Protein AF-A0A958MCI1-F1 (afdb_monomer)

Secondary structure (DSSP, 8-state):
----------STTTTSHHHHHHHHHHHHHHHHHHHHHHHHHHHHHHHHHHHHHHHHHHHHHHHHHHHHHHHHHHHHHHHHHHHHHHHHHHHHHHHHHHHHHHHHHHHHHHHHHHHHHHHHHHHHHHHHHHHHHHHHHHHHHHHHHHHHHHHHHHHHHHHHHHHHHHHHHHHHHHHHHHHHHHHHHHHHHHHHHHHHHHHHHHHHHHHHHHHHHHHHHHHHHHHHHHHHHHHHHHHHHHHHHHHHHHHHHHHHHHHHHHHHHHHHHHHHHHHHHHHHHHHHHHHHHHHTTTT-GGGSPPP---EEEE-SSEEEEEEE--TTTGGGEEEEEETTEEEEEEEEEEEEEEEETTEEEEEEEEEEEEEEEE-SS-B-GGG-EEEEETTEEEEEEEBTT--------

Mean predicted aligned error: 22.1 Å

pLDDT: mean 77.4, std 15.22, range [36.72, 97.75]

Radius of gyration: 129.28 Å; Cα contacts (8 Å, |Δi|>4): 188; chains: 1; bounding box: 213×82×305 Å

Nearest PDB structures (foldseek):
  5j7n-assembly1_A  TM=6.252E-01  e=2.200E-05  Xylella fastidiosa 9a5c
  3guf-assembly1_B  TM=6.852E-01  e=1.592E-04  Xanthomonas citri
  6l6m-assembly1_A  TM=6.702E-01  e=4.281E-04  Entamoeba histolytica
  7ck4-assembly1_A  TM=6.278E-01  e=3.630E-04  Synechococcus phage S-ShM2
  6ewn-assembly1_A  TM=5.946E-01  e=2.353E-03  Thermostichus vulcanus

Structure (mmCIF, N/CA/C/O backbone):
data_AF-A0A958MCI1-F1
#
_entry.id   AF-A0A958MCI1-F1
#
loop_
_atom_site.group_PDB
_atom_site.id
_atom_site.type_symbol
_atom_site.label_atom_id
_atom_site.label_alt_id
_atom_site.label_comp_id
_atom_site.label_asym_id
_atom_site.label_entity_id
_atom_site.label_seq_id
_atom_site.pdbx_PDB_ins_code
_atom_site.Cartn_x
_atom_site.Cartn_y
_atom_site.Cartn_z
_atom_site.occupancy
_atom_site.B_iso_or_equiv
_atom_site.auth_seq_id
_atom_site.auth_comp_id
_atom_site.auth_asym_id
_atom_site.auth_atom_id
_atom_site.pdbx_PDB_model_num
ATOM 1 N N . MET A 1 1 ? -6.335 34.033 -169.948 1.00 51.22 1 MET A N 1
ATOM 2 C CA . MET A 1 1 ? -7.310 33.352 -170.826 1.00 51.22 1 MET A CA 1
ATOM 3 C C . MET A 1 1 ? -6.576 32.155 -171.408 1.00 51.22 1 MET A C 1
ATOM 5 O O . MET A 1 1 ? -5.682 32.356 -172.211 1.00 51.22 1 MET A O 1
ATOM 9 N N . ALA A 1 2 ? -6.592 30.992 -170.759 1.00 47.41 2 ALA A N 1
ATOM 10 C CA . ALA A 1 2 ? -7.717 30.060 -170.633 1.00 47.41 2 ALA A CA 1
ATOM 11 C C . ALA A 1 2 ? -8.276 29.652 -172.004 1.00 47.41 2 ALA A C 1
ATOM 13 O O . ALA A 1 2 ? -8.889 30.482 -172.659 1.00 47.41 2 ALA A O 1
ATOM 14 N N . SER A 1 3 ? -8.003 28.386 -172.337 1.00 50.28 3 SER A N 1
ATOM 15 C CA . SER A 1 3 ? -8.771 27.404 -173.115 1.00 50.28 3 SER A CA 1
ATOM 16 C C . SER A 1 3 ? -9.476 27.805 -174.410 1.00 50.28 3 SER A C 1
ATOM 18 O O . SER A 1 3 ? -10.181 28.799 -174.492 1.00 50.28 3 SER A O 1
ATOM 20 N N . ASP A 1 4 ? -9.399 26.860 -175.343 1.00 50.09 4 ASP A N 1
ATOM 21 C CA . ASP A 1 4 ? -10.392 26.592 -176.377 1.00 50.09 4 ASP A CA 1
ATOM 22 C C . ASP A 1 4 ? -10.649 27.676 -177.417 1.00 50.09 4 ASP A C 1
ATOM 24 O O . ASP A 1 4 ? -11.491 28.553 -177.264 1.00 50.09 4 ASP A O 1
ATOM 28 N N . TYR A 1 5 ? -10.077 27.449 -178.598 1.00 47.97 5 TYR A N 1
ATOM 29 C CA . TYR A 1 5 ? -10.948 27.342 -179.763 1.00 47.97 5 TYR A CA 1
ATOM 30 C C . TYR A 1 5 ? -10.359 26.366 -180.782 1.00 47.97 5 TYR A C 1
ATOM 32 O O . TYR A 1 5 ? -9.804 26.719 -181.822 1.00 47.97 5 TYR A O 1
ATOM 40 N N . ALA A 1 6 ? -10.514 25.086 -180.456 1.00 53.88 6 ALA A N 1
ATOM 41 C CA . ALA A 1 6 ? -10.811 24.094 -181.471 1.00 53.88 6 ALA A CA 1
ATOM 42 C C . ALA A 1 6 ? -12.138 24.470 -182.174 1.00 53.88 6 ALA A C 1
ATOM 44 O O . ALA A 1 6 ? -12.943 25.235 -181.655 1.00 53.88 6 ALA A O 1
ATOM 45 N N . ILE A 1 7 ? -12.432 23.827 -183.304 1.00 49.41 7 ILE A N 1
ATOM 46 C CA . ILE A 1 7 ? -13.772 23.820 -183.925 1.00 49.41 7 ILE A CA 1
ATOM 47 C C . ILE A 1 7 ? -14.088 25.049 -184.807 1.00 49.41 7 ILE A C 1
ATOM 49 O O . ILE A 1 7 ? -15.192 25.576 -184.837 1.00 49.41 7 ILE A O 1
ATOM 53 N N . LYS A 1 8 ? -13.129 25.426 -185.653 1.00 48.53 8 LYS A N 1
ATOM 54 C CA . LYS A 1 8 ? -13.374 25.844 -187.051 1.00 48.53 8 LYS A CA 1
ATOM 55 C C . LYS A 1 8 ? -12.209 25.299 -187.889 1.00 48.53 8 LYS A C 1
ATOM 57 O O . LYS A 1 8 ? -11.274 26.013 -188.203 1.00 48.53 8 LYS A O 1
ATOM 62 N N . LYS A 1 9 ? -12.055 23.986 -188.080 1.00 50.12 9 LYS A N 1
ATOM 63 C CA . LYS A 1 9 ? -12.947 23.093 -188.833 1.00 50.12 9 LYS A CA 1
ATOM 64 C C . LYS A 1 9 ? -13.293 23.695 -190.203 1.00 50.12 9 LYS A C 1
ATOM 66 O O . LYS A 1 9 ? -14.078 24.626 -190.315 1.00 50.12 9 LYS A O 1
ATOM 71 N N . SER A 1 10 ? -12.817 23.031 -191.248 1.00 50.19 10 SER A N 1
ATOM 72 C CA . SER A 1 10 ? -13.640 21.996 -191.904 1.00 50.19 10 SER A CA 1
ATOM 73 C C . SER A 1 10 ? -13.758 22.159 -193.407 1.00 50.19 10 SER A C 1
ATOM 75 O O . SER A 1 10 ? -14.120 21.193 -194.059 1.00 50.19 10 SER A O 1
ATOM 77 N N . ILE A 1 11 ? -13.533 23.358 -193.944 1.00 50.41 11 ILE A N 1
ATOM 78 C CA . ILE A 1 11 ? -14.013 23.671 -195.302 1.00 50.41 11 ILE A CA 1
ATOM 79 C C . ILE A 1 11 ? -12.865 23.928 -196.290 1.00 50.41 11 ILE A C 1
ATOM 81 O 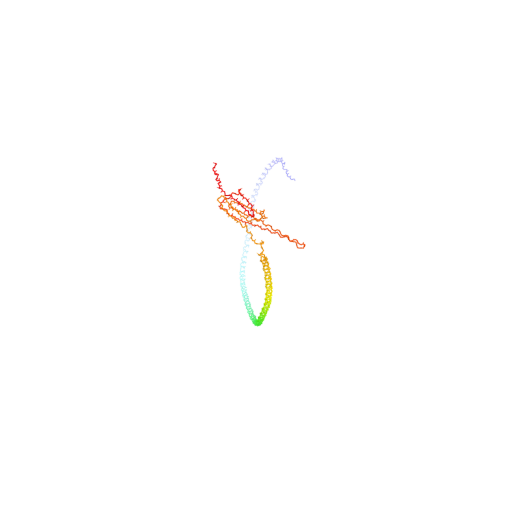O . ILE A 1 11 ? -13.040 23.765 -197.489 1.00 50.41 11 ILE A O 1
ATOM 85 N N . HIS A 1 12 ? -11.640 24.193 -195.825 1.00 48.03 12 HIS A N 1
ATOM 86 C CA . HIS A 1 12 ? -10.477 24.299 -196.722 1.00 48.03 12 HIS A CA 1
ATOM 87 C C . HIS A 1 12 ? -9.713 22.969 -196.917 1.00 48.03 12 HIS A C 1
ATOM 89 O O . HIS A 1 12 ? -8.737 22.907 -197.657 1.00 48.03 12 HIS A O 1
ATOM 95 N N . SER A 1 13 ? -10.186 21.882 -196.291 1.00 54.47 13 SER A N 1
ATOM 96 C CA . SER A 1 13 ? -9.601 20.533 -196.351 1.00 54.47 13 SER A CA 1
ATOM 97 C C . SER A 1 13 ? -9.945 19.724 -197.608 1.00 54.47 13 SER A C 1
ATOM 99 O O . SER A 1 13 ? -9.396 18.637 -197.772 1.00 54.47 13 SER A O 1
ATOM 101 N N . GLU A 1 14 ? -10.829 20.205 -198.487 1.00 58.34 14 GLU A N 1
ATOM 102 C CA . GLU A 1 14 ? -11.255 19.455 -199.686 1.00 58.34 14 GLU A CA 1
ATOM 103 C C . GLU A 1 14 ? -10.643 19.962 -201.001 1.00 58.34 14 GLU A C 1
ATOM 105 O O . GLU A 1 14 ? -10.466 19.162 -201.914 1.00 58.34 14 GLU A O 1
ATOM 110 N N . ASN A 1 15 ? -10.192 21.222 -201.082 1.00 53.41 15 ASN A N 1
ATOM 111 C CA . ASN A 1 15 ? -9.664 21.785 -202.337 1.00 53.41 15 ASN A CA 1
ATOM 112 C C . ASN A 1 15 ? -8.134 21.704 -202.522 1.00 53.41 15 ASN A C 1
ATOM 114 O O . ASN A 1 15 ? -7.685 21.740 -203.662 1.00 53.41 15 ASN A O 1
ATOM 118 N N . MET A 1 16 ? -7.315 21.524 -201.477 1.00 52.28 16 MET A N 1
ATOM 119 C CA . MET A 1 16 ? -5.854 21.332 -201.654 1.00 52.28 16 MET A CA 1
ATOM 120 C C . MET A 1 16 ? -5.426 19.861 -201.766 1.00 52.28 16 MET A C 1
ATOM 122 O O . MET A 1 16 ? -4.444 19.571 -202.439 1.00 52.28 16 MET A O 1
ATOM 126 N N . ARG A 1 17 ? -6.236 18.911 -201.272 1.00 59.06 17 ARG A N 1
ATOM 127 C CA . ARG A 1 17 ? -6.022 17.461 -201.476 1.00 59.06 17 ARG A CA 1
ATOM 128 C C . ARG A 1 17 ? -6.009 17.042 -202.957 1.00 59.06 17 ARG A C 1
ATOM 130 O O . ARG A 1 17 ? -5.407 16.029 -203.296 1.00 59.06 17 ARG A O 1
ATOM 137 N N . ALA A 1 18 ? -6.661 17.808 -203.839 1.00 57.91 18 ALA A N 1
ATOM 138 C CA . ALA A 1 18 ? -6.654 17.573 -205.286 1.00 57.91 18 ALA A CA 1
ATOM 139 C C . ALA A 1 18 ? -5.417 18.170 -205.994 1.00 57.91 18 ALA A C 1
ATOM 141 O O . ALA A 1 18 ? -4.987 17.632 -207.013 1.00 57.91 18 ALA A O 1
ATOM 142 N N . LEU A 1 19 ? -4.814 19.230 -205.438 1.00 50.84 19 LEU A N 1
ATOM 143 C CA . LEU A 1 19 ? -3.550 19.804 -205.919 1.00 50.84 19 LEU A CA 1
ATOM 144 C C . LEU A 1 19 ? -2.343 18.970 -205.442 1.00 50.84 19 LEU A C 1
ATOM 146 O O . LEU A 1 19 ? -1.420 18.723 -206.219 1.00 50.84 19 LEU A O 1
ATOM 150 N N . ASP A 1 20 ? -2.406 18.459 -204.207 1.00 57.25 20 ASP A N 1
ATOM 151 C CA . ASP A 1 20 ? -1.406 17.563 -203.610 1.00 57.25 20 ASP A CA 1
ATOM 152 C C . ASP A 1 20 ? -1.237 16.271 -204.432 1.00 57.25 20 ASP A C 1
ATOM 154 O O . ASP A 1 20 ? -0.119 15.861 -204.740 1.00 57.25 20 ASP A O 1
ATOM 158 N N . ALA A 1 21 ? -2.335 15.681 -204.919 1.00 60.75 21 ALA A N 1
ATOM 159 C CA . ALA A 1 21 ? -2.285 14.436 -205.691 1.00 60.75 21 ALA A CA 1
ATOM 160 C C . ALA A 1 21 ? -1.592 14.576 -207.065 1.00 60.75 21 ALA A C 1
ATOM 162 O O . ALA A 1 21 ? -0.995 13.618 -207.568 1.00 60.75 21 ALA A O 1
ATOM 163 N N . GLN A 1 22 ? -1.670 15.754 -207.695 1.00 57.56 22 GLN A N 1
ATOM 164 C CA . GLN A 1 22 ? -1.047 16.002 -208.999 1.00 57.56 22 GLN A CA 1
ATOM 165 C C . GLN A 1 22 ? 0.425 16.424 -208.853 1.00 57.56 22 GLN A C 1
ATOM 167 O O . GLN A 1 22 ? 1.252 16.068 -209.697 1.00 57.56 22 GLN A O 1
ATOM 172 N N . HIS A 1 23 ? 0.768 17.102 -207.753 1.00 57.16 23 HIS A N 1
ATOM 173 C CA . HIS A 1 23 ? 2.142 17.473 -207.422 1.00 57.16 23 HIS A CA 1
ATOM 174 C C . HIS A 1 23 ? 2.978 16.263 -206.961 1.00 57.16 23 HIS A C 1
ATOM 176 O O . HIS A 1 23 ? 4.112 16.087 -207.415 1.00 57.16 23 HIS A O 1
ATOM 182 N N . ASP A 1 24 ? 2.388 15.349 -206.183 1.00 60.25 24 ASP A N 1
ATOM 183 C CA . ASP A 1 24 ? 3.047 14.123 -205.709 1.00 60.25 24 ASP A CA 1
ATOM 184 C C . ASP A 1 24 ? 3.490 13.203 -206.854 1.00 60.25 24 ASP A C 1
ATOM 186 O O . ASP A 1 24 ? 4.564 12.594 -206.814 1.00 60.25 24 ASP A O 1
ATOM 190 N N . LYS A 1 25 ? 2.704 13.143 -207.935 1.00 64.88 25 LYS A N 1
ATOM 191 C CA . LYS A 1 25 ? 3.032 12.321 -209.108 1.00 64.88 25 LYS A CA 1
ATOM 192 C C . LYS A 1 25 ? 4.223 12.876 -209.896 1.00 64.88 25 LYS A C 1
ATOM 194 O O . LYS A 1 25 ? 5.022 12.107 -210.435 1.00 64.88 25 LYS A O 1
ATOM 199 N N . GLN A 1 26 ? 4.372 14.200 -209.934 1.00 58.91 26 GLN A N 1
ATOM 200 C CA . GLN A 1 26 ? 5.502 14.873 -210.578 1.00 58.91 26 GLN A CA 1
ATOM 201 C C . GLN A 1 26 ? 6.776 14.778 -209.719 1.00 58.91 26 GLN A C 1
ATOM 203 O O . GLN A 1 26 ? 7.863 14.529 -210.247 1.00 58.91 26 GLN A O 1
ATOM 208 N N . MET A 1 27 ? 6.632 14.865 -208.393 1.00 59.50 27 MET A N 1
ATOM 209 C CA . MET A 1 27 ? 7.719 14.664 -207.429 1.00 59.50 27 MET A CA 1
ATOM 210 C C . MET A 1 27 ? 8.269 13.234 -207.448 1.00 59.50 27 MET A C 1
ATOM 212 O O . MET A 1 27 ? 9.484 13.040 -207.391 1.00 59.50 27 MET A O 1
ATOM 216 N N . GLN A 1 28 ? 7.414 12.220 -207.615 1.00 65.50 28 GLN A N 1
ATOM 217 C CA . GLN A 1 28 ? 7.863 10.827 -207.717 1.00 65.50 28 GLN A CA 1
ATOM 218 C C . GLN A 1 28 ? 8.696 10.559 -208.978 1.00 65.50 28 GLN A C 1
ATOM 220 O O . GLN A 1 28 ? 9.727 9.891 -208.899 1.00 65.50 28 GLN A O 1
ATOM 225 N N . GLN A 1 29 ? 8.313 11.117 -210.133 1.00 61.34 29 GLN A N 1
ATOM 226 C CA . GLN A 1 29 ? 9.098 10.953 -211.364 1.00 61.34 29 GLN A CA 1
ATOM 227 C C . GLN A 1 29 ? 10.443 11.692 -211.312 1.00 61.34 29 GLN A C 1
ATOM 229 O O . GLN A 1 29 ? 11.440 11.184 -211.834 1.00 61.34 29 GLN A O 1
ATOM 234 N N . MET A 1 30 ? 10.503 12.850 -210.647 1.00 54.25 30 MET A N 1
ATOM 235 C CA . MET A 1 30 ? 11.758 13.572 -210.425 1.00 54.25 30 MET A CA 1
ATOM 236 C C . MET A 1 30 ? 12.685 12.809 -209.466 1.00 54.25 30 MET A C 1
ATOM 238 O O . MET A 1 30 ? 13.881 12.673 -209.734 1.00 54.25 30 MET A O 1
ATOM 242 N N . HIS A 1 31 ? 12.130 12.225 -208.400 1.00 62.03 31 HIS A N 1
ATOM 243 C CA . HIS A 1 31 ? 12.899 11.427 -207.447 1.00 62.03 31 HIS A CA 1
ATOM 244 C C . HIS A 1 31 ? 13.471 10.144 -208.048 1.00 62.03 31 HIS A C 1
ATOM 246 O O . HIS A 1 31 ? 14.582 9.750 -207.686 1.00 62.03 31 HIS A O 1
ATOM 252 N N . GLN A 1 32 ? 12.751 9.503 -208.970 1.00 67.25 32 GLN A N 1
ATOM 253 C CA . GLN A 1 32 ? 13.240 8.287 -209.613 1.00 67.25 32 GLN A CA 1
ATOM 254 C C . GLN A 1 32 ? 14.452 8.582 -210.511 1.00 67.25 32 GLN A C 1
ATOM 256 O O . GLN A 1 32 ? 15.463 7.890 -210.422 1.00 67.25 32 GLN A O 1
ATOM 261 N N . ARG A 1 33 ? 14.407 9.673 -211.292 1.00 63.56 33 ARG A N 1
ATOM 262 C CA . ARG A 1 33 ? 15.540 10.087 -212.141 1.00 63.56 33 ARG A CA 1
ATOM 263 C C . ARG A 1 33 ? 16.763 10.516 -211.331 1.00 63.56 33 ARG A C 1
ATOM 265 O O . ARG A 1 33 ? 17.879 10.153 -211.687 1.00 63.56 33 ARG A O 1
ATOM 272 N N . GLN A 1 34 ? 16.567 11.222 -210.216 1.00 62.41 34 GLN A N 1
ATOM 273 C CA . GLN A 1 34 ? 17.681 11.591 -209.336 1.00 62.41 34 GLN A CA 1
ATOM 274 C C . GLN A 1 34 ? 18.327 10.379 -208.656 1.00 62.41 34 GLN A C 1
ATOM 276 O O . GLN A 1 34 ? 19.542 10.367 -208.467 1.00 62.41 34 GLN A O 1
ATOM 281 N N . LYS A 1 35 ? 17.548 9.347 -208.302 1.00 65.75 35 LYS A N 1
ATOM 282 C CA . LYS A 1 35 ? 18.09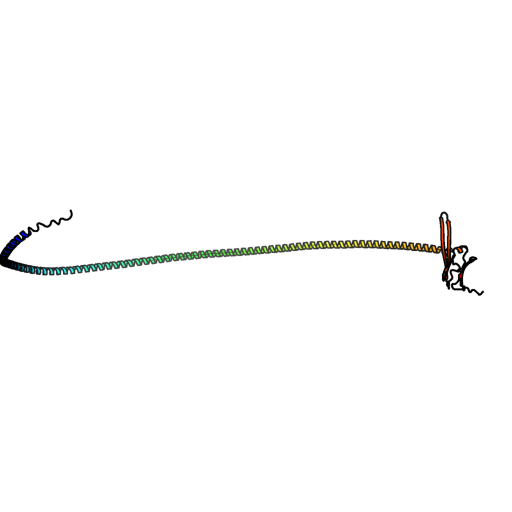4 8.114 -207.712 1.00 65.75 35 LYS A CA 1
ATOM 283 C C . LYS A 1 35 ? 19.013 7.364 -208.673 1.00 65.75 35 LYS A C 1
ATOM 285 O O . LYS A 1 35 ? 20.057 6.873 -208.241 1.00 65.75 35 LYS A O 1
ATOM 290 N N . ASP A 1 36 ? 18.664 7.324 -209.954 1.00 67.62 36 ASP A N 1
ATOM 291 C CA . ASP A 1 36 ? 19.466 6.630 -210.961 1.00 67.62 36 ASP A CA 1
ATOM 292 C C . ASP A 1 36 ? 20.775 7.377 -211.275 1.00 67.62 36 ASP A C 1
ATOM 294 O O . ASP A 1 36 ? 21.827 6.749 -211.431 1.00 67.62 36 ASP A O 1
ATOM 298 N N . GLU A 1 37 ? 20.766 8.716 -211.272 1.00 60.69 37 GLU A N 1
ATOM 299 C CA . GLU A 1 37 ? 22.005 9.506 -211.358 1.00 60.69 37 GLU A CA 1
ATOM 300 C C . GLU A 1 37 ? 22.886 9.354 -210.110 1.00 60.69 37 GLU A C 1
ATOM 302 O O . GLU A 1 37 ? 24.104 9.204 -210.226 1.00 60.69 37 GLU A O 1
ATOM 307 N N . LEU A 1 38 ? 22.285 9.290 -208.918 1.00 60.56 38 LEU A N 1
ATOM 308 C CA . LEU A 1 38 ? 22.995 9.033 -207.660 1.00 60.56 38 LEU A CA 1
ATOM 309 C C . LEU A 1 38 ? 23.692 7.669 -207.645 1.00 60.56 38 LEU A C 1
ATOM 311 O O . LEU A 1 38 ? 24.791 7.539 -207.099 1.00 60.56 38 LEU A O 1
ATOM 315 N N . HIS A 1 39 ? 23.081 6.658 -208.261 1.00 67.19 39 HIS A N 1
ATOM 316 C CA . HIS A 1 39 ? 23.691 5.338 -208.380 1.00 67.19 39 HIS A CA 1
ATOM 317 C C . HIS A 1 39 ? 24.895 5.334 -209.328 1.00 67.19 39 HIS A C 1
ATOM 319 O O . HIS A 1 39 ? 25.918 4.731 -208.998 1.00 67.19 39 HIS A O 1
ATOM 325 N N . LYS A 1 40 ? 24.833 6.065 -210.449 1.00 65.44 40 LYS A N 1
ATOM 326 C CA . LYS A 1 40 ? 25.987 6.227 -211.352 1.00 65.44 40 LYS A CA 1
ATOM 327 C C . LYS A 1 40 ? 27.121 7.035 -210.714 1.00 65.44 40 LYS A C 1
ATOM 329 O O . LYS A 1 40 ? 28.286 6.677 -210.876 1.00 65.44 40 LYS A O 1
ATOM 334 N N . LEU A 1 41 ? 26.801 8.068 -209.931 1.00 61.22 41 LEU A N 1
ATOM 335 C CA . LEU A 1 41 ? 27.811 8.863 -209.224 1.00 61.22 41 LEU A CA 1
ATOM 336 C C . LEU A 1 41 ? 28.527 8.053 -208.127 1.00 61.22 41 LEU A C 1
ATOM 338 O O . LEU A 1 41 ? 29.740 8.177 -207.953 1.00 61.22 41 LEU A O 1
ATOM 342 N N . ARG A 1 42 ? 27.796 7.188 -207.408 1.00 63.38 42 ARG A N 1
ATOM 343 C CA . ARG A 1 42 ? 28.371 6.302 -206.380 1.00 63.38 42 ARG A CA 1
ATOM 344 C C . ARG A 1 42 ? 29.356 5.288 -206.953 1.00 63.38 42 ARG A C 1
ATOM 346 O O . ARG A 1 42 ? 30.392 5.065 -206.333 1.00 63.38 42 ARG A O 1
ATOM 353 N N . ALA A 1 43 ? 29.068 4.731 -208.128 1.00 65.56 43 ALA A N 1
ATOM 354 C CA . ALA A 1 43 ? 29.956 3.770 -208.779 1.00 65.56 43 ALA A CA 1
ATOM 355 C C . ALA A 1 43 ? 31.313 4.400 -209.156 1.00 65.56 43 ALA A C 1
ATOM 357 O O . ALA A 1 43 ? 32.361 3.834 -208.850 1.00 65.56 43 ALA A O 1
ATOM 358 N N . ASN A 1 44 ? 31.313 5.620 -209.710 1.00 63.28 44 ASN A N 1
ATOM 359 C CA . ASN A 1 44 ? 32.558 6.349 -209.993 1.00 63.28 44 ASN A CA 1
ATOM 360 C C . ASN A 1 44 ? 33.309 6.755 -208.714 1.00 63.28 44 ASN A C 1
ATOM 362 O O . ASN A 1 44 ? 34.541 6.748 -208.683 1.00 63.28 44 ASN A O 1
ATOM 366 N N . HIS A 1 45 ? 32.590 7.076 -207.636 1.00 63.06 45 HIS A N 1
ATOM 367 C CA . HIS A 1 45 ? 33.215 7.429 -206.364 1.00 63.06 45 HIS A CA 1
ATOM 368 C C . HIS A 1 45 ? 33.952 6.238 -205.721 1.00 63.06 45 HIS A C 1
ATOM 370 O O . HIS A 1 45 ? 34.991 6.437 -205.084 1.00 63.06 45 HIS A O 1
ATOM 376 N N . GLU A 1 46 ? 33.467 5.006 -205.896 1.00 66.31 46 GLU A N 1
ATOM 377 C CA . GLU A 1 46 ? 34.141 3.816 -205.363 1.00 66.31 46 GLU A CA 1
ATOM 378 C C . GLU A 1 46 ? 35.452 3.486 -206.083 1.00 66.31 46 GLU A C 1
ATOM 380 O O . GLU A 1 46 ? 36.423 3.136 -205.408 1.00 66.31 46 GLU A O 1
ATOM 385 N N . GLN A 1 47 ? 35.534 3.679 -207.404 1.00 68.62 47 GLN A N 1
ATOM 386 C CA . GLN A 1 47 ? 36.784 3.466 -208.144 1.00 68.62 47 GLN A CA 1
ATOM 387 C C . GLN A 1 47 ? 37.888 4.440 -207.709 1.00 68.62 47 GLN A C 1
ATOM 389 O O . GLN A 1 47 ? 38.979 4.007 -207.338 1.00 68.62 47 GLN A O 1
ATOM 394 N N . VAL A 1 48 ? 37.589 5.741 -207.632 1.00 63.91 48 VAL A N 1
ATOM 395 C CA . VAL A 1 48 ? 38.569 6.761 -207.202 1.00 63.91 48 VAL A CA 1
ATOM 396 C C . VAL A 1 48 ? 38.999 6.553 -205.740 1.00 63.91 48 VAL A C 1
ATOM 398 O O . VAL A 1 48 ? 40.152 6.783 -205.369 1.00 63.91 48 VAL A O 1
ATOM 401 N N . LYS A 1 49 ? 38.098 6.049 -204.888 1.00 66.12 49 LYS A N 1
ATOM 402 C CA . LYS A 1 49 ? 38.394 5.725 -203.482 1.00 66.12 49 LYS A CA 1
ATOM 403 C C . LYS A 1 49 ? 39.320 4.510 -203.334 1.00 66.12 49 LYS A C 1
ATOM 405 O O . LYS A 1 49 ? 40.029 4.416 -202.330 1.00 66.12 49 LYS A O 1
ATOM 410 N N . GLY A 1 50 ? 39.322 3.594 -204.303 1.00 67.56 50 GLY A N 1
ATOM 411 C CA . GLY A 1 50 ? 40.233 2.449 -204.345 1.00 67.56 50 GLY A CA 1
ATOM 412 C C . GLY A 1 50 ? 41.678 2.862 -204.627 1.00 67.56 50 GLY A C 1
ATOM 413 O O . GLY A 1 50 ? 42.585 2.470 -203.891 1.00 67.56 50 GLY A O 1
ATOM 414 N N . GLU A 1 51 ? 41.886 3.720 -205.626 1.00 64.94 51 GLU A N 1
ATOM 415 C CA . GLU A 1 51 ? 43.225 4.175 -206.028 1.00 64.94 51 GLU A CA 1
ATOM 416 C C . GLU A 1 51 ? 43.890 5.064 -204.964 1.00 64.94 51 GLU A C 1
ATOM 418 O O . GLU A 1 51 ? 45.079 4.911 -204.672 1.00 64.94 51 GLU A O 1
ATOM 423 N N . LEU A 1 52 ? 43.117 5.925 -204.290 1.00 59.91 52 LEU A N 1
ATOM 424 C CA . LEU A 1 52 ? 43.644 6.806 -203.242 1.00 59.91 52 LEU A CA 1
ATOM 425 C C . LEU A 1 52 ? 44.145 6.030 -202.007 1.00 59.91 52 LEU A C 1
ATOM 427 O O . LEU A 1 52 ? 45.168 6.379 -201.413 1.00 59.91 52 LEU A O 1
ATOM 431 N N . LYS A 1 53 ? 43.451 4.946 -201.631 1.00 65.81 53 LYS A N 1
ATOM 432 C CA . LYS A 1 53 ? 43.826 4.099 -200.486 1.00 65.81 53 LYS A CA 1
ATOM 433 C C . LYS A 1 53 ? 45.121 3.327 -200.726 1.00 65.81 53 LYS A C 1
ATOM 435 O O . LYS A 1 53 ? 45.887 3.122 -199.785 1.00 65.81 53 LYS A O 1
ATOM 440 N N . LEU A 1 54 ? 45.371 2.905 -201.966 1.00 68.12 54 LEU A N 1
ATOM 441 C CA . LEU A 1 54 ? 46.584 2.167 -202.308 1.00 68.12 54 LEU A CA 1
ATOM 442 C C . LEU A 1 54 ? 47.826 3.065 -202.205 1.00 68.12 54 LEU A C 1
ATOM 444 O O . LEU A 1 54 ? 48.848 2.645 -201.664 1.00 68.12 54 LEU A O 1
ATOM 448 N N . ASN A 1 55 ? 47.703 4.321 -202.638 1.00 67.94 55 ASN A N 1
ATOM 449 C CA . ASN A 1 55 ? 48.802 5.284 -202.604 1.00 67.94 55 ASN A CA 1
ATOM 450 C C . ASN A 1 55 ? 49.127 5.749 -201.166 1.00 67.94 55 ASN A C 1
ATOM 452 O O . ASN A 1 55 ? 50.292 5.835 -200.780 1.00 67.94 55 ASN A O 1
ATOM 456 N N . GLN A 1 56 ? 48.108 5.943 -200.316 1.00 64.94 56 GLN A N 1
ATOM 457 C CA . GLN A 1 56 ? 48.310 6.245 -198.889 1.00 64.94 56 GLN A CA 1
ATOM 458 C C . GLN A 1 56 ? 48.992 5.107 -198.118 1.00 64.94 56 GLN A C 1
ATOM 460 O O . GLN A 1 56 ? 49.835 5.364 -197.258 1.00 64.94 56 GLN A O 1
ATOM 465 N N . LYS A 1 57 ? 48.664 3.846 -198.429 1.00 69.94 57 LYS A N 1
ATOM 466 C CA . LYS A 1 57 ? 49.262 2.692 -197.746 1.00 69.94 57 LYS A CA 1
ATOM 467 C C . LYS A 1 57 ? 50.769 2.589 -198.008 1.00 69.94 57 LYS A C 1
ATOM 469 O O . LYS A 1 57 ? 51.538 2.372 -197.080 1.00 69.94 57 LYS A O 1
ATOM 474 N N . GLN A 1 58 ? 51.202 2.843 -199.244 1.00 69.94 58 GLN A N 1
ATOM 475 C CA . GLN A 1 58 ? 52.624 2.801 -199.603 1.00 69.94 58 GLN A CA 1
ATOM 476 C C . GLN A 1 58 ? 53.462 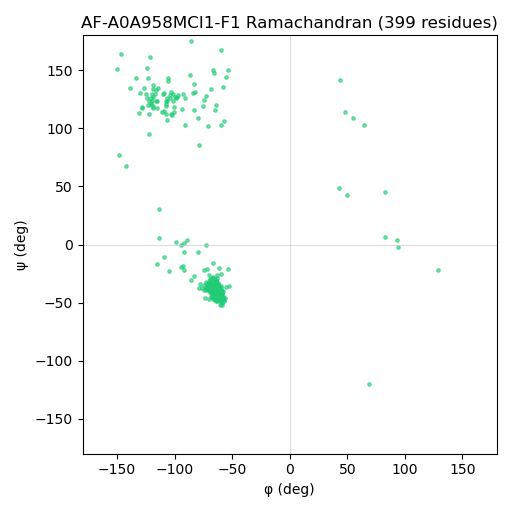3.905 -198.935 1.00 69.94 58 GLN A C 1
ATOM 478 O O . GLN A 1 58 ? 54.655 3.706 -198.700 1.00 69.94 58 GLN A O 1
ATOM 483 N N . GLN A 1 59 ? 52.868 5.060 -198.614 1.00 65.00 59 GLN A N 1
ATOM 484 C CA . GLN A 1 59 ? 53.563 6.109 -197.859 1.00 65.00 59 GLN A CA 1
ATOM 485 C C . GLN A 1 59 ? 53.721 5.759 -196.373 1.00 65.00 59 GLN A C 1
ATOM 487 O O . GLN A 1 59 ? 54.786 6.006 -195.806 1.00 65.00 59 GLN A O 1
ATOM 492 N N . LEU A 1 60 ? 52.704 5.149 -195.758 1.00 62.59 60 LEU A N 1
ATOM 493 C CA . LEU A 1 60 ? 52.736 4.733 -194.350 1.00 62.59 60 LEU A CA 1
ATOM 494 C C . LEU A 1 60 ? 53.796 3.657 -194.079 1.00 62.59 60 LEU A C 1
ATOM 496 O O . LEU A 1 60 ? 54.555 3.780 -193.118 1.00 62.59 60 LEU A O 1
ATOM 500 N N . ASP A 1 61 ? 53.915 2.663 -194.961 1.00 67.06 61 ASP A N 1
ATOM 501 C CA . ASP A 1 61 ? 54.890 1.578 -194.790 1.00 67.06 61 ASP A CA 1
ATOM 502 C C . ASP A 1 61 ? 56.343 2.100 -194.843 1.00 67.06 61 ASP A C 1
ATOM 504 O O . ASP A 1 61 ? 57.208 1.631 -194.101 1.00 67.06 61 ASP A O 1
ATOM 508 N N . ARG A 1 62 ? 56.626 3.144 -195.645 1.00 67.44 62 ARG A N 1
ATOM 509 C CA . ARG A 1 62 ? 57.958 3.787 -195.658 1.00 67.44 62 ARG A CA 1
ATOM 510 C C . ARG A 1 62 ? 58.272 4.544 -194.369 1.00 67.44 62 ARG A C 1
ATOM 512 O O . ARG A 1 62 ? 59.430 4.556 -193.957 1.00 67.44 62 ARG A O 1
ATOM 519 N N . GLN A 1 63 ? 57.279 5.171 -193.737 1.00 63.00 63 GLN A N 1
ATOM 520 C CA . GLN A 1 63 ? 57.478 5.858 -192.455 1.00 63.00 63 GLN A CA 1
ATOM 521 C C . GLN A 1 63 ? 57.711 4.874 -191.304 1.00 63.00 63 GLN A C 1
ATOM 523 O O . GLN A 1 63 ? 58.561 5.126 -190.451 1.00 63.00 63 GLN A O 1
ATOM 528 N N . GLN A 1 64 ? 57.010 3.738 -191.290 1.00 64.25 64 GLN A N 1
ATOM 529 C CA . GLN A 1 64 ? 57.183 2.732 -190.238 1.00 64.25 64 GLN A CA 1
ATOM 530 C C . GLN A 1 64 ? 58.593 2.129 -190.240 1.00 64.25 64 GLN A C 1
ATOM 532 O O . GLN A 1 64 ? 59.208 2.010 -189.180 1.00 64.25 64 GLN A O 1
ATOM 537 N N . LEU A 1 65 ? 59.157 1.868 -191.423 1.00 65.44 65 LEU A N 1
ATOM 538 C CA . LEU A 1 65 ? 60.500 1.294 -191.544 1.00 65.44 65 LEU A CA 1
ATOM 539 C C . LEU A 1 65 ? 61.616 2.251 -191.075 1.00 65.44 65 LEU A C 1
ATOM 541 O O . LEU A 1 65 ? 62.661 1.811 -190.595 1.00 65.44 65 LEU A O 1
ATOM 545 N N . GLN A 1 66 ? 61.406 3.568 -191.187 1.00 59.56 66 GLN A N 1
ATOM 546 C CA . GLN A 1 66 ? 62.335 4.557 -190.626 1.00 59.56 66 GLN A CA 1
ATOM 547 C C . GLN A 1 66 ? 62.261 4.621 -189.095 1.00 59.56 66 GLN A C 1
ATOM 549 O O . GLN A 1 66 ? 63.301 4.750 -188.448 1.00 59.56 66 GLN A O 1
ATOM 554 N N . ASN A 1 67 ? 61.068 4.482 -188.512 1.00 58.12 67 ASN A N 1
ATOM 555 C CA . ASN A 1 67 ? 60.898 4.507 -187.059 1.00 58.12 67 ASN A CA 1
ATOM 556 C C . ASN A 1 67 ? 61.477 3.264 -186.370 1.00 58.12 67 ASN A C 1
ATOM 558 O O . ASN A 1 67 ? 62.129 3.402 -185.336 1.00 58.12 67 ASN A O 1
ATOM 562 N N . GLU A 1 68 ? 61.329 2.068 -186.948 1.00 62.19 68 GLU A N 1
ATOM 563 C CA . GLU A 1 68 ? 61.903 0.849 -186.354 1.00 62.19 68 GLU A CA 1
ATOM 564 C C . GLU A 1 68 ? 63.437 0.894 -186.270 1.00 62.19 68 GLU A C 1
ATOM 566 O O . GLU A 1 68 ? 64.022 0.473 -185.269 1.00 62.19 68 GLU A O 1
ATOM 571 N N . ASN A 1 69 ? 64.107 1.477 -187.271 1.00 59.12 69 ASN A N 1
ATOM 572 C CA . ASN A 1 69 ? 65.564 1.633 -187.241 1.00 59.12 69 ASN A CA 1
ATOM 573 C C . ASN A 1 69 ? 66.036 2.647 -186.185 1.00 59.12 69 ASN A C 1
ATOM 575 O O . ASN A 1 69 ? 67.094 2.456 -185.582 1.00 59.12 69 ASN A O 1
ATOM 579 N N . LEU A 1 70 ? 65.254 3.698 -185.920 1.00 56.28 70 LEU A N 1
ATOM 580 C CA . LEU A 1 70 ? 65.529 4.653 -184.840 1.00 56.28 70 LEU A CA 1
ATOM 581 C C . LEU A 1 70 ? 65.350 4.009 -183.456 1.00 56.28 70 LEU A C 1
ATOM 583 O O . LEU A 1 70 ? 66.212 4.170 -182.589 1.00 56.28 70 LEU A O 1
ATOM 587 N N . GLU A 1 71 ? 64.302 3.204 -183.261 1.00 58.72 71 GLU A N 1
ATOM 588 C CA . GLU A 1 71 ? 64.084 2.496 -181.994 1.00 58.72 71 GLU A CA 1
ATOM 589 C C . GLU A 1 71 ? 65.163 1.445 -181.695 1.00 58.72 71 GLU A C 1
ATOM 591 O O . GLU A 1 71 ? 65.541 1.255 -180.535 1.00 58.72 71 GLU A O 1
ATOM 596 N N . ALA A 1 72 ? 65.700 0.766 -182.712 1.00 60.97 72 ALA A N 1
ATOM 597 C CA . ALA A 1 72 ? 66.752 -0.231 -182.518 1.00 60.97 72 ALA A CA 1
ATOM 598 C C . ALA A 1 72 ? 68.058 0.388 -181.973 1.00 60.97 72 ALA A C 1
ATOM 600 O O . ALA A 1 72 ? 68.708 -0.192 -181.096 1.00 60.97 72 ALA A O 1
ATOM 601 N N . VAL A 1 73 ? 68.415 1.595 -182.430 1.00 61.47 73 VAL A N 1
ATOM 602 C CA . VAL A 1 73 ? 69.599 2.332 -181.949 1.00 61.47 73 VAL A CA 1
ATOM 603 C C . VAL A 1 73 ? 69.401 2.827 -180.509 1.00 61.47 73 VAL A C 1
ATOM 605 O O . VAL A 1 73 ? 70.312 2.713 -179.681 1.00 61.47 73 VAL A O 1
ATOM 608 N N . GLU A 1 74 ? 68.202 3.309 -180.174 1.00 57.41 74 GLU A N 1
ATOM 609 C CA . GLU A 1 74 ? 67.836 3.748 -178.819 1.00 57.41 74 GLU A CA 1
ATOM 610 C C . GLU A 1 74 ? 67.893 2.593 -177.804 1.00 57.41 74 GLU A C 1
ATOM 612 O O . GLU A 1 74 ? 68.507 2.721 -176.737 1.00 57.41 74 GLU A O 1
ATOM 617 N N . ARG A 1 75 ? 67.344 1.419 -178.154 1.00 61.59 75 ARG A N 1
ATOM 618 C CA . ARG A 1 75 ? 67.357 0.231 -177.279 1.00 61.59 75 ARG A CA 1
ATOM 619 C C . ARG A 1 75 ? 68.779 -0.233 -176.962 1.00 61.59 75 ARG A C 1
ATOM 621 O O . ARG A 1 75 ? 69.055 -0.621 -175.823 1.00 61.59 75 ARG A O 1
ATOM 628 N N . HIS A 1 76 ? 69.706 -0.140 -177.919 1.00 60.28 76 HIS A N 1
ATOM 629 C CA . HIS A 1 76 ? 71.085 -0.567 -177.685 1.00 60.28 76 HIS A CA 1
ATOM 630 C C . HIS A 1 76 ? 71.854 0.389 -176.752 1.00 60.28 76 HIS A C 1
ATOM 632 O O . HIS A 1 76 ? 72.627 -0.074 -175.906 1.00 60.28 76 HIS A O 1
ATOM 638 N N . ARG A 1 77 ? 71.584 1.705 -176.819 1.00 58.81 77 ARG A N 1
ATOM 639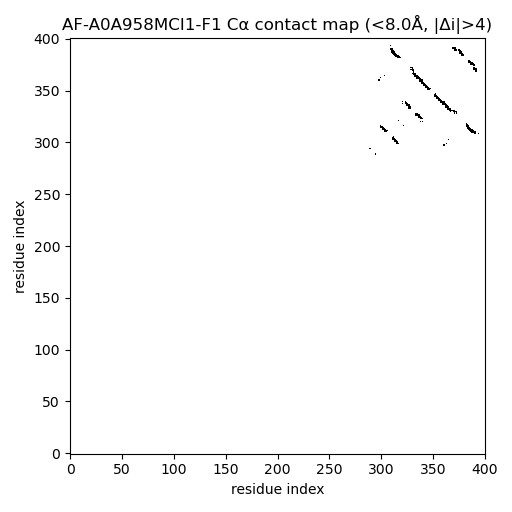 C CA . ARG A 1 77 ? 72.102 2.696 -175.853 1.00 58.81 77 ARG A CA 1
ATOM 640 C C . ARG A 1 77 ? 71.522 2.496 -174.452 1.00 58.81 77 ARG A C 1
ATOM 642 O O . ARG A 1 77 ? 72.272 2.518 -173.473 1.00 58.81 77 ARG A O 1
ATOM 649 N N . HIS A 1 78 ? 70.217 2.250 -174.347 1.00 58.84 78 HIS A N 1
ATOM 650 C CA . HIS A 1 78 ? 69.550 2.069 -173.056 1.00 58.84 78 HIS A CA 1
ATOM 651 C C . HIS A 1 78 ? 70.025 0.808 -172.317 1.00 58.84 78 HIS A C 1
ATOM 653 O O . HIS A 1 78 ? 70.231 0.842 -171.101 1.00 58.84 78 HIS A O 1
ATOM 659 N N . ALA A 1 79 ? 70.272 -0.287 -173.044 1.00 59.78 79 ALA A N 1
ATOM 660 C CA . ALA A 1 79 ? 70.787 -1.526 -172.464 1.00 59.78 79 ALA A CA 1
ATOM 661 C C . ALA A 1 79 ? 72.202 -1.362 -171.875 1.00 59.78 79 ALA A C 1
ATOM 663 O O . ALA A 1 79 ? 72.482 -1.880 -170.791 1.00 59.78 79 ALA A O 1
ATOM 664 N N . LYS A 1 80 ? 73.080 -0.594 -172.540 1.00 60.50 80 LYS A N 1
ATOM 665 C CA . LYS A 1 80 ? 74.448 -0.348 -172.057 1.00 60.50 80 LYS A CA 1
ATOM 666 C C . LYS A 1 80 ? 74.452 0.482 -170.766 1.00 60.50 80 LYS A C 1
ATOM 668 O O . LYS A 1 80 ? 75.052 0.058 -169.777 1.00 60.50 80 LYS A O 1
ATOM 673 N N . ASN A 1 81 ? 73.677 1.571 -170.731 1.00 58.56 81 ASN A N 1
ATOM 674 C CA . ASN A 1 81 ? 73.546 2.435 -169.550 1.00 58.56 81 ASN A CA 1
ATOM 675 C C . ASN A 1 81 ? 72.911 1.715 -168.344 1.00 58.56 81 ASN A C 1
ATOM 677 O O . ASN A 1 81 ? 73.307 1.949 -167.202 1.00 58.56 81 ASN A O 1
ATOM 681 N N . MET A 1 82 ? 71.964 0.797 -168.569 1.00 55.09 82 MET A N 1
ATOM 682 C CA . MET A 1 82 ? 71.343 0.026 -167.483 1.00 55.09 82 MET A CA 1
ATOM 683 C C . MET A 1 82 ? 72.293 -0.989 -166.832 1.00 55.09 82 MET A C 1
ATOM 685 O O . MET A 1 82 ? 72.160 -1.266 -165.637 1.00 55.09 82 MET A O 1
ATOM 689 N N . SER A 1 83 ? 73.266 -1.534 -167.571 1.00 59.38 83 SER A N 1
ATOM 690 C CA . SER A 1 83 ? 74.247 -2.469 -166.997 1.00 59.38 83 SER A CA 1
ATOM 691 C C . SER A 1 83 ? 75.297 -1.757 -166.126 1.00 59.38 83 SER A C 1
ATOM 693 O O . SER A 1 83 ? 75.672 -2.255 -165.060 1.00 59.38 83 SER A O 1
ATOM 695 N N . GLU A 1 84 ? 75.690 -0.538 -166.512 1.00 58.44 84 GLU A N 1
ATOM 696 C CA . GLU A 1 84 ? 76.619 0.305 -165.747 1.00 58.44 84 GLU A CA 1
ATOM 697 C C . GLU A 1 84 ? 75.957 0.884 -164.480 1.00 58.44 84 GLU A C 1
ATOM 699 O O . GLU A 1 84 ? 76.596 1.005 -163.433 1.00 58.44 84 GLU A O 1
ATOM 704 N N . MET A 1 85 ? 74.646 1.157 -164.512 1.00 55.06 85 MET A N 1
ATOM 705 C CA . MET A 1 85 ? 73.912 1.638 -163.334 1.00 55.06 85 MET A CA 1
ATOM 706 C C . MET A 1 85 ? 73.705 0.538 -162.272 1.00 55.06 85 MET A C 1
ATOM 708 O O . MET A 1 85 ? 73.862 0.799 -161.076 1.00 55.06 85 MET A O 1
ATOM 712 N N . LYS A 1 86 ? 73.433 -0.712 -162.686 1.00 57.66 86 LYS A N 1
ATOM 713 C CA . LYS A 1 86 ? 73.264 -1.852 -161.760 1.00 57.66 86 LYS A CA 1
ATOM 714 C C . LYS A 1 86 ? 74.553 -2.212 -161.017 1.00 57.66 86 LYS A C 1
ATOM 716 O O . LYS A 1 86 ? 74.519 -2.485 -159.818 1.00 57.66 86 LYS A O 1
ATOM 721 N N . THR A 1 87 ? 75.695 -2.164 -161.699 1.00 61.31 87 THR A N 1
ATOM 722 C CA . THR A 1 87 ? 77.002 -2.457 -161.084 1.00 61.31 87 THR A CA 1
ATOM 723 C C . THR A 1 87 ? 77.435 -1.380 -160.084 1.00 61.31 87 THR A C 1
ATOM 725 O O . THR A 1 87 ? 78.073 -1.701 -159.078 1.00 61.31 87 THR A O 1
ATOM 728 N N . LYS A 1 88 ? 77.033 -0.119 -160.291 1.00 60.72 88 LYS A N 1
ATOM 729 C CA . LYS A 1 88 ? 77.285 0.974 -159.341 1.00 60.72 88 LYS A CA 1
ATOM 730 C C . LYS A 1 88 ? 76.396 0.879 -158.091 1.00 60.72 88 LYS A C 1
ATOM 732 O O . LYS A 1 88 ? 76.919 0.909 -156.979 1.00 60.72 88 LYS A O 1
ATOM 737 N N . GLN A 1 89 ? 75.092 0.631 -158.255 1.00 57.66 89 GLN A N 1
ATOM 738 C CA . GLN A 1 89 ? 74.158 0.456 -157.128 1.00 57.66 89 GLN A CA 1
ATOM 739 C C . GLN A 1 89 ? 74.539 -0.704 -156.198 1.00 57.66 89 GLN A C 1
ATOM 741 O O . GLN A 1 89 ? 74.429 -0.584 -154.978 1.00 57.66 89 GLN A O 1
ATOM 746 N N . GLN A 1 90 ? 75.020 -1.820 -156.750 1.00 61.66 90 GLN A N 1
ATOM 747 C CA . GLN A 1 90 ? 75.387 -2.983 -155.941 1.00 61.66 90 GLN A CA 1
ATOM 748 C C . GLN A 1 90 ? 76.647 -2.735 -155.089 1.00 61.66 90 GLN A C 1
ATOM 750 O O . GLN A 1 90 ? 76.732 -3.220 -153.959 1.00 61.66 90 GLN A O 1
ATOM 755 N N . LYS A 1 91 ? 77.597 -1.924 -155.581 1.00 63.41 91 LYS A N 1
ATOM 756 C CA . LYS A 1 91 ? 78.772 -1.488 -154.806 1.00 63.41 91 LYS A CA 1
ATOM 757 C C . LYS A 1 91 ? 78.404 -0.524 -153.675 1.00 63.41 91 LYS A C 1
ATOM 759 O O . LYS A 1 91 ? 78.942 -0.658 -152.575 1.00 63.41 91 LYS A O 1
ATOM 764 N N . ASP A 1 92 ? 77.478 0.400 -153.917 1.00 61.50 92 ASP A N 1
ATOM 765 C CA . ASP A 1 92 ? 77.055 1.377 -152.906 1.00 61.50 92 ASP A CA 1
ATOM 766 C C . ASP A 1 92 ? 76.225 0.725 -151.784 1.00 61.50 92 ASP A C 1
ATOM 768 O O . ASP A 1 92 ? 76.414 1.045 -150.607 1.00 61.50 92 ASP A O 1
ATOM 772 N N . TYR A 1 93 ? 75.397 -0.276 -152.111 1.00 65.81 93 TYR A N 1
ATOM 773 C CA . TYR A 1 93 ? 74.646 -1.056 -151.119 1.00 65.81 93 TYR A CA 1
ATOM 774 C C . TYR A 1 93 ? 75.564 -1.821 -150.149 1.00 65.81 93 TYR A C 1
ATOM 776 O O . TYR A 1 93 ? 75.359 -1.789 -148.933 1.00 65.81 93 TYR A O 1
ATOM 784 N N . LEU A 1 94 ? 76.622 -2.458 -150.663 1.00 66.69 94 LEU A N 1
ATOM 785 C CA . LEU A 1 94 ? 77.588 -3.194 -149.837 1.00 66.69 94 LEU A CA 1
ATOM 786 C C . LEU A 1 94 ? 78.401 -2.266 -148.916 1.00 66.69 94 LEU A C 1
ATOM 788 O O . LEU A 1 94 ? 78.674 -2.629 -147.771 1.00 66.69 94 LEU A O 1
ATOM 792 N N . ARG A 1 95 ? 78.733 -1.045 -149.363 1.00 66.94 95 ARG A N 1
ATOM 793 C CA . ARG A 1 95 ? 79.391 -0.032 -148.514 1.00 66.94 95 ARG A CA 1
ATOM 794 C C . ARG A 1 95 ? 78.487 0.473 -147.388 1.00 66.94 95 ARG A C 1
ATOM 796 O O . ARG A 1 95 ? 78.950 0.604 -146.256 1.00 66.94 95 ARG A O 1
ATOM 803 N N . ALA A 1 96 ? 77.209 0.722 -147.671 1.00 61.91 96 ALA A N 1
ATOM 804 C CA . ALA A 1 96 ? 76.252 1.184 -146.665 1.00 61.91 96 ALA A CA 1
ATOM 805 C C . ALA A 1 96 ? 75.974 0.119 -145.585 1.00 61.91 96 ALA A C 1
ATOM 807 O O . ALA A 1 96 ? 75.880 0.446 -144.400 1.00 61.91 96 ALA A O 1
ATOM 808 N N . ALA A 1 97 ? 75.902 -1.161 -145.968 1.00 66.56 97 ALA A N 1
ATOM 809 C CA . ALA A 1 97 ? 75.703 -2.265 -145.029 1.00 66.56 97 ALA A CA 1
ATOM 810 C C . ALA A 1 97 ? 76.881 -2.438 -144.048 1.00 66.56 97 ALA A C 1
ATOM 812 O O . ALA A 1 97 ? 76.658 -2.673 -142.858 1.00 66.56 97 ALA A O 1
ATOM 813 N N . ALA A 1 98 ? 78.122 -2.257 -144.517 1.00 66.50 98 ALA A N 1
ATOM 814 C CA . ALA A 1 98 ? 79.319 -2.360 -143.680 1.00 66.50 98 ALA A CA 1
ATOM 815 C C . ALA A 1 98 ? 79.403 -1.245 -142.616 1.00 66.50 98 ALA A C 1
ATOM 817 O O . ALA A 1 98 ? 79.716 -1.525 -141.459 1.00 66.50 98 ALA A O 1
ATOM 818 N N . MET A 1 99 ? 79.049 0.002 -142.960 1.00 67.44 99 MET A N 1
ATOM 819 C CA . MET A 1 99 ? 79.047 1.111 -141.988 1.00 67.44 99 MET A CA 1
ATOM 820 C C . MET A 1 99 ? 77.996 0.925 -140.882 1.00 67.44 99 MET A C 1
ATOM 822 O O . MET A 1 99 ? 78.274 1.175 -139.709 1.00 67.44 99 MET A O 1
ATOM 826 N N . LYS A 1 100 ? 76.816 0.390 -141.220 1.00 67.88 100 LYS A N 1
ATOM 827 C CA . LYS A 1 100 ? 75.719 0.169 -140.261 1.00 67.88 100 LYS A CA 1
ATOM 828 C C . LYS A 1 100 ? 76.033 -0.906 -139.211 1.00 67.88 100 LYS A C 1
ATOM 830 O O . LYS A 1 100 ? 75.531 -0.850 -138.087 1.00 67.88 100 LYS A O 1
ATOM 835 N N . GLN A 1 101 ? 76.857 -1.898 -139.556 1.00 69.50 101 GLN A N 1
ATOM 836 C CA . GLN A 1 101 ? 77.322 -2.902 -138.592 1.00 69.50 101 GLN A CA 1
ATOM 837 C C . GLN A 1 101 ? 78.337 -2.323 -137.599 1.00 69.50 101 GLN A C 1
ATOM 839 O O . GLN A 1 101 ? 78.289 -2.657 -136.415 1.00 69.50 101 GLN A O 1
ATOM 844 N N . GLN A 1 102 ? 79.211 -1.421 -138.052 1.00 68.62 102 GLN A N 1
ATOM 845 C CA . GLN A 1 102 ? 80.227 -0.799 -137.201 1.00 68.62 102 GLN A CA 1
ATOM 846 C C . GLN A 1 102 ? 79.613 0.163 -136.168 1.00 68.62 102 GLN A C 1
ATOM 848 O O . GLN A 1 102 ? 80.031 0.189 -135.010 1.00 68.62 102 GLN A O 1
ATOM 853 N N . GLU A 1 103 ? 78.575 0.903 -136.557 1.00 64.94 103 GLU A N 1
ATOM 854 C CA . GLU A 1 103 ? 77.852 1.833 -135.680 1.00 64.94 103 GLU A CA 1
ATOM 855 C C . GLU A 1 103 ? 77.066 1.108 -134.569 1.00 64.94 103 GLU A C 1
ATOM 857 O O . GLU A 1 103 ? 77.157 1.466 -133.392 1.00 64.94 103 GLU A O 1
ATOM 862 N N . ASN A 1 104 ? 76.385 0.007 -134.906 1.00 67.25 104 ASN A N 1
ATOM 863 C CA . ASN A 1 104 ? 75.668 -0.819 -133.926 1.00 67.25 104 ASN A CA 1
ATOM 864 C C . ASN A 1 104 ? 76.593 -1.478 -132.888 1.00 67.25 104 ASN A C 1
ATOM 866 O O . ASN A 1 104 ? 76.183 -1.698 -131.746 1.00 67.25 104 ASN A O 1
ATOM 870 N N . ALA A 1 105 ? 77.839 -1.792 -133.254 1.00 69.19 105 ALA A N 1
ATOM 871 C CA . ALA A 1 105 ? 78.815 -2.341 -132.315 1.00 69.19 105 ALA A CA 1
ATOM 872 C C . ALA A 1 105 ? 79.252 -1.306 -131.259 1.00 69.19 105 ALA A C 1
ATOM 874 O O . ALA A 1 105 ? 79.378 -1.651 -130.083 1.00 69.19 105 ALA A O 1
ATOM 875 N N . ARG A 1 106 ? 79.409 -0.030 -131.647 1.00 72.75 106 ARG A N 1
ATOM 876 C CA . ARG A 1 106 ? 79.744 1.067 -130.719 1.00 72.75 106 ARG A CA 1
ATOM 877 C C . ARG A 1 106 ? 78.632 1.343 -129.706 1.00 72.75 106 ARG A C 1
ATOM 879 O O . ARG A 1 106 ? 78.909 1.431 -128.512 1.00 72.75 106 ARG A O 1
ATOM 886 N N . LEU A 1 107 ? 77.379 1.404 -130.158 1.00 66.88 107 LEU A N 1
ATOM 887 C CA . LEU A 1 107 ? 76.221 1.661 -129.288 1.00 66.88 107 LEU A CA 1
ATOM 888 C C . LEU A 1 107 ? 76.053 0.600 -128.185 1.00 66.88 107 LEU A C 1
ATOM 890 O O . LEU A 1 107 ? 75.713 0.928 -127.049 1.00 66.88 107 LEU A O 1
ATOM 894 N N . ARG A 1 108 ? 76.354 -0.674 -128.476 1.00 72.19 108 ARG A N 1
ATOM 895 C CA . ARG A 1 108 ? 76.277 -1.759 -127.479 1.00 72.19 108 ARG A CA 1
ATOM 896 C C . ARG A 1 108 ? 77.331 -1.651 -126.377 1.00 72.19 108 ARG A C 1
ATOM 898 O O . ARG A 1 108 ? 77.029 -1.980 -125.233 1.00 72.19 108 ARG A O 1
ATOM 905 N N . GLN A 1 109 ? 78.542 -1.194 -126.699 1.00 71.75 109 GLN A N 1
ATOM 906 C CA . GLN A 1 109 ? 79.591 -0.997 -125.692 1.00 71.75 109 GLN A CA 1
ATOM 907 C C . GLN A 1 109 ? 79.244 0.149 -124.735 1.00 71.75 109 GLN A C 1
ATOM 909 O O . GLN A 1 109 ? 79.441 0.022 -123.529 1.00 71.75 109 GLN A O 1
ATOM 914 N N . GLN A 1 110 ? 78.662 1.233 -125.253 1.00 70.19 110 GLN A N 1
ATOM 915 C CA . GLN A 1 110 ? 78.265 2.384 -124.441 1.00 70.19 110 GLN A CA 1
ATOM 916 C C . GLN A 1 110 ? 77.139 2.032 -123.451 1.00 70.19 110 GLN A C 1
ATOM 918 O O . GLN A 1 110 ? 77.245 2.342 -122.266 1.00 70.19 110 GLN A O 1
ATOM 923 N N . ALA A 1 111 ? 76.131 1.271 -123.892 1.00 69.56 111 ALA A N 1
ATOM 924 C CA . ALA A 1 111 ? 75.034 0.821 -123.030 1.00 69.56 111 ALA A CA 1
ATOM 925 C C . ALA A 1 111 ? 75.485 -0.112 -121.883 1.00 69.56 111 ALA A C 1
ATOM 927 O O . ALA A 1 111 ? 74.897 -0.110 -120.802 1.00 69.56 111 ALA A O 1
ATOM 928 N N . GLN A 1 112 ? 76.533 -0.920 -122.085 1.00 73.25 112 GLN A N 1
ATOM 929 C CA . GLN A 1 112 ? 77.061 -1.789 -121.024 1.00 73.25 112 GLN A CA 1
ATOM 930 C C . GLN A 1 112 ? 77.807 -1.013 -119.935 1.00 73.25 112 GLN A C 1
ATOM 932 O O . GLN A 1 112 ? 77.738 -1.395 -118.766 1.00 73.25 112 GLN A O 1
ATOM 937 N N . MET A 1 113 ? 78.495 0.070 -120.303 1.00 72.44 113 MET A N 1
ATOM 938 C CA . MET A 1 113 ? 79.192 0.928 -119.343 1.00 72.44 113 MET A CA 1
ATOM 939 C C . MET A 1 113 ? 78.199 1.656 -118.430 1.00 72.44 113 MET A C 1
ATOM 941 O O . MET A 1 113 ? 78.367 1.622 -117.215 1.00 72.44 113 MET A O 1
ATOM 945 N N . GLU A 1 114 ? 77.120 2.218 -118.985 1.00 66.94 114 GLU A N 1
ATOM 946 C CA . GLU A 1 114 ? 76.063 2.874 -118.193 1.00 66.94 114 GLU A CA 1
ATOM 947 C C . GLU A 1 114 ? 75.340 1.915 -117.240 1.00 66.94 114 GLU A C 1
ATOM 949 O O . GLU A 1 114 ? 74.963 2.292 -116.131 1.00 66.94 114 GLU A O 1
ATOM 954 N N . LYS A 1 115 ? 75.163 0.647 -117.631 1.00 71.19 115 LYS A N 1
ATOM 955 C CA . LYS A 1 115 ? 74.531 -0.337 -116.746 1.00 71.19 115 LYS A CA 1
ATOM 956 C C . LYS A 1 115 ? 75.383 -0.627 -115.504 1.00 71.19 115 LYS A C 1
ATOM 958 O O . LYS A 1 115 ? 74.832 -0.752 -114.413 1.00 71.19 115 LYS A O 1
ATOM 963 N N . ARG A 1 116 ? 76.710 -0.707 -115.658 1.00 72.06 116 ARG A N 1
ATOM 964 C CA . ARG A 1 116 ? 77.631 -0.961 -114.536 1.00 72.06 116 ARG A CA 1
ATOM 965 C C . ARG A 1 116 ? 77.668 0.204 -113.551 1.00 72.06 116 ARG A C 1
ATOM 967 O O . ARG A 1 116 ? 77.571 -0.025 -112.350 1.00 72.06 116 ARG A O 1
ATOM 974 N N . THR A 1 117 ? 77.723 1.441 -114.043 1.00 71.69 117 THR A N 1
ATOM 975 C CA . THR A 1 117 ? 77.752 2.624 -113.167 1.00 71.69 117 THR A CA 1
ATOM 976 C C . THR A 1 117 ? 76.467 2.776 -112.346 1.00 71.69 117 THR A C 1
ATOM 978 O O . THR A 1 117 ? 76.517 3.186 -111.186 1.00 71.69 117 THR A O 1
ATOM 981 N N . LEU A 1 118 ? 75.312 2.389 -112.899 1.00 67.44 118 LEU A N 1
ATOM 982 C CA . LEU A 1 118 ? 74.035 2.421 -112.182 1.00 67.44 118 LEU A CA 1
ATOM 983 C C . LEU A 1 118 ? 73.939 1.350 -111.075 1.00 67.44 118 LEU A C 1
ATOM 985 O O . LEU A 1 118 ? 73.317 1.581 -110.035 1.00 67.44 118 LEU A O 1
ATOM 989 N N . GLU A 1 119 ? 74.537 0.174 -111.286 1.00 70.44 119 GLU A N 1
ATOM 990 C CA . GLU A 1 119 ? 74.567 -0.910 -110.292 1.00 70.44 119 GLU A CA 1
ATOM 991 C C . GLU A 1 119 ? 75.450 -0.556 -109.084 1.00 70.44 119 GLU A C 1
ATOM 993 O O . GLU A 1 119 ? 75.042 -0.793 -107.945 1.00 70.44 119 GLU A O 1
ATOM 998 N N . GLU A 1 120 ? 76.594 0.095 -109.307 1.00 73.50 120 GLU A N 1
ATOM 999 C CA . GLU A 1 120 ? 77.493 0.549 -108.235 1.00 73.50 120 GLU A CA 1
ATOM 1000 C C . GLU A 1 120 ? 76.823 1.587 -107.313 1.00 73.50 120 GLU A C 1
ATOM 1002 O O . GLU A 1 120 ? 76.889 1.476 -106.087 1.00 73.50 120 GLU A O 1
ATOM 1007 N N . GLN A 1 121 ? 76.080 2.550 -107.874 1.00 72.00 121 GLN A N 1
ATOM 1008 C CA . GLN A 1 121 ? 75.363 3.561 -107.082 1.00 72.00 121 GLN A CA 1
ATOM 1009 C C . GLN A 1 121 ? 74.254 2.969 -106.198 1.00 72.00 121 GLN A C 1
ATOM 1011 O O . GLN A 1 121 ? 74.019 3.450 -105.087 1.00 72.00 121 GLN A O 1
ATOM 1016 N N . ARG A 1 122 ? 73.572 1.910 -106.657 1.00 71.12 122 ARG A N 1
ATOM 1017 C CA . ARG A 1 122 ? 72.526 1.244 -105.863 1.00 71.12 122 ARG A CA 1
ATOM 1018 C C . ARG A 1 122 ? 73.089 0.542 -104.634 1.00 71.12 122 ARG A C 1
ATOM 1020 O O . ARG A 1 122 ? 72.456 0.586 -103.582 1.00 71.12 122 ARG A O 1
ATOM 1027 N N . GLN A 1 123 ? 74.252 -0.098 -104.751 1.00 72.31 123 GLN A N 1
ATOM 1028 C CA . GLN A 1 123 ? 74.857 -0.817 -103.627 1.00 72.31 123 GLN A CA 1
ATOM 1029 C C . GLN A 1 123 ? 75.301 0.133 -102.510 1.00 72.31 123 GLN A C 1
ATOM 1031 O O . GLN A 1 123 ? 75.067 -0.159 -101.337 1.00 72.31 123 GLN A O 1
ATOM 1036 N N . PHE A 1 124 ? 75.845 1.298 -102.868 1.00 76.69 124 PHE A N 1
ATOM 1037 C CA . PHE A 1 124 ? 76.245 2.321 -101.900 1.00 76.69 124 PHE A CA 1
ATOM 1038 C C . PHE A 1 124 ? 75.065 2.809 -101.036 1.00 76.69 124 PHE A C 1
ATOM 1040 O O . PHE A 1 124 ? 75.149 2.827 -99.809 1.00 76.69 124 PHE A O 1
ATOM 1047 N N . TYR A 1 125 ? 73.921 3.113 -101.659 1.00 71.38 125 TYR A N 1
ATOM 1048 C CA . TYR A 1 125 ? 72.725 3.597 -100.951 1.00 71.38 125 TYR A CA 1
ATOM 1049 C C . TYR A 1 125 ? 72.142 2.592 -99.945 1.00 71.38 125 TYR A C 1
ATOM 1051 O O . TYR A 1 125 ? 71.596 2.984 -98.911 1.00 71.38 125 TYR A O 1
ATOM 1059 N N . VAL A 1 126 ? 72.229 1.291 -100.236 1.00 75.06 126 VAL A N 1
ATOM 1060 C CA . VAL A 1 126 ? 71.705 0.241 -99.347 1.00 75.06 126 VAL A CA 1
ATOM 1061 C C . VAL A 1 126 ? 72.523 0.155 -98.057 1.00 75.06 126 VAL A C 1
ATOM 1063 O O . VAL A 1 126 ? 71.939 0.056 -96.977 1.00 75.06 126 VAL A O 1
ATOM 1066 N N . GLN A 1 127 ? 73.851 0.246 -98.156 1.00 74.62 127 GLN A N 1
ATOM 1067 C CA . GLN A 1 127 ? 74.740 0.186 -96.993 1.00 74.62 127 GLN A CA 1
ATOM 1068 C C . GLN A 1 127 ? 74.555 1.395 -96.068 1.00 74.62 127 GLN A C 1
ATOM 1070 O O . GLN A 1 127 ? 74.467 1.236 -94.850 1.00 74.62 127 GLN A O 1
ATOM 1075 N N . GLU A 1 128 ? 74.413 2.600 -96.630 1.00 74.50 128 GLU A N 1
ATOM 1076 C CA . GLU A 1 128 ? 74.200 3.815 -95.833 1.00 74.50 128 GLU A CA 1
ATOM 1077 C C . GLU A 1 128 ? 72.894 3.751 -95.017 1.00 74.50 128 GLU A C 1
ATOM 1079 O O . GLU A 1 128 ? 72.843 4.169 -93.856 1.00 74.50 128 GLU A O 1
ATOM 1084 N N . LYS A 1 129 ? 71.832 3.179 -95.600 1.00 73.19 129 LYS A N 1
ATOM 1085 C CA . LYS A 1 129 ? 70.538 3.028 -94.926 1.00 73.19 129 LYS A CA 1
ATOM 1086 C C . LYS A 1 129 ? 70.615 2.088 -93.718 1.00 73.19 129 LYS A C 1
ATOM 1088 O O . LYS A 1 129 ? 70.035 2.405 -92.682 1.00 73.19 129 LYS A O 1
ATOM 1093 N N . GLN A 1 130 ? 71.325 0.965 -93.839 1.00 72.12 130 GLN A N 1
ATOM 1094 C CA . GLN A 1 130 ? 71.478 -0.003 -92.745 1.00 72.12 130 GLN A CA 1
ATOM 1095 C C . GLN A 1 130 ? 72.236 0.601 -91.558 1.00 72.12 130 GLN A C 1
ATOM 1097 O O . GLN A 1 130 ? 71.782 0.501 -90.420 1.00 72.12 130 GLN A O 1
ATOM 1102 N N . HIS A 1 131 ? 73.324 1.326 -91.826 1.00 73.19 131 HIS A N 1
ATOM 1103 C CA . HIS A 1 131 ? 74.117 1.953 -90.770 1.00 73.19 131 HIS A CA 1
ATOM 1104 C C . HIS A 1 131 ? 73.312 2.979 -89.949 1.00 73.19 131 HIS A C 1
ATOM 1106 O O . HIS A 1 131 ? 73.454 3.054 -88.728 1.00 73.19 131 HIS A O 1
ATOM 1112 N N . LYS A 1 132 ? 72.427 3.756 -90.593 1.00 71.06 132 LYS A N 1
ATOM 1113 C CA . LYS A 1 132 ? 71.558 4.711 -89.882 1.00 71.06 132 LYS A CA 1
ATOM 1114 C C . LYS A 1 132 ? 70.543 4.021 -88.963 1.00 71.06 132 LYS A C 1
ATOM 1116 O O . LYS A 1 132 ? 70.283 4.536 -87.880 1.00 71.06 132 LYS A O 1
ATOM 1121 N N . GLN A 1 133 ? 70.000 2.866 -89.352 1.00 71.44 133 GLN A N 1
ATOM 1122 C CA . GLN A 1 133 ? 69.044 2.123 -88.517 1.00 71.44 133 GLN A CA 1
ATOM 1123 C C . GLN A 1 133 ? 69.702 1.582 -87.240 1.00 71.44 133 GLN A C 1
ATOM 1125 O O . GLN A 1 133 ? 69.181 1.790 -86.144 1.00 71.44 133 GLN A O 1
ATOM 1130 N N . GLU A 1 134 ? 70.894 0.994 -87.353 1.00 73.62 134 GLU A N 1
ATOM 1131 C CA . GLU A 1 134 ? 71.615 0.455 -86.191 1.00 73.62 134 GLU A CA 1
ATOM 1132 C C . GLU A 1 134 ? 71.977 1.526 -85.151 1.00 73.62 134 GLU A C 1
ATOM 1134 O O . GLU A 1 134 ? 72.005 1.255 -83.949 1.00 73.62 134 GLU A O 1
ATOM 1139 N N . GLN A 1 135 ? 72.264 2.756 -85.588 1.00 75.31 135 GLN A N 1
ATOM 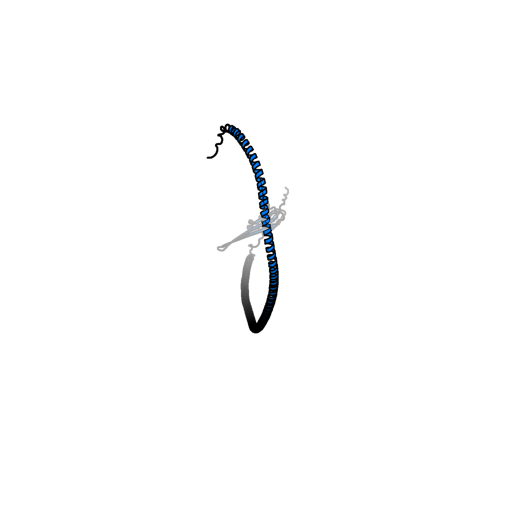1140 C CA . GLN A 1 135 ? 72.535 3.862 -84.667 1.00 75.31 135 GLN A CA 1
ATOM 1141 C C . GLN A 1 135 ? 71.285 4.261 -83.878 1.00 75.31 135 GLN A C 1
ATOM 1143 O O . GLN A 1 135 ? 71.366 4.428 -82.661 1.00 75.31 135 GLN A O 1
ATOM 1148 N N . THR A 1 136 ? 70.127 4.339 -84.540 1.00 67.44 136 THR A N 1
ATOM 1149 C CA . THR A 1 136 ? 68.866 4.697 -83.875 1.00 67.44 136 THR A CA 1
ATOM 1150 C C . THR A 1 136 ? 68.421 3.654 -82.852 1.00 67.44 136 THR A C 1
ATOM 1152 O O . THR A 1 136 ? 67.975 4.017 -81.766 1.00 67.44 136 THR A O 1
ATOM 1155 N N . GLU A 1 137 ? 68.607 2.364 -83.140 1.00 74.56 137 GLU A N 1
ATOM 1156 C CA . GLU A 1 137 ? 68.243 1.286 -82.211 1.00 74.56 137 GLU A CA 1
ATOM 1157 C C . GLU A 1 137 ? 69.098 1.310 -80.933 1.00 74.56 137 GLU A C 1
ATOM 1159 O O . GLU A 1 137 ? 68.586 1.108 -79.829 1.00 74.56 137 GLU A O 1
ATOM 1164 N N . LYS A 1 138 ? 70.394 1.630 -81.050 1.00 77.50 138 LYS A N 1
ATOM 1165 C CA . LYS A 1 138 ? 71.295 1.747 -79.889 1.00 77.50 138 LYS A CA 1
ATOM 1166 C C . LYS A 1 138 ? 70.930 2.911 -78.969 1.00 77.50 138 LYS A C 1
ATOM 1168 O O . LYS A 1 138 ? 71.076 2.784 -77.753 1.00 77.50 138 LYS A O 1
ATOM 1173 N N . GLU A 1 139 ? 70.478 4.036 -79.519 1.00 75.06 139 GLU A N 1
ATOM 1174 C CA . GLU A 1 139 ? 70.017 5.171 -78.710 1.00 75.06 139 GLU A CA 1
ATOM 1175 C C . GLU A 1 139 ? 68.707 4.858 -77.983 1.00 75.06 139 GLU A C 1
ATOM 1177 O O . GLU A 1 139 ? 68.573 5.166 -76.797 1.00 75.06 139 GLU A O 1
ATOM 1182 N N . LEU A 1 140 ? 67.783 4.166 -78.654 1.00 71.69 140 LEU A N 1
ATOM 1183 C CA . LEU A 1 140 ? 66.492 3.777 -78.087 1.00 71.69 140 LEU A CA 1
ATOM 1184 C C . LEU A 1 140 ? 66.665 2.875 -76.854 1.00 71.69 140 LEU A C 1
ATOM 1186 O O . LEU A 1 140 ? 66.092 3.143 -75.799 1.00 71.69 140 LEU A O 1
ATOM 1190 N N . HIS A 1 141 ? 67.559 1.887 -76.936 1.00 75.12 141 HIS A N 1
ATOM 1191 C CA . HIS A 1 141 ? 67.864 1.005 -75.807 1.00 75.12 141 HIS A CA 1
ATOM 1192 C C . HIS A 1 141 ? 68.506 1.716 -74.606 1.00 75.12 141 HIS A C 1
ATOM 1194 O O . HIS A 1 141 ? 68.314 1.297 -73.462 1.00 75.12 141 HIS A O 1
ATOM 1200 N N . ARG A 1 142 ? 69.285 2.784 -74.822 1.00 78.00 142 ARG A N 1
ATOM 1201 C CA . ARG A 1 142 ? 69.857 3.562 -73.709 1.00 78.00 142 ARG A CA 1
ATOM 1202 C C . ARG A 1 142 ? 68.771 4.315 -72.946 1.00 78.00 142 ARG A C 1
ATOM 1204 O O . ARG A 1 142 ? 68.756 4.254 -71.718 1.00 78.00 142 ARG A O 1
ATOM 1211 N N . LEU A 1 143 ? 67.851 4.955 -73.668 1.00 74.00 143 LEU A N 1
ATOM 1212 C CA . LEU A 1 143 ? 66.742 5.708 -73.078 1.00 74.00 143 LEU A CA 1
ATOM 1213 C C . LEU A 1 143 ? 65.801 4.814 -72.258 1.00 74.00 143 LEU A C 1
ATOM 1215 O O . LEU A 1 143 ? 65.385 5.205 -71.167 1.00 74.00 143 LEU A O 1
ATOM 1219 N N . GLU A 1 144 ? 65.507 3.598 -72.727 1.00 73.69 144 GLU A N 1
ATOM 1220 C CA . GLU A 1 144 ? 64.677 2.643 -71.977 1.00 73.69 144 GLU A CA 1
ATOM 1221 C C . GLU A 1 144 ? 65.297 2.246 -70.631 1.00 73.69 144 GLU A C 1
ATOM 1223 O O . GLU A 1 144 ? 64.615 2.211 -69.602 1.00 73.69 144 GLU A O 1
ATOM 1228 N N . ASN A 1 145 ? 66.602 1.971 -70.618 1.00 78.25 145 ASN A N 1
ATOM 1229 C CA . ASN A 1 145 ? 67.302 1.559 -69.403 1.00 78.25 145 ASN A CA 1
ATOM 1230 C C . ASN A 1 145 ? 67.373 2.691 -68.369 1.00 78.25 145 ASN A C 1
ATOM 1232 O O . ASN A 1 145 ? 67.167 2.454 -67.176 1.00 78.25 145 ASN A O 1
ATOM 1236 N N . GLU A 1 146 ? 67.609 3.924 -68.820 1.00 77.50 146 GLU A N 1
ATOM 1237 C CA . GLU A 1 146 ? 67.639 5.096 -67.945 1.00 77.50 146 GLU A CA 1
ATOM 1238 C C . GLU A 1 146 ? 66.251 5.409 -67.360 1.00 77.50 146 GLU A C 1
ATOM 1240 O O . GLU A 1 146 ? 66.122 5.647 -66.154 1.00 77.50 146 GLU A O 1
ATOM 1245 N N . GLY A 1 147 ? 65.192 5.302 -68.173 1.00 74.19 147 GLY A N 1
ATOM 1246 C CA . GLY A 1 147 ? 63.810 5.460 -67.714 1.00 74.19 147 GLY A CA 1
ATOM 1247 C C . GLY A 1 147 ? 63.419 4.438 -66.641 1.00 74.19 147 GLY A C 1
ATOM 1248 O O . GLY A 1 147 ? 62.869 4.801 -65.596 1.00 74.19 147 GLY A O 1
ATOM 1249 N N . ASN A 1 148 ? 63.761 3.163 -66.844 1.00 80.06 148 ASN A N 1
ATOM 1250 C CA . ASN A 1 148 ? 63.446 2.094 -65.892 1.00 80.06 148 ASN A CA 1
ATOM 1251 C C . ASN A 1 148 ? 64.158 2.261 -64.540 1.00 80.06 148 ASN A C 1
ATOM 1253 O O . ASN A 1 148 ? 63.569 1.986 -63.489 1.00 80.06 148 ASN A O 1
ATOM 1257 N N . PHE A 1 149 ? 65.401 2.746 -64.541 1.00 81.06 149 PHE A N 1
ATOM 1258 C CA . PHE A 1 149 ? 66.150 2.991 -63.309 1.00 81.06 149 PHE A CA 1
ATOM 1259 C C . PHE A 1 149 ? 65.483 4.062 -62.430 1.00 81.06 149 PHE A C 1
ATOM 1261 O O . PHE A 1 149 ? 65.259 3.840 -61.236 1.00 81.06 149 PHE A O 1
ATOM 1268 N N . GLN A 1 150 ? 65.083 5.192 -63.023 1.00 79.69 150 GLN A N 1
ATOM 1269 C CA . GLN A 1 150 ? 64.435 6.286 -62.290 1.00 79.69 150 GLN A CA 1
ATOM 1270 C C . GLN A 1 150 ? 63.068 5.882 -61.718 1.00 79.69 150 GLN A C 1
ATOM 1272 O O . GLN A 1 150 ? 62.722 6.256 -60.593 1.00 79.69 150 GLN A O 1
ATOM 1277 N N . ILE A 1 151 ? 62.295 5.084 -62.464 1.00 77.75 151 ILE A N 1
ATOM 1278 C CA . ILE A 1 151 ? 60.992 4.577 -62.008 1.00 77.75 151 ILE A CA 1
ATOM 1279 C C . ILE A 1 151 ? 61.155 3.714 -60.752 1.00 77.75 151 ILE A C 1
ATOM 1281 O O . ILE A 1 151 ? 60.415 3.888 -59.780 1.00 77.75 151 ILE A O 1
ATOM 1285 N N . ASN A 1 152 ? 62.133 2.809 -60.742 1.00 81.06 152 ASN A N 1
ATOM 1286 C CA . ASN A 1 152 ? 62.358 1.914 -59.609 1.00 81.06 152 ASN A CA 1
ATOM 1287 C C . ASN A 1 152 ? 62.836 2.664 -58.360 1.00 81.06 152 ASN A C 1
ATOM 1289 O O . ASN A 1 152 ? 62.364 2.375 -57.260 1.00 81.06 152 ASN A O 1
ATOM 1293 N N . GLN A 1 153 ? 63.694 3.674 -58.524 1.00 86.31 153 GLN A N 1
ATOM 1294 C CA . GLN A 1 153 ? 64.140 4.510 -57.409 1.00 86.31 153 GLN A CA 1
ATOM 1295 C C . GLN A 1 153 ? 62.968 5.238 -56.734 1.00 86.31 153 GLN A C 1
ATOM 1297 O O . GLN A 1 153 ? 62.848 5.214 -55.508 1.00 86.31 153 GLN A O 1
ATOM 1302 N N . LYS A 1 154 ? 62.059 5.836 -57.519 1.00 80.75 154 LYS A N 1
ATOM 1303 C CA . LYS A 1 154 ? 60.875 6.506 -56.959 1.00 80.75 154 LYS A CA 1
ATOM 1304 C C . LYS A 1 154 ? 59.935 5.532 -56.254 1.00 80.75 154 LYS A C 1
ATOM 1306 O O . LYS A 1 154 ? 59.420 5.860 -55.189 1.00 80.75 154 LYS A O 1
ATOM 1311 N N . ARG A 1 155 ? 59.728 4.328 -56.801 1.00 82.81 155 ARG A N 1
ATOM 1312 C CA . ARG A 1 155 ? 58.890 3.296 -56.161 1.00 82.81 155 ARG A CA 1
ATOM 1313 C C . ARG A 1 155 ? 59.401 2.911 -54.771 1.00 82.81 155 ARG A C 1
ATOM 1315 O O . ARG A 1 155 ? 58.591 2.802 -53.857 1.00 82.81 155 ARG A O 1
ATOM 1322 N N . ALA A 1 156 ? 60.715 2.760 -54.602 1.00 82.06 156 ALA A N 1
ATOM 1323 C CA . ALA A 1 156 ? 61.309 2.449 -53.301 1.00 82.06 156 ALA A CA 1
ATOM 1324 C C . ALA A 1 156 ? 61.065 3.566 -52.269 1.00 82.06 156 ALA A C 1
ATOM 1326 O O . ALA A 1 156 ? 60.631 3.288 -51.155 1.00 82.06 156 ALA A O 1
ATOM 1327 N N . GLN A 1 157 ? 61.246 4.831 -52.665 1.00 83.56 157 GLN A N 1
ATOM 1328 C CA . GLN A 1 157 ? 60.993 5.982 -51.787 1.00 83.56 157 GLN A CA 1
ATOM 1329 C C . GLN A 1 157 ? 59.525 6.072 -51.344 1.00 83.56 157 GLN A C 1
ATOM 1331 O O . GLN A 1 157 ? 59.245 6.351 -50.178 1.00 83.56 157 GLN A O 1
ATOM 1336 N N . TYR A 1 158 ? 58.580 5.815 -52.256 1.00 80.19 158 TYR A N 1
ATOM 1337 C CA . TYR A 1 158 ? 57.158 5.794 -51.908 1.00 80.19 158 TYR A CA 1
ATOM 1338 C C . TYR A 1 158 ? 56.815 4.665 -50.930 1.00 80.19 158 TYR A C 1
ATOM 1340 O O . TYR A 1 158 ? 56.054 4.905 -49.996 1.00 80.19 158 TYR A O 1
ATOM 1348 N N . ALA A 1 159 ? 57.399 3.475 -51.099 1.00 84.56 159 ALA A N 1
ATOM 1349 C CA . ALA A 1 159 ? 57.170 2.349 -50.195 1.00 84.56 159 ALA A CA 1
ATOM 1350 C C . ALA A 1 159 ? 57.667 2.639 -48.766 1.00 84.56 159 ALA A C 1
ATOM 1352 O O . ALA A 1 159 ? 56.941 2.406 -47.802 1.00 84.56 159 ALA A O 1
ATOM 1353 N N . GLU A 1 160 ? 58.864 3.217 -48.616 1.00 83.44 160 GLU A N 1
ATOM 1354 C CA . GLU A 1 160 ? 59.396 3.600 -47.299 1.00 83.44 160 GLU A CA 1
ATOM 1355 C C . GLU A 1 160 ? 58.544 4.677 -46.615 1.00 83.44 160 GLU A C 1
ATOM 1357 O O . GLU A 1 160 ? 58.293 4.617 -45.405 1.00 83.44 160 GLU A O 1
ATOM 1362 N N . HIS A 1 161 ? 58.070 5.661 -47.385 1.00 83.38 161 HIS A N 1
ATOM 1363 C CA . HIS A 1 161 ? 57.183 6.694 -46.863 1.00 83.38 161 HIS A CA 1
ATOM 1364 C C . HIS A 1 161 ? 55.843 6.106 -46.403 1.00 83.38 161 HIS A C 1
ATOM 1366 O O . HIS A 1 161 ? 55.377 6.427 -45.308 1.00 83.38 161 HIS A O 1
ATOM 1372 N N . GLU A 1 162 ? 55.254 5.211 -47.198 1.00 79.94 162 GLU A N 1
ATOM 1373 C CA . GLU A 1 162 ? 54.000 4.539 -46.859 1.00 79.94 162 GLU A CA 1
ATOM 1374 C C . GLU A 1 162 ? 54.128 3.713 -45.570 1.00 79.94 162 GLU A C 1
ATOM 1376 O O . GLU A 1 162 ? 53.275 3.812 -44.686 1.00 79.94 162 GLU A O 1
ATOM 1381 N N . ASP A 1 163 ? 55.222 2.967 -45.404 1.00 85.69 163 ASP A N 1
ATOM 1382 C CA . ASP A 1 163 ? 55.484 2.188 -44.190 1.00 85.69 163 ASP A CA 1
ATOM 1383 C C . ASP A 1 163 ? 55.653 3.068 -42.945 1.00 85.69 163 ASP A C 1
ATOM 1385 O O . ASP A 1 163 ? 55.164 2.723 -41.864 1.00 85.69 163 ASP A O 1
ATOM 1389 N N . SER A 1 164 ? 56.319 4.218 -43.076 1.00 88.88 164 SER A N 1
ATOM 1390 C CA . SER A 1 164 ? 56.462 5.186 -41.984 1.00 88.88 164 SER A CA 1
ATOM 1391 C C . SER A 1 164 ? 55.107 5.759 -41.557 1.00 88.88 164 SER A C 1
ATOM 1393 O O . SER A 1 164 ? 54.769 5.756 -40.369 1.00 88.88 164 SER A O 1
ATOM 1395 N N . VAL A 1 165 ? 54.284 6.164 -42.529 1.00 85.44 165 VAL A N 1
ATOM 1396 C CA . VAL A 1 165 ? 52.930 6.684 -42.290 1.00 85.44 165 VAL A CA 1
ATOM 1397 C C . VAL A 1 165 ? 52.037 5.618 -41.648 1.00 85.44 165 VAL A C 1
ATOM 1399 O O . VAL A 1 165 ? 51.364 5.894 -40.653 1.00 85.44 165 VAL A O 1
ATOM 1402 N N . ARG A 1 166 ? 52.080 4.371 -42.136 1.00 84.44 166 ARG A N 1
ATOM 1403 C CA . ARG A 1 166 ? 51.344 3.238 -41.547 1.00 84.44 166 ARG A CA 1
ATOM 1404 C C . ARG A 1 166 ? 51.751 2.983 -40.097 1.00 84.44 166 ARG A C 1
ATOM 1406 O O . ARG A 1 166 ? 50.882 2.819 -39.239 1.00 84.44 166 ARG A O 1
ATOM 1413 N N . LYS A 1 167 ? 53.055 2.991 -39.796 1.00 89.31 167 LYS A N 1
ATOM 1414 C CA . LYS A 1 167 ? 53.556 2.835 -38.420 1.00 89.31 167 LYS A CA 1
ATOM 1415 C C . LYS A 1 167 ? 53.082 3.974 -37.521 1.00 89.31 167 LYS A C 1
ATOM 1417 O O . LYS A 1 167 ? 52.560 3.688 -36.443 1.00 89.31 167 LYS A O 1
ATOM 1422 N N . GLY A 1 168 ? 53.176 5.226 -37.973 1.00 87.88 168 GLY A N 1
ATOM 1423 C CA . GLY A 1 168 ? 52.664 6.387 -37.238 1.00 87.88 168 GLY A CA 1
ATOM 1424 C C . GLY A 1 168 ? 51.170 6.271 -36.920 1.00 87.88 168 GLY A C 1
ATOM 1425 O O . GLY A 1 168 ? 50.776 6.396 -35.760 1.00 87.88 168 GLY A O 1
ATOM 1426 N N . HIS A 1 169 ? 50.344 5.928 -37.914 1.00 85.56 169 HIS A N 1
ATOM 1427 C CA . HIS A 1 169 ? 48.909 5.719 -37.707 1.00 85.56 169 HIS A CA 1
ATOM 1428 C C . HIS A 1 169 ? 48.606 4.565 -36.747 1.00 85.56 169 HIS A C 1
ATOM 1430 O O . HIS A 1 169 ? 47.745 4.712 -35.886 1.00 85.56 169 HIS A O 1
ATOM 1436 N N . SER A 1 170 ? 49.324 3.442 -36.837 1.00 91.44 170 SER A N 1
ATOM 1437 C CA . SER A 1 170 ? 49.118 2.306 -35.925 1.00 91.44 170 SER A CA 1
ATOM 1438 C C . SER A 1 170 ? 49.433 2.648 -34.464 1.00 91.44 170 SER A C 1
ATOM 1440 O O . SER A 1 170 ? 48.695 2.260 -33.562 1.00 91.44 170 SER A O 1
ATOM 1442 N N . GLN A 1 171 ? 50.496 3.418 -34.218 1.00 91.62 171 GLN A N 1
ATOM 1443 C CA . GLN A 1 171 ? 50.863 3.854 -32.871 1.00 91.62 171 GLN A CA 1
ATOM 1444 C C . GLN A 1 171 ? 49.820 4.804 -32.287 1.00 91.62 171 GLN A C 1
ATOM 1446 O O . GLN A 1 171 ? 49.458 4.670 -31.118 1.00 91.62 171 GLN A O 1
ATOM 1451 N N . GLU A 1 172 ? 49.312 5.728 -33.100 1.00 88.06 172 GLU A N 1
ATOM 1452 C CA . GLU A 1 172 ? 48.275 6.660 -32.671 1.00 88.06 172 GLU A CA 1
ATOM 1453 C C . GLU A 1 172 ? 46.938 5.953 -32.417 1.00 88.06 172 GLU A C 1
ATOM 1455 O O . GLU A 1 172 ? 46.297 6.201 -31.397 1.00 88.06 172 GLU A O 1
ATOM 1460 N N . LEU A 1 173 ? 46.562 4.991 -33.268 1.00 86.50 173 LEU A N 1
ATOM 1461 C CA . LEU A 1 173 ? 45.391 4.140 -33.043 1.00 86.50 173 LEU A CA 1
ATOM 1462 C C . LEU A 1 173 ? 45.500 3.369 -31.723 1.00 86.50 173 LEU A C 1
ATOM 1464 O O . LEU A 1 173 ? 44.556 3.387 -30.936 1.00 86.50 173 LEU A O 1
ATOM 1468 N N . ASN A 1 174 ? 46.658 2.773 -31.429 1.00 89.44 174 ASN A N 1
ATOM 1469 C CA . ASN A 1 174 ? 46.877 2.051 -30.173 1.00 89.44 174 ASN A CA 1
ATOM 1470 C C . ASN A 1 174 ? 46.788 2.974 -28.946 1.00 89.44 174 ASN A C 1
ATOM 1472 O O . ASN A 1 174 ? 46.210 2.592 -27.928 1.00 89.44 174 ASN A O 1
ATOM 1476 N N . ARG A 1 175 ? 47.332 4.197 -29.025 1.00 91.06 175 ARG A N 1
ATOM 1477 C CA . ARG A 1 175 ? 47.214 5.194 -27.945 1.00 91.06 175 ARG A CA 1
ATOM 1478 C C . ARG A 1 175 ? 45.764 5.600 -27.715 1.00 91.06 175 ARG A C 1
ATOM 1480 O O . ARG A 1 175 ? 45.314 5.629 -26.570 1.00 91.06 175 ARG A O 1
ATOM 1487 N N . MET A 1 176 ? 45.034 5.875 -28.792 1.00 87.31 176 MET A N 1
ATOM 1488 C CA . MET A 1 176 ? 43.615 6.219 -28.730 1.00 87.31 176 MET A CA 1
ATOM 1489 C C . MET A 1 176 ? 42.781 5.072 -28.160 1.00 87.31 176 MET A C 1
ATOM 1491 O O . MET A 1 176 ? 41.889 5.305 -27.346 1.00 87.31 176 MET A O 1
ATOM 1495 N N . GLU A 1 177 ? 43.087 3.829 -28.526 1.00 88.56 177 GLU A N 1
ATOM 1496 C CA . GLU A 1 177 ? 42.411 2.660 -27.977 1.00 88.56 177 GLU A CA 1
ATOM 1497 C C . GLU A 1 177 ? 42.681 2.504 -26.476 1.00 88.56 177 GLU A C 1
ATOM 1499 O O . GLU A 1 177 ? 41.740 2.334 -25.703 1.00 88.56 177 GLU A O 1
ATOM 1504 N N . GLN A 1 178 ? 43.936 2.636 -26.037 1.00 91.88 178 GLN A N 1
ATOM 1505 C CA . GLN A 1 178 ? 44.290 2.585 -24.616 1.00 91.88 178 GLN A CA 1
ATOM 1506 C C . GLN A 1 178 ? 43.590 3.684 -23.811 1.00 91.88 178 GLN A C 1
ATOM 1508 O O . GLN A 1 178 ? 43.025 3.395 -22.755 1.00 91.88 178 GLN A O 1
ATOM 1513 N N . LEU A 1 179 ? 43.571 4.919 -24.322 1.00 93.12 179 LEU A N 1
ATOM 1514 C CA . LEU A 1 179 ? 42.872 6.042 -23.694 1.00 93.12 179 LEU A CA 1
ATOM 1515 C C . LEU A 1 179 ? 41.362 5.781 -23.599 1.00 93.12 179 LEU A C 1
ATOM 1517 O O . LEU A 1 179 ? 40.742 6.020 -22.565 1.00 93.12 179 LEU A O 1
ATOM 1521 N N . ASN A 1 180 ? 40.754 5.253 -24.660 1.00 89.81 180 ASN A N 1
ATOM 1522 C CA . ASN A 1 180 ? 39.340 4.895 -24.641 1.00 89.81 180 ASN A CA 1
ATOM 1523 C C . ASN A 1 180 ? 39.065 3.768 -23.639 1.00 89.81 180 ASN A C 1
ATOM 1525 O O . ASN A 1 180 ? 38.080 3.821 -22.905 1.00 89.81 180 ASN A O 1
ATOM 1529 N N . GLN A 1 181 ? 39.937 2.761 -23.555 1.00 92.12 181 GLN A N 1
ATOM 1530 C CA . GLN A 1 181 ? 39.795 1.670 -22.592 1.00 92.12 181 GLN A CA 1
ATOM 1531 C C . GLN A 1 181 ? 39.898 2.161 -21.143 1.00 92.12 181 GLN A C 1
ATOM 1533 O O . GLN A 1 181 ? 39.107 1.717 -20.306 1.00 92.12 181 GLN A O 1
ATOM 1538 N N . THR A 1 182 ? 40.820 3.077 -20.829 1.00 92.56 182 THR A N 1
ATOM 1539 C CA . THR A 1 182 ? 40.920 3.663 -19.483 1.00 92.56 182 THR A CA 1
ATOM 1540 C C . THR A 1 182 ? 39.693 4.507 -19.160 1.00 92.56 182 THR A C 1
ATOM 1542 O O . THR A 1 182 ? 39.054 4.260 -18.142 1.00 92.56 182 THR A O 1
ATOM 1545 N N . GLN A 1 183 ? 39.254 5.380 -20.071 1.00 91.81 183 GLN A N 1
ATOM 1546 C CA . GLN A 1 183 ? 38.028 6.165 -19.885 1.00 91.81 183 GLN A CA 1
ATOM 1547 C C . GLN A 1 183 ? 36.787 5.286 -19.690 1.00 91.81 183 GLN A C 1
ATOM 1549 O O . GLN A 1 183 ? 35.928 5.589 -18.860 1.00 91.81 183 GLN A O 1
ATOM 1554 N N . LEU A 1 184 ? 36.676 4.179 -20.430 1.00 90.19 184 LEU A N 1
ATOM 1555 C CA . LEU A 1 184 ? 35.586 3.219 -20.259 1.00 90.19 184 LEU A CA 1
ATOM 1556 C C . LEU A 1 184 ? 35.652 2.522 -18.898 1.00 90.19 184 LEU A C 1
ATOM 1558 O O . LEU A 1 184 ? 34.605 2.309 -18.284 1.00 90.19 184 LEU A O 1
ATOM 1562 N N . ARG A 1 185 ? 36.847 2.171 -18.410 1.00 93.12 185 ARG A N 1
ATOM 1563 C CA . ARG A 1 185 ? 37.029 1.601 -17.066 1.00 93.12 185 ARG A CA 1
ATOM 1564 C C . ARG A 1 185 ? 36.646 2.605 -15.984 1.00 93.12 185 ARG A C 1
ATOM 1566 O O . ARG A 1 185 ? 35.840 2.261 -15.125 1.00 93.12 185 ARG A O 1
ATOM 1573 N N . ASP A 1 186 ? 37.128 3.838 -16.074 1.00 93.69 186 ASP A N 1
ATOM 1574 C CA . ASP A 1 186 ? 36.840 4.890 -15.096 1.00 93.69 186 ASP A CA 1
ATOM 1575 C C . ASP A 1 186 ? 35.346 5.210 -15.053 1.00 93.69 186 ASP A C 1
ATOM 1577 O O . ASP A 1 186 ? 34.746 5.270 -13.978 1.00 93.69 186 ASP A O 1
ATOM 1581 N N . ARG A 1 187 ? 34.701 5.307 -16.225 1.00 92.12 187 ARG A N 1
ATOM 1582 C CA . ARG A 1 187 ? 33.242 5.447 -16.314 1.00 92.12 187 ARG A CA 1
ATOM 1583 C C . ARG A 1 187 ? 32.529 4.273 -15.654 1.00 92.12 187 ARG A C 1
ATOM 1585 O O . ARG A 1 187 ? 31.621 4.504 -14.862 1.00 92.12 187 ARG A O 1
ATOM 1592 N N . LYS A 1 188 ? 32.932 3.027 -15.931 1.00 93.69 188 LYS A N 1
ATOM 1593 C CA . LYS A 1 188 ? 32.329 1.836 -15.304 1.00 93.69 188 LYS A CA 1
ATOM 1594 C C . LYS A 1 188 ? 32.453 1.867 -13.780 1.00 93.69 188 LYS A C 1
ATOM 1596 O O . LYS A 1 188 ? 31.467 1.605 -13.098 1.00 93.69 188 LYS A O 1
ATOM 1601 N N . VAL A 1 189 ? 33.622 2.225 -13.248 1.00 95.50 189 VAL A N 1
ATOM 1602 C CA . VAL A 1 189 ? 33.849 2.343 -11.798 1.00 95.50 189 VAL A CA 1
ATOM 1603 C C . VAL A 1 189 ? 32.998 3.463 -11.196 1.00 95.50 189 VAL A C 1
ATOM 1605 O O . VAL A 1 189 ? 32.364 3.258 -10.160 1.00 95.50 189 VAL A O 1
ATOM 1608 N N . ALA A 1 190 ? 32.916 4.622 -11.854 1.00 93.88 190 ALA A N 1
ATOM 1609 C CA . ALA A 1 190 ? 32.078 5.732 -11.409 1.00 93.88 190 ALA A CA 1
ATOM 1610 C C . ALA A 1 190 ? 30.587 5.351 -11.384 1.00 93.88 190 ALA A C 1
ATOM 1612 O O . ALA A 1 190 ? 29.903 5.616 -10.394 1.00 93.88 190 ALA A O 1
ATOM 1613 N N . TYR A 1 191 ? 30.093 4.674 -12.428 1.00 93.19 191 TYR A N 1
ATOM 1614 C CA . TYR A 1 191 ? 28.717 4.173 -12.472 1.00 93.19 191 TYR A CA 1
ATOM 1615 C C . TYR A 1 191 ? 28.446 3.151 -11.367 1.00 93.19 191 TYR A C 1
ATOM 1617 O O . TYR A 1 191 ? 27.469 3.309 -10.640 1.00 93.19 191 TYR A O 1
ATOM 1625 N N . ALA A 1 192 ? 29.329 2.166 -11.181 1.00 94.50 192 ALA A N 1
ATOM 1626 C CA . ALA A 1 192 ? 29.190 1.166 -10.123 1.00 94.50 192 ALA A CA 1
ATOM 1627 C C . ALA A 1 192 ? 29.188 1.802 -8.721 1.00 94.50 192 ALA A C 1
ATOM 1629 O O . ALA A 1 192 ? 28.403 1.420 -7.854 1.00 94.50 192 ALA A O 1
ATOM 1630 N N . THR A 1 193 ? 30.029 2.816 -8.505 1.00 95.12 193 THR A N 1
ATOM 1631 C CA . THR A 1 193 ? 30.090 3.553 -7.235 1.00 95.12 193 THR A CA 1
ATOM 1632 C C . THR A 1 193 ? 28.803 4.336 -6.988 1.00 95.12 193 THR A C 1
ATOM 1634 O O . THR A 1 193 ? 28.247 4.274 -5.893 1.00 95.12 193 THR A O 1
ATOM 1637 N N . LYS A 1 194 ? 28.287 5.028 -8.011 1.00 95.12 194 LYS A N 1
ATOM 1638 C CA . LYS A 1 194 ? 27.024 5.772 -7.925 1.00 95.12 194 LYS A CA 1
ATOM 1639 C C . LYS A 1 194 ? 25.834 4.845 -7.677 1.00 95.12 194 LYS A C 1
ATOM 1641 O O . LYS A 1 194 ? 24.986 5.157 -6.848 1.00 95.12 194 LYS A O 1
ATOM 1646 N N . GLU A 1 195 ? 25.791 3.699 -8.351 1.00 92.31 195 GLU A N 1
ATOM 1647 C CA . GLU A 1 195 ? 24.756 2.683 -8.146 1.00 92.31 195 GLU A CA 1
ATOM 1648 C C . GLU A 1 195 ? 24.798 2.131 -6.715 1.00 92.31 195 GLU A C 1
ATOM 1650 O O . GLU A 1 195 ? 23.762 2.008 -6.061 1.00 92.31 195 GLU A O 1
ATOM 1655 N N . ARG A 1 196 ? 25.998 1.856 -6.188 1.00 95.50 196 ARG A N 1
ATOM 1656 C CA . ARG A 1 196 ? 26.176 1.418 -4.801 1.00 95.50 196 ARG A CA 1
ATOM 1657 C C . ARG A 1 196 ? 25.703 2.473 -3.802 1.00 95.50 196 ARG A C 1
ATOM 1659 O O . ARG A 1 196 ? 24.955 2.134 -2.894 1.00 95.50 196 ARG A O 1
ATOM 1666 N N . GLN A 1 197 ? 26.082 3.737 -3.991 1.00 95.19 197 GLN A N 1
ATOM 1667 C CA . GLN A 1 197 ? 25.624 4.837 -3.137 1.00 95.19 197 GLN A CA 1
ATOM 1668 C C . GLN A 1 197 ? 24.100 4.977 -3.162 1.00 95.19 197 GLN A C 1
ATOM 1670 O O . GLN A 1 197 ? 23.484 5.105 -2.111 1.00 95.19 197 GLN A O 1
ATOM 1675 N N . GLN A 1 198 ? 23.476 4.885 -4.341 1.00 92.69 198 GLN A N 1
ATOM 1676 C CA . GLN A 1 198 ? 22.017 4.916 -4.460 1.00 92.69 198 GLN A CA 1
ATOM 1677 C C . GLN A 1 198 ? 21.356 3.745 -3.729 1.00 92.69 198 GLN A C 1
ATOM 1679 O O . GLN A 1 198 ? 20.381 3.955 -3.011 1.00 92.69 198 GLN A O 1
ATOM 1684 N N . LYS A 1 199 ? 21.899 2.528 -3.859 1.00 95.12 199 LYS A N 1
ATOM 1685 C CA . LYS A 1 199 ? 21.408 1.347 -3.133 1.00 95.12 199 LYS A CA 1
ATOM 1686 C C . LYS A 1 199 ? 21.536 1.515 -1.620 1.00 95.12 199 LYS A C 1
ATOM 1688 O O . LYS A 1 199 ? 20.579 1.234 -0.907 1.00 95.12 199 LYS A O 1
ATOM 1693 N N . GLU A 1 200 ? 22.675 2.002 -1.133 1.00 95.31 200 GLU A N 1
ATOM 1694 C CA . GLU A 1 200 ? 22.905 2.243 0.297 1.00 95.31 200 GLU A CA 1
ATOM 1695 C C . GLU A 1 200 ? 21.982 3.343 0.847 1.00 95.31 200 GLU A C 1
ATOM 1697 O O . GLU A 1 200 ? 21.390 3.169 1.910 1.00 95.31 200 GLU A O 1
ATOM 1702 N N . SER A 1 201 ? 21.801 4.452 0.121 1.00 94.12 201 SER A N 1
ATOM 1703 C CA . SER A 1 201 ? 20.853 5.511 0.490 1.00 94.12 201 SER A CA 1
ATOM 1704 C C . SER A 1 201 ? 19.416 5.002 0.530 1.00 94.12 201 SER A C 1
ATOM 1706 O O . SER A 1 201 ? 18.710 5.257 1.501 1.00 94.12 201 SER A O 1
ATOM 1708 N N . HIS A 1 202 ? 18.999 4.239 -0.482 1.00 94.69 202 HIS A N 1
ATOM 1709 C CA . HIS A 1 202 ? 17.653 3.678 -0.533 1.00 94.69 202 HIS A CA 1
ATOM 1710 C C . HIS A 1 202 ? 17.408 2.661 0.590 1.00 94.69 202 HIS A C 1
ATOM 1712 O O . HIS A 1 202 ? 16.348 2.664 1.207 1.00 94.69 202 HIS A O 1
ATOM 1718 N N . GLN A 1 203 ? 18.397 1.821 0.912 1.00 95.44 203 GLN A N 1
ATOM 1719 C CA . GLN A 1 203 ? 18.305 0.899 2.048 1.00 95.44 203 GLN A CA 1
ATOM 1720 C C . GLN A 1 203 ? 18.185 1.633 3.385 1.00 95.44 203 GLN A C 1
ATOM 1722 O O . GLN A 1 203 ? 17.384 1.224 4.223 1.00 95.44 203 GLN A O 1
ATOM 1727 N N . LYS A 1 204 ? 18.942 2.720 3.581 1.00 96.56 204 LYS A N 1
ATOM 1728 C CA . LYS A 1 204 ? 18.814 3.564 4.777 1.00 96.56 204 LYS A CA 1
ATOM 1729 C C . LYS A 1 204 ? 17.425 4.186 4.875 1.00 96.56 204 LYS A C 1
ATOM 1731 O O . LYS A 1 204 ? 16.796 4.074 5.915 1.00 96.56 204 LYS A O 1
ATOM 1736 N N . GLU A 1 205 ? 16.916 4.748 3.783 1.00 94.31 205 GLU A N 1
ATOM 1737 C CA . GLU A 1 205 ? 15.574 5.338 3.742 1.00 94.31 205 GLU A CA 1
ATOM 1738 C C . GLU A 1 205 ? 14.477 4.302 4.034 1.00 94.31 205 GLU A C 1
ATOM 1740 O O . GLU A 1 205 ? 13.553 4.572 4.798 1.00 94.31 205 GLU A O 1
ATOM 1745 N N . LEU A 1 206 ? 14.593 3.088 3.485 1.00 93.62 206 LEU A N 1
ATOM 1746 C CA . LEU A 1 206 ? 13.682 1.986 3.802 1.00 93.62 206 LEU A CA 1
ATOM 1747 C C . LEU A 1 206 ? 13.734 1.610 5.283 1.00 93.62 206 LEU A C 1
ATOM 1749 O O . LEU A 1 206 ? 12.685 1.421 5.896 1.00 93.62 206 LEU A O 1
ATOM 1753 N N . HIS A 1 207 ? 14.932 1.515 5.857 1.00 96.19 207 HIS A N 1
ATOM 1754 C CA . HIS A 1 207 ? 15.113 1.205 7.270 1.00 96.19 207 HIS A CA 1
ATOM 1755 C C . HIS A 1 207 ? 14.532 2.307 8.171 1.00 96.19 207 HIS A C 1
ATOM 1757 O O . HIS A 1 207 ? 13.804 2.011 9.117 1.00 96.19 207 HIS A O 1
ATOM 1763 N N . ASP A 1 208 ? 14.789 3.575 7.854 1.00 95.88 208 ASP A N 1
ATOM 1764 C CA . ASP A 1 208 ? 14.262 4.721 8.597 1.00 95.88 208 ASP A CA 1
ATOM 1765 C C . ASP A 1 208 ? 12.732 4.784 8.509 1.00 95.88 208 ASP A C 1
ATOM 1767 O O . ASP A 1 208 ? 12.057 4.990 9.520 1.00 95.88 208 ASP A O 1
ATOM 1771 N N . ASN A 1 209 ? 12.166 4.510 7.330 1.00 95.06 209 ASN A N 1
ATOM 1772 C CA . ASN A 1 209 ? 10.721 4.407 7.142 1.00 95.06 209 ASN A CA 1
ATOM 1773 C C . ASN A 1 209 ? 10.122 3.239 7.935 1.00 95.06 209 ASN A C 1
ATOM 1775 O O . ASN A 1 209 ? 9.087 3.408 8.578 1.00 95.06 209 ASN A O 1
ATOM 1779 N N . GLN A 1 210 ? 10.765 2.069 7.944 1.00 95.69 210 GLN A N 1
ATOM 1780 C CA . GLN A 1 210 ? 10.329 0.925 8.752 1.00 95.69 210 GLN A CA 1
ATOM 1781 C C . GLN A 1 210 ? 10.354 1.252 10.248 1.00 95.69 210 GLN A C 1
ATOM 1783 O O . GLN A 1 210 ? 9.359 1.029 10.938 1.00 95.69 210 GLN A O 1
ATOM 1788 N N . ALA A 1 211 ? 11.441 1.852 10.738 1.00 96.19 211 ALA A N 1
ATOM 1789 C CA . ALA A 1 211 ? 11.557 2.283 12.127 1.00 96.19 211 ALA A CA 1
ATOM 1790 C C . ALA A 1 211 ? 10.505 3.348 12.483 1.00 96.19 211 ALA A C 1
ATOM 1792 O O . ALA A 1 211 ? 9.920 3.319 13.568 1.00 96.19 211 ALA A O 1
ATOM 1793 N N . HIS A 1 212 ? 10.218 4.279 11.569 1.00 95.38 212 HIS A N 1
ATOM 1794 C CA . HIS A 1 212 ? 9.172 5.279 11.755 1.00 95.38 212 HIS A CA 1
ATOM 1795 C C . HIS A 1 212 ? 7.781 4.640 11.854 1.00 95.38 212 HIS A C 1
ATOM 1797 O O . HIS A 1 212 ? 7.032 4.951 12.783 1.00 95.38 212 HIS A O 1
ATOM 1803 N N . LEU A 1 213 ? 7.455 3.710 10.953 1.00 95.12 213 LEU A N 1
ATOM 1804 C CA . LEU A 1 213 ? 6.194 2.965 10.970 1.00 95.12 213 LEU A CA 1
ATOM 1805 C C . LEU A 1 213 ? 6.041 2.136 12.248 1.00 95.12 213 LEU A C 1
ATOM 1807 O O . LEU A 1 213 ? 4.973 2.145 12.857 1.00 95.12 213 LEU A O 1
ATOM 1811 N N . GLU A 1 214 ? 7.102 1.467 12.697 1.00 96.38 214 GLU A N 1
ATOM 1812 C CA . GLU A 1 214 ? 7.082 0.700 13.941 1.00 96.38 214 GLU A CA 1
ATOM 1813 C C . GLU A 1 214 ? 6.860 1.610 15.158 1.00 96.38 214 GLU A C 1
ATOM 1815 O O . GLU A 1 214 ? 6.041 1.307 16.026 1.00 96.38 214 GLU A O 1
ATOM 1820 N N . ASN A 1 215 ? 7.523 2.768 15.201 1.00 96.88 215 ASN A N 1
ATOM 1821 C CA . ASN A 1 215 ? 7.320 3.760 16.255 1.00 96.88 215 ASN A CA 1
ATOM 1822 C C . ASN A 1 215 ? 5.894 4.327 16.251 1.00 96.88 215 ASN A C 1
ATOM 1824 O O . ASN A 1 215 ? 5.301 4.506 17.317 1.00 96.88 215 ASN A O 1
ATOM 1828 N N . MET A 1 216 ? 5.326 4.590 15.073 1.00 93.81 216 MET A N 1
ATOM 1829 C CA . MET A 1 216 ? 3.931 5.010 14.931 1.00 93.81 216 MET A CA 1
ATOM 1830 C C . MET A 1 216 ? 2.971 3.923 15.421 1.00 93.81 216 MET A C 1
ATOM 1832 O O . MET A 1 216 ? 2.066 4.228 16.200 1.00 93.81 216 MET A O 1
ATOM 1836 N N . ARG A 1 217 ? 3.217 2.657 15.062 1.00 95.06 217 ARG A N 1
ATOM 1837 C CA . ARG A 1 217 ? 2.423 1.512 15.526 1.00 95.06 217 ARG A CA 1
ATOM 1838 C C . ARG A 1 217 ? 2.469 1.379 17.046 1.00 95.06 217 ARG A C 1
ATOM 1840 O O . ARG A 1 217 ? 1.421 1.344 17.678 1.00 95.06 217 ARG A O 1
ATOM 1847 N N . LYS A 1 218 ? 3.663 1.425 17.648 1.00 96.75 218 LYS A N 1
ATOM 1848 C CA . LYS A 1 218 ? 3.844 1.387 19.111 1.00 96.75 218 LYS A CA 1
ATOM 1849 C C . LYS A 1 218 ? 3.134 2.545 19.811 1.00 96.75 218 LYS A C 1
ATOM 1851 O O . LYS A 1 218 ? 2.527 2.358 20.861 1.00 96.75 218 LYS A O 1
ATOM 1856 N N . ARG A 1 219 ? 3.185 3.760 19.250 1.00 96.06 219 ARG A N 1
ATOM 1857 C CA . ARG A 1 219 ? 2.450 4.916 19.797 1.00 96.06 219 ARG A CA 1
ATOM 1858 C C . ARG A 1 219 ? 0.943 4.687 19.766 1.00 96.06 219 ARG A C 1
ATOM 1860 O O . ARG A 1 219 ? 0.279 4.992 20.753 1.00 96.06 219 ARG A O 1
ATOM 1867 N N . GLN A 1 220 ? 0.423 4.150 18.667 1.00 93.19 220 GLN A N 1
ATOM 1868 C CA . GLN A 1 220 ? -0.997 3.849 18.519 1.00 93.19 220 GLN A CA 1
ATOM 1869 C C . GLN A 1 220 ? -1.444 2.730 19.469 1.00 93.19 220 GLN A C 1
ATOM 1871 O O . GLN A 1 220 ? -2.450 2.892 20.155 1.00 93.19 220 GLN A O 1
ATOM 1876 N N . GLU A 1 221 ? -0.670 1.648 19.575 1.00 94.81 221 GLU A N 1
ATOM 1877 C CA . GLU A 1 221 ? -0.892 0.560 20.538 1.00 94.81 221 GLU A CA 1
ATOM 1878 C C . GLU A 1 221 ? -0.914 1.102 21.973 1.00 94.81 221 GLU A C 1
ATOM 1880 O O . GLU A 1 221 ? -1.865 0.866 22.712 1.00 94.81 221 GLU A O 1
ATOM 1885 N N . ASN A 1 222 ? 0.064 1.929 22.351 1.00 96.88 222 ASN A N 1
ATOM 1886 C CA . ASN A 1 222 ? 0.110 2.547 23.678 1.00 96.88 222 ASN A CA 1
ATOM 1887 C C . ASN A 1 222 ? -1.086 3.471 23.949 1.00 96.88 222 ASN A C 1
ATOM 1889 O O . ASN A 1 222 ? -1.574 3.532 25.074 1.00 96.88 222 ASN A O 1
ATOM 1893 N N . GLN A 1 223 ? -1.559 4.217 22.948 1.00 95.00 223 GLN A N 1
ATOM 1894 C CA . GLN A 1 223 ? -2.768 5.034 23.087 1.00 95.00 223 GLN A CA 1
ATOM 1895 C C . GLN A 1 223 ? -4.016 4.171 23.262 1.00 95.00 223 GLN A C 1
ATOM 1897 O O . GLN A 1 223 ? -4.879 4.515 24.066 1.00 95.00 223 GLN A O 1
ATOM 1902 N N . TYR A 1 224 ? -4.107 3.065 22.525 1.00 94.88 224 TYR A N 1
ATOM 1903 C CA . TYR A 1 224 ? -5.210 2.121 22.634 1.00 94.88 224 TYR A CA 1
ATOM 1904 C C . TYR A 1 224 ? -5.236 1.449 24.010 1.00 94.88 224 TYR A C 1
ATOM 1906 O O . TYR A 1 224 ? -6.270 1.475 24.668 1.00 94.88 224 TYR A O 1
ATOM 1914 N N . HIS A 1 225 ? -4.091 0.962 24.497 1.00 95.25 225 HIS A N 1
ATOM 1915 C CA . HIS A 1 225 ? -3.973 0.401 25.844 1.00 95.25 225 HIS A CA 1
ATOM 1916 C C . HIS A 1 225 ? -4.354 1.410 26.922 1.00 95.25 225 HIS A C 1
ATOM 1918 O O . HIS A 1 225 ? -5.186 1.105 27.764 1.00 95.25 225 HIS A O 1
ATOM 1924 N N . LYS A 1 226 ? -3.858 2.651 26.840 1.00 96.81 226 LYS A N 1
ATOM 1925 C CA . LYS A 1 226 ? -4.260 3.702 27.785 1.00 96.81 226 LYS A CA 1
ATOM 1926 C C . LYS A 1 226 ? -5.768 3.944 27.789 1.00 96.81 226 LYS A C 1
ATOM 1928 O O . LYS A 1 226 ? -6.330 4.154 28.855 1.00 96.81 226 LYS A O 1
ATOM 1933 N N . LYS A 1 227 ? -6.419 3.931 26.619 1.00 96.12 227 LYS A N 1
ATOM 1934 C CA . LYS A 1 227 ? -7.879 4.076 26.529 1.00 96.12 227 LYS A CA 1
ATOM 1935 C C . LYS A 1 227 ? -8.599 2.895 27.174 1.00 96.12 227 LYS A C 1
ATOM 1937 O O . LYS A 1 227 ? -9.492 3.125 27.982 1.00 96.12 227 LYS A O 1
ATOM 1942 N N . LEU A 1 228 ? -8.171 1.670 26.873 1.00 94.62 228 LEU A N 1
ATOM 1943 C CA . LEU A 1 228 ? -8.721 0.468 27.495 1.00 94.62 228 LEU A CA 1
ATOM 1944 C C . LEU A 1 228 ? -8.576 0.500 29.018 1.00 94.62 228 LEU A C 1
ATOM 1946 O O . LEU A 1 228 ? -9.562 0.284 29.709 1.00 94.62 228 LEU A O 1
ATOM 1950 N N . ASP A 1 229 ? -7.401 0.856 29.536 1.00 95.94 229 ASP A N 1
ATOM 1951 C CA . ASP A 1 229 ? -7.164 0.950 30.979 1.00 95.94 229 ASP A CA 1
ATOM 1952 C C . ASP A 1 229 ? -8.080 2.003 31.623 1.00 95.94 229 ASP A C 1
ATOM 1954 O O . ASP A 1 229 ? -8.652 1.776 32.690 1.00 95.94 229 ASP A O 1
ATOM 1958 N N . THR A 1 230 ? -8.262 3.160 30.971 1.00 96.38 230 THR A N 1
ATOM 1959 C CA . THR A 1 230 ? -9.177 4.198 31.473 1.00 96.38 230 THR A CA 1
ATOM 1960 C C . THR A 1 230 ? -10.639 3.766 31.434 1.00 96.38 230 THR A C 1
ATOM 1962 O O . THR A 1 230 ? -11.384 4.069 32.366 1.00 96.38 230 THR A O 1
ATOM 1965 N N . GLU A 1 231 ? -11.059 3.052 30.388 1.00 93.75 231 GLU A N 1
ATOM 1966 C CA . GLU A 1 231 ? -12.415 2.512 30.274 1.00 93.75 231 GLU A CA 1
ATOM 1967 C C . GLU A 1 231 ? -12.653 1.417 31.316 1.00 93.75 231 GLU A C 1
ATOM 1969 O O . GLU A 1 231 ? -13.680 1.432 31.991 1.00 93.75 231 GLU A O 1
ATOM 1974 N N . GLU A 1 232 ? -11.691 0.516 31.522 1.00 96.12 232 GLU A N 1
ATOM 1975 C CA . GLU A 1 232 ? -11.768 -0.523 32.547 1.00 96.12 232 GLU A CA 1
ATOM 1976 C C . GLU A 1 232 ? -11.899 0.092 33.943 1.00 96.12 232 GLU A C 1
ATOM 1978 O O . GLU A 1 232 ? -12.802 -0.275 34.697 1.00 96.12 232 GLU A O 1
ATOM 1983 N N . GLN A 1 233 ? -11.062 1.078 34.277 1.00 96.62 233 GLN A N 1
ATOM 1984 C CA . GLN A 1 233 ? -11.159 1.800 35.547 1.00 96.62 233 GLN A CA 1
ATOM 1985 C C . GLN A 1 233 ? -12.514 2.494 35.707 1.00 96.62 233 GLN A C 1
ATOM 1987 O O . GLN A 1 233 ? -13.119 2.431 36.780 1.00 96.62 233 GLN A O 1
ATOM 1992 N N . PHE A 1 234 ? -13.017 3.129 34.647 1.00 97.06 234 PHE A N 1
ATOM 1993 C CA . PHE A 1 234 ? -14.336 3.752 34.647 1.00 97.06 234 PHE A CA 1
ATOM 1994 C C . PHE A 1 234 ? -15.445 2.728 34.930 1.00 97.06 234 PHE A C 1
ATOM 1996 O O . PHE A 1 234 ? -16.265 2.948 35.825 1.00 97.06 234 PHE A O 1
ATOM 2003 N N . PHE A 1 235 ? -15.440 1.580 34.245 1.00 96.50 235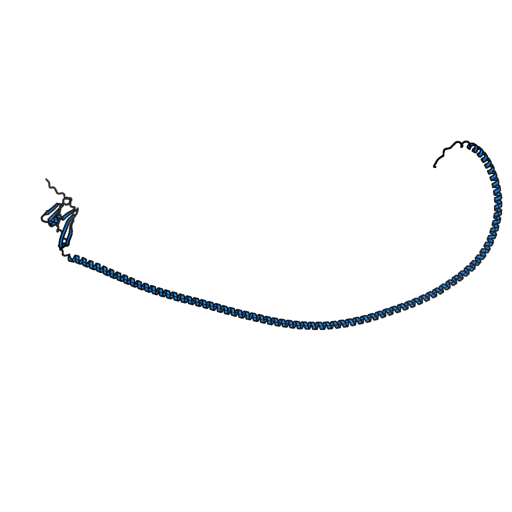 PHE A N 1
ATOM 2004 C CA . PHE A 1 235 ? -16.419 0.516 34.469 1.00 96.50 235 PHE A CA 1
ATOM 2005 C C . PHE A 1 235 ? -16.319 -0.082 35.871 1.00 96.50 235 PHE A C 1
ATOM 2007 O O . PHE A 1 235 ? -17.347 -0.311 36.513 1.00 96.50 235 PHE A O 1
ATOM 2014 N N . GLN A 1 236 ? -15.108 -0.304 36.386 1.00 95.75 236 GLN A N 1
ATOM 2015 C CA . GLN A 1 236 ? -14.930 -0.797 37.749 1.00 95.75 236 GLN A CA 1
ATOM 2016 C C . GLN A 1 236 ? -15.503 0.180 38.780 1.00 95.75 236 GLN A C 1
ATOM 2018 O O . GLN A 1 236 ? -16.237 -0.246 39.675 1.00 95.75 236 GLN A O 1
ATOM 2023 N N . ASN A 1 237 ? -15.245 1.480 38.625 1.00 96.62 237 ASN A N 1
ATOM 2024 C CA . ASN A 1 237 ? -15.819 2.509 39.492 1.00 96.62 237 ASN A CA 1
ATOM 2025 C C . ASN A 1 237 ? -17.351 2.531 39.397 1.00 96.62 237 ASN A C 1
ATOM 2027 O O . ASN A 1 237 ? -18.030 2.519 40.422 1.00 96.62 237 ASN A O 1
ATOM 2031 N N . GLN A 1 238 ? -17.909 2.447 38.187 1.00 96.19 238 GLN A N 1
ATOM 2032 C CA . GLN A 1 238 ? -19.357 2.401 37.977 1.00 96.19 238 GLN A CA 1
ATOM 2033 C C . GLN A 1 238 ? -20.007 1.179 38.649 1.00 96.19 238 GLN A C 1
ATOM 2035 O O . GLN A 1 238 ? -21.062 1.304 39.274 1.00 96.19 238 GLN A O 1
ATOM 2040 N N . ILE A 1 239 ? -19.380 0.000 38.572 1.00 95.56 239 ILE A N 1
ATOM 2041 C CA . ILE A 1 239 ? -19.854 -1.213 39.257 1.00 95.56 239 ILE A CA 1
ATOM 2042 C C . ILE A 1 239 ? -19.792 -1.033 40.778 1.00 95.56 239 ILE A C 1
ATOM 2044 O O . ILE A 1 239 ? -20.717 -1.438 41.487 1.00 95.56 239 ILE A O 1
ATOM 2048 N N . GLN A 1 240 ? -18.719 -0.434 41.301 1.00 97.06 240 GLN A N 1
ATOM 2049 C CA . GLN A 1 240 ? -18.601 -0.159 42.733 1.00 97.06 240 GLN A CA 1
ATOM 2050 C C . GLN A 1 240 ? -19.688 0.805 43.215 1.00 97.06 240 GLN A C 1
ATOM 2052 O O . GLN A 1 240 ? -20.322 0.538 44.239 1.00 97.06 240 GLN A O 1
ATOM 2057 N N . ASP A 1 241 ? -19.955 1.874 42.469 1.00 96.19 241 ASP A N 1
ATOM 2058 C CA . ASP A 1 241 ? -21.004 2.837 42.799 1.00 96.19 241 ASP A CA 1
ATOM 2059 C C . ASP A 1 241 ? -22.393 2.194 42.752 1.00 96.19 241 ASP A C 1
ATOM 2061 O O . ASP A 1 241 ? -23.176 2.347 43.691 1.00 96.19 241 ASP A O 1
ATOM 2065 N N . GLN A 1 242 ? -22.678 1.370 41.739 1.00 95.75 242 GLN A N 1
ATOM 2066 C CA . GLN A 1 242 ? -23.922 0.596 41.676 1.00 95.75 242 GLN A CA 1
ATOM 2067 C C . GLN A 1 242 ? -24.082 -0.349 42.872 1.00 95.75 242 GLN A C 1
ATOM 2069 O O . GLN A 1 242 ? -25.167 -0.430 43.448 1.00 95.75 242 GLN A O 1
ATOM 2074 N N . ARG A 1 243 ? -23.012 -1.037 43.296 1.00 96.00 243 ARG A N 1
ATOM 2075 C CA . ARG A 1 243 ? -23.038 -1.904 44.487 1.00 96.00 243 ARG A CA 1
ATOM 2076 C C . ARG A 1 243 ? -23.301 -1.113 45.764 1.00 96.00 243 ARG A C 1
ATOM 2078 O O . ARG A 1 243 ? -24.066 -1.577 46.613 1.00 96.00 243 ARG A O 1
ATOM 2085 N N . ARG A 1 244 ? -22.702 0.073 45.904 1.00 97.00 244 ARG A N 1
ATOM 2086 C CA . ARG A 1 244 ? -22.934 0.968 47.049 1.00 97.00 244 ARG A CA 1
ATOM 2087 C C . ARG A 1 244 ? -24.384 1.435 47.083 1.00 97.00 244 ARG A C 1
ATOM 2089 O O . ARG A 1 244 ? -25.025 1.318 48.123 1.00 97.00 244 ARG A O 1
ATOM 2096 N N . GLU A 1 245 ? -24.915 1.902 45.958 1.00 96.25 245 GLU A N 1
ATOM 2097 C CA . GLU A 1 245 ? -26.306 2.352 45.856 1.00 96.25 245 GLU A CA 1
ATOM 2098 C C . GLU A 1 245 ? -27.303 1.213 46.088 1.00 96.25 245 GLU A C 1
ATOM 2100 O O . GLU A 1 245 ? -28.270 1.385 46.830 1.00 96.25 245 GLU A O 1
ATOM 2105 N N . TYR A 1 246 ? -27.039 0.023 45.541 1.00 97.44 246 TYR A N 1
ATOM 2106 C CA . TYR A 1 246 ? -27.846 -1.165 45.813 1.00 97.44 246 TYR A CA 1
ATOM 2107 C C . TYR A 1 246 ? -27.851 -1.506 47.304 1.00 97.44 246 TYR A C 1
ATOM 2109 O O . TYR A 1 246 ? -28.918 -1.653 47.890 1.00 97.44 246 TYR A O 1
ATOM 2117 N N . THR A 1 247 ? -26.676 -1.567 47.937 1.00 96.88 247 THR A N 1
ATOM 2118 C CA . THR A 1 247 ? -26.553 -1.883 49.369 1.00 96.88 247 THR A CA 1
ATOM 2119 C C . THR A 1 247 ? -27.285 -0.860 50.235 1.00 96.88 247 THR A C 1
ATOM 2121 O O . THR A 1 247 ? -28.019 -1.237 51.144 1.00 96.88 247 THR A O 1
ATOM 2124 N N . LYS A 1 248 ? -27.148 0.438 49.931 1.00 97.75 248 LYS A N 1
ATOM 2125 C CA . LYS A 1 248 ? -27.885 1.501 50.632 1.00 97.75 248 LYS A CA 1
ATOM 2126 C C . LYS A 1 248 ? -29.396 1.307 50.515 1.00 97.75 248 LYS A C 1
ATOM 2128 O O . LYS A 1 248 ? -30.088 1.322 51.528 1.00 97.75 248 LYS A O 1
ATOM 2133 N N . ARG A 1 249 ? -29.907 1.103 49.294 1.00 96.56 249 ARG A N 1
ATOM 2134 C CA . ARG A 1 249 ? -31.343 0.895 49.046 1.00 96.56 249 ARG A CA 1
ATOM 2135 C C . ARG A 1 249 ? -31.856 -0.377 49.706 1.00 96.56 249 ARG A C 1
ATOM 2137 O O . ARG A 1 249 ? -32.952 -0.367 50.253 1.00 96.56 249 ARG A O 1
ATOM 2144 N N . TYR A 1 250 ? -31.071 -1.448 49.664 1.00 97.75 250 TYR A N 1
ATOM 2145 C CA . TYR A 1 250 ? -31.398 -2.713 50.307 1.00 97.75 250 TYR A CA 1
ATOM 2146 C C . TYR A 1 250 ? -31.544 -2.533 51.821 1.00 97.75 250 TYR A C 1
ATOM 2148 O O . TYR A 1 250 ? -32.593 -2.861 52.365 1.00 97.75 250 TYR A O 1
ATOM 2156 N N . ASN A 1 251 ? -30.549 -1.928 52.476 1.00 97.19 251 ASN A N 1
ATOM 2157 C CA . ASN A 1 251 ? -30.568 -1.689 53.920 1.00 97.19 251 ASN A CA 1
ATOM 2158 C C . ASN A 1 251 ? -31.715 -0.758 54.335 1.00 97.19 251 ASN A C 1
ATOM 2160 O O . ASN A 1 251 ? -32.374 -0.997 55.344 1.00 97.19 251 ASN A O 1
ATOM 2164 N N . GLU A 1 252 ? -31.981 0.293 53.555 1.00 97.44 252 GLU A N 1
ATOM 2165 C CA . GLU A 1 252 ? -33.092 1.204 53.834 1.00 97.44 252 GLU A CA 1
ATOM 2166 C C . GLU A 1 252 ? -34.445 0.499 53.692 1.00 97.44 252 GLU A C 1
ATOM 2168 O O . GLU A 1 252 ? -35.312 0.637 54.552 1.00 97.44 252 GLU A O 1
ATOM 2173 N N . ASN A 1 253 ? -34.613 -0.321 52.655 1.00 97.00 253 ASN A N 1
ATOM 2174 C CA . ASN A 1 253 ? -35.831 -1.099 52.464 1.00 97.00 253 ASN A CA 1
ATOM 2175 C C . ASN A 1 253 ? -36.000 -2.157 53.569 1.00 97.00 253 ASN A C 1
ATOM 2177 O O . ASN A 1 253 ? -37.094 -2.339 54.095 1.00 97.00 253 ASN A O 1
ATOM 2181 N N . GLU A 1 254 ? -34.917 -2.816 53.989 1.00 96.88 254 GLU A N 1
ATOM 2182 C CA . GLU A 1 254 ? -34.929 -3.734 55.130 1.00 96.88 254 GLU A CA 1
ATOM 2183 C C . GLU A 1 254 ? -35.358 -3.017 56.421 1.00 96.88 254 GLU A C 1
ATOM 2185 O O . GLU A 1 254 ? -36.210 -3.523 57.154 1.00 96.88 254 GLU A O 1
ATOM 2190 N N . ARG A 1 255 ? -34.828 -1.812 56.673 1.00 97.25 255 ARG A N 1
ATOM 2191 C CA . ARG A 1 255 ? -35.188 -0.968 57.823 1.00 97.25 255 ARG A CA 1
ATOM 2192 C C . ARG A 1 255 ? -36.665 -0.580 57.801 1.00 97.25 255 ARG A C 1
ATOM 2194 O O . ARG A 1 255 ? -37.347 -0.737 58.813 1.00 97.25 255 ARG A O 1
ATOM 2201 N N . ILE A 1 256 ? -37.166 -0.120 56.654 1.00 96.25 256 ILE A N 1
ATOM 2202 C CA . ILE A 1 256 ? -38.576 0.252 56.467 1.00 96.25 256 ILE A CA 1
ATOM 2203 C C . ILE A 1 256 ? -39.485 -0.963 56.673 1.00 96.25 256 ILE A C 1
ATOM 2205 O O . ILE A 1 256 ? -40.471 -0.872 57.403 1.00 96.25 256 ILE A O 1
ATOM 2209 N N . ASN A 1 257 ? -39.146 -2.113 56.087 1.00 95.75 257 ASN A N 1
ATOM 2210 C CA . ASN A 1 257 ? -39.944 -3.332 56.213 1.00 95.75 257 ASN A CA 1
ATOM 2211 C C . ASN A 1 257 ? -39.969 -3.853 57.652 1.00 95.75 257 ASN A C 1
ATOM 2213 O O . ASN A 1 257 ? -41.037 -4.215 58.146 1.00 95.75 257 ASN A O 1
ATOM 2217 N N . LYS A 1 258 ? -38.828 -3.834 58.355 1.00 96.62 258 LYS A N 1
ATOM 2218 C CA . LYS A 1 258 ? -38.761 -4.167 59.786 1.00 96.62 258 LYS A CA 1
ATOM 2219 C C . LYS A 1 258 ? -39.639 -3.235 60.619 1.00 96.62 258 LYS A C 1
ATOM 2221 O O . LYS A 1 258 ? -40.456 -3.727 61.393 1.00 96.62 258 LYS A O 1
ATOM 2226 N N . GLY A 1 259 ? -39.540 -1.922 60.404 1.00 96.19 259 GLY A N 1
ATOM 2227 C CA . GLY A 1 259 ? -40.377 -0.940 61.100 1.00 96.19 259 GLY A CA 1
ATOM 2228 C C . GLY A 1 259 ? -41.871 -1.105 60.798 1.00 96.19 259 GLY A C 1
ATOM 2229 O O . GLY A 1 259 ? -42.701 -1.016 61.697 1.00 96.19 259 GLY A O 1
ATOM 2230 N N . SER A 1 260 ? -42.234 -1.410 59.549 1.00 95.94 260 SER A N 1
ATOM 2231 C CA . SER A 1 260 ? -43.624 -1.681 59.161 1.00 95.94 260 SER A CA 1
ATOM 2232 C C . SER A 1 260 ? -44.168 -2.943 59.835 1.00 95.94 260 SER A C 1
ATOM 2234 O O . SER A 1 260 ? -45.274 -2.926 60.375 1.00 95.94 260 SER A O 1
ATOM 2236 N N . LEU A 1 261 ? -43.372 -4.016 59.883 1.00 96.06 261 LEU A N 1
ATOM 2237 C CA . LEU A 1 261 ? -43.739 -5.257 60.562 1.00 96.06 261 LEU A CA 1
ATOM 2238 C C . LEU A 1 261 ? -43.909 -5.053 62.074 1.00 96.06 261 LEU A C 1
ATOM 2240 O O . LEU A 1 261 ? -44.841 -5.590 62.668 1.00 96.06 261 LEU A O 1
ATOM 2244 N N . GLU A 1 262 ? -43.030 -4.275 62.700 1.00 95.94 262 GLU A N 1
ATOM 2245 C CA . GLU A 1 262 ? -43.125 -3.936 64.121 1.00 95.94 262 GLU A CA 1
ATOM 2246 C C . GLU A 1 262 ? -44.373 -3.095 64.416 1.00 95.94 262 GLU A C 1
ATOM 2248 O O . GLU A 1 262 ? -45.145 -3.428 65.314 1.00 95.94 262 GLU A O 1
ATOM 2253 N N . ASN A 1 263 ? -44.658 -2.091 63.583 1.00 96.06 263 ASN A N 1
ATOM 2254 C CA . ASN A 1 263 ? -45.889 -1.307 63.674 1.00 96.06 263 ASN A CA 1
ATOM 2255 C C . ASN A 1 263 ? -47.145 -2.176 63.517 1.00 96.06 263 ASN A C 1
ATOM 2257 O O . ASN A 1 263 ? -48.119 -1.985 64.244 1.00 96.06 263 ASN A O 1
ATOM 2261 N N . GLN A 1 264 ? -47.138 -3.144 62.595 1.00 94.38 264 GLN A N 1
ATOM 2262 C CA . GLN A 1 264 ? -48.239 -4.098 62.450 1.00 94.38 264 GLN A CA 1
ATOM 2263 C C . GLN A 1 264 ? -48.400 -4.961 63.703 1.00 94.38 264 GLN A C 1
ATOM 2265 O O . GLN A 1 264 ? -49.517 -5.096 64.194 1.00 94.38 264 GLN A O 1
ATOM 2270 N N . LYS A 1 265 ? -47.306 -5.502 64.257 1.00 95.88 265 LYS A N 1
ATOM 2271 C CA . LYS A 1 265 ? -47.339 -6.283 65.505 1.00 95.88 265 LYS A CA 1
ATOM 2272 C C . LYS A 1 265 ? -47.918 -5.479 66.666 1.00 95.88 265 LYS A C 1
ATOM 2274 O O . LYS A 1 265 ? -48.770 -6.000 67.379 1.00 95.88 265 LYS A O 1
ATOM 2279 N N . ASN A 1 266 ? -47.504 -4.222 66.815 1.00 95.56 266 ASN A N 1
ATOM 2280 C CA . ASN A 1 266 ? -48.004 -3.342 67.869 1.00 95.56 266 ASN A CA 1
ATOM 2281 C C . ASN A 1 266 ? -49.505 -3.080 67.707 1.00 95.56 266 ASN A C 1
ATOM 2283 O O . ASN A 1 266 ? -50.255 -3.264 68.659 1.00 95.56 266 ASN A O 1
ATOM 2287 N N . ARG A 1 267 ? -49.969 -2.779 66.485 1.00 94.00 267 ARG A N 1
ATOM 2288 C CA . ARG A 1 267 ? -51.406 -2.626 66.199 1.00 94.00 267 ARG A CA 1
ATOM 2289 C C . ARG A 1 267 ? -52.197 -3.897 66.503 1.00 94.00 267 ARG A C 1
ATOM 2291 O O . ARG A 1 267 ? -53.242 -3.822 67.134 1.00 94.00 267 ARG A O 1
ATOM 2298 N N . TYR A 1 268 ? -51.702 -5.067 66.099 1.00 95.69 268 TYR A N 1
ATOM 2299 C CA . TYR A 1 268 ? -52.361 -6.336 66.424 1.00 95.69 268 TYR A CA 1
ATOM 2300 C C . TYR A 1 268 ? -52.418 -6.588 67.933 1.00 95.69 268 TYR A C 1
ATOM 2302 O O . TYR A 1 268 ? -53.441 -7.050 68.430 1.00 95.69 268 TYR A O 1
ATOM 2310 N N . ALA A 1 269 ? -51.352 -6.275 68.672 1.00 94.69 269 ALA A N 1
ATOM 2311 C CA . ALA A 1 269 ? -51.331 -6.412 70.124 1.00 94.69 269 ALA A CA 1
ATOM 2312 C C . ALA A 1 269 ? -52.329 -5.460 70.807 1.00 94.69 269 ALA A C 1
ATOM 2314 O O . ALA A 1 269 ? -53.045 -5.881 71.715 1.00 94.69 269 ALA A O 1
ATOM 2315 N N . GLU A 1 270 ? -52.415 -4.210 70.347 1.00 94.44 270 GLU A N 1
ATOM 2316 C CA . GLU A 1 270 ? -53.402 -3.233 70.819 1.00 94.44 270 GLU A CA 1
ATOM 2317 C C . GLU A 1 270 ? -54.839 -3.707 70.563 1.00 94.44 270 GLU A C 1
ATOM 2319 O O . GLU A 1 270 ? -55.666 -3.669 71.473 1.00 94.44 270 GLU A O 1
ATOM 2324 N N . GLU A 1 271 ? -55.139 -4.203 69.359 1.00 94.00 271 GLU A N 1
ATOM 2325 C CA . GLU A 1 271 ? -56.470 -4.727 69.024 1.00 94.00 271 GLU A CA 1
ATOM 2326 C C . GLU A 1 271 ? -56.818 -5.989 69.830 1.00 94.00 271 GLU A C 1
ATOM 2328 O O . GLU A 1 271 ? -57.920 -6.096 70.369 1.00 94.00 271 GLU A O 1
ATOM 2333 N N . LEU A 1 272 ? -55.872 -6.918 70.014 1.00 93.56 272 LEU A N 1
ATOM 2334 C CA . LEU A 1 272 ? -56.072 -8.087 70.881 1.00 93.56 272 LEU A CA 1
ATOM 2335 C C . LEU A 1 272 ? -56.342 -7.684 72.334 1.00 93.56 272 LEU A C 1
ATOM 2337 O O . LEU A 1 272 ? -57.172 -8.301 73.005 1.00 93.56 272 LEU A O 1
ATOM 2341 N N . PHE A 1 273 ? -55.658 -6.650 72.826 1.00 94.88 273 PHE A N 1
ATOM 2342 C CA . PHE A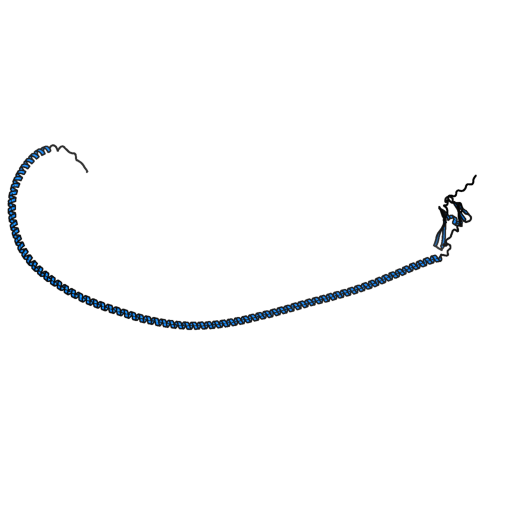 1 273 ? -55.883 -6.134 74.169 1.00 94.88 273 PHE A CA 1
ATOM 2343 C C . PHE A 1 273 ? -57.279 -5.518 74.316 1.00 94.88 273 PHE A C 1
ATOM 2345 O O . PHE A 1 273 ? -57.943 -5.784 75.319 1.00 94.88 273 PHE A O 1
ATOM 2352 N N . LYS A 1 274 ? -57.754 -4.758 73.316 1.00 94.25 274 LYS A N 1
ATOM 2353 C CA . LYS A 1 274 ? -59.128 -4.223 73.288 1.00 94.25 274 LYS A CA 1
ATOM 2354 C C . LYS A 1 274 ? -60.162 -5.344 73.339 1.00 94.25 274 LYS A C 1
ATOM 2356 O O . LYS A 1 274 ? -60.976 -5.350 74.254 1.00 94.25 274 LYS A O 1
ATOM 2361 N N . ILE A 1 275 ? -60.051 -6.343 72.457 1.00 93.06 275 ILE A N 1
ATOM 2362 C CA . ILE A 1 275 ? -60.963 -7.502 72.429 1.00 93.06 275 ILE A CA 1
ATOM 2363 C C . ILE A 1 275 ? -60.981 -8.215 73.784 1.00 93.06 275 ILE A C 1
ATOM 2365 O O . ILE A 1 275 ? -62.044 -8.531 74.314 1.00 93.06 275 ILE A O 1
ATOM 2369 N N . ARG A 1 276 ? -59.804 -8.453 74.378 1.00 92.50 276 ARG A N 1
ATOM 2370 C CA . ARG A 1 276 ? -59.709 -9.102 75.690 1.00 92.50 276 ARG A CA 1
ATOM 2371 C C . ARG A 1 276 ? -60.376 -8.271 76.783 1.00 92.50 276 ARG A C 1
ATOM 2373 O O . ARG A 1 276 ? -61.048 -8.836 77.641 1.00 92.50 276 ARG A O 1
ATOM 2380 N N . ARG A 1 277 ? -60.175 -6.952 76.775 1.00 93.00 277 ARG A N 1
ATOM 2381 C CA . ARG A 1 277 ? -60.797 -6.036 77.736 1.00 93.00 277 ARG A CA 1
ATOM 2382 C C . ARG A 1 277 ? -62.318 -6.050 77.604 1.00 93.00 277 ARG A C 1
ATOM 2384 O O . ARG A 1 277 ? -62.999 -6.154 78.619 1.00 93.00 277 ARG A O 1
ATOM 2391 N N . ASP A 1 278 ? -62.819 -5.979 76.376 1.00 89.19 278 ASP A N 1
ATOM 2392 C CA . ASP A 1 278 ? -64.252 -5.945 76.090 1.00 89.19 278 ASP A CA 1
ATOM 2393 C C . ASP A 1 278 ? -64.912 -7.276 76.501 1.00 89.19 278 ASP A C 1
ATOM 2395 O O . ASP A 1 278 ? -65.885 -7.261 77.252 1.00 89.19 278 ASP A O 1
ATOM 2399 N N . PHE A 1 279 ? -64.300 -8.423 76.181 1.00 90.88 279 PHE A N 1
ATOM 2400 C CA . PHE A 1 279 ? -64.764 -9.743 76.635 1.00 90.88 279 PHE A CA 1
ATOM 2401 C C . PHE A 1 279 ? -64.825 -9.869 78.165 1.00 90.88 279 PHE A C 1
ATOM 2403 O O . PHE A 1 279 ? -65.813 -10.357 78.708 1.00 90.88 279 PHE A O 1
ATOM 2410 N N . VAL A 1 280 ? -63.785 -9.421 78.880 1.00 87.56 280 VAL A N 1
ATOM 2411 C CA . VAL A 1 280 ? -63.783 -9.431 80.356 1.00 87.56 280 VAL A CA 1
ATOM 2412 C C . VAL A 1 280 ? -64.887 -8.525 80.905 1.00 87.56 280 VAL A C 1
ATOM 2414 O O . VAL A 1 280 ? -65.547 -8.889 81.874 1.00 87.56 280 VAL A O 1
ATOM 2417 N N . SER A 1 281 ? -65.123 -7.366 80.284 1.00 83.31 281 SER A N 1
ATOM 2418 C CA . SER A 1 281 ? -66.191 -6.459 80.712 1.00 83.31 281 SER A CA 1
ATOM 2419 C C . SER A 1 281 ? -67.591 -7.049 80.511 1.00 83.31 281 SER A C 1
ATOM 2421 O O . SER A 1 281 ? -68.429 -6.931 81.404 1.00 83.31 281 SER A O 1
ATOM 2423 N N . GLU A 1 282 ? -67.828 -7.742 79.393 1.00 83.44 282 GLU A N 1
ATOM 2424 C CA . GLU A 1 282 ? -69.081 -8.455 79.136 1.00 83.44 282 GLU A CA 1
ATOM 2425 C C . GLU A 1 282 ? -69.263 -9.634 80.097 1.00 83.44 282 GLU A C 1
ATOM 2427 O O . GLU A 1 282 ? -70.345 -9.807 80.650 1.00 83.44 282 GLU A O 1
ATOM 2432 N N . ALA A 1 283 ? -68.212 -10.418 80.355 1.00 80.38 283 ALA A N 1
ATOM 2433 C CA . ALA A 1 283 ? -68.267 -11.534 81.298 1.00 80.38 283 ALA A CA 1
ATOM 2434 C C . ALA A 1 283 ? -68.649 -11.072 82.716 1.00 80.38 283 ALA A C 1
ATOM 2436 O O . ALA A 1 283 ? -69.556 -11.649 83.318 1.00 80.38 283 ALA A O 1
ATOM 2437 N N . ASN A 1 284 ? -68.035 -9.987 83.201 1.00 77.19 284 ASN A N 1
ATOM 2438 C CA . ASN A 1 284 ? -68.358 -9.405 84.507 1.00 77.19 284 ASN A CA 1
ATOM 2439 C C . ASN A 1 284 ? -69.823 -8.932 84.577 1.00 77.19 284 ASN A C 1
ATOM 2441 O O . ASN A 1 284 ? -70.491 -9.138 85.586 1.00 77.19 284 ASN A O 1
ATOM 2445 N N . PHE A 1 285 ? -70.361 -8.360 83.491 1.00 75.06 285 PHE A N 1
ATOM 2446 C CA . PHE A 1 285 ? -71.765 -7.935 83.429 1.00 75.06 285 PHE A CA 1
ATOM 2447 C C . PHE A 1 285 ? -72.756 -9.093 83.644 1.00 75.06 285 PHE A C 1
ATOM 2449 O O . PHE A 1 285 ? -73.797 -8.900 84.276 1.00 75.06 285 PHE A O 1
ATOM 2456 N N . TYR A 1 286 ? -72.452 -10.288 83.124 1.00 68.44 286 TYR A N 1
ATOM 2457 C CA . TYR A 1 286 ? -73.289 -11.475 83.327 1.00 68.44 286 TYR A CA 1
ATOM 2458 C C . TYR A 1 286 ? -73.089 -12.114 84.707 1.00 68.44 286 TYR A C 1
ATOM 2460 O O . TYR A 1 286 ? -74.051 -12.636 85.272 1.00 68.44 286 TYR A O 1
ATOM 2468 N N . GLU A 1 287 ? -71.872 -12.074 85.256 1.00 71.44 287 GLU A N 1
ATOM 2469 C CA . GLU A 1 287 ? -71.570 -12.623 86.583 1.00 71.44 287 GLU A CA 1
ATOM 2470 C C . GLU A 1 287 ? -72.319 -11.862 87.691 1.00 71.44 287 GLU A C 1
ATOM 2472 O O . GLU A 1 287 ? -72.967 -12.489 88.530 1.00 71.44 287 GLU A O 1
ATOM 2477 N N . ASP A 1 288 ? -72.367 -10.529 87.609 1.00 71.94 288 ASP A N 1
ATOM 2478 C CA . ASP A 1 288 ? -73.028 -9.661 88.597 1.00 71.94 288 ASP A CA 1
ATOM 2479 C C . ASP A 1 288 ? -74.565 -9.810 88.656 1.00 71.94 288 ASP A C 1
ATOM 2481 O O . ASP A 1 288 ? -75.200 -9.350 89.606 1.00 71.94 288 ASP A O 1
ATOM 2485 N N . ARG A 1 289 ? -75.201 -10.428 87.649 1.00 65.88 289 ARG A N 1
ATOM 2486 C CA . ARG A 1 289 ? -76.675 -10.545 87.539 1.00 65.88 289 ARG A CA 1
ATOM 2487 C C . ARG A 1 289 ? -77.204 -11.970 87.659 1.00 65.88 289 ARG A C 1
ATOM 2489 O O . ARG A 1 289 ? -78.403 -12.194 87.502 1.00 65.88 289 ARG A O 1
ATOM 2496 N N . LYS A 1 290 ? -76.330 -12.932 87.952 1.00 64.06 290 LYS A N 1
ATOM 2497 C CA . LYS A 1 290 ? -76.687 -14.352 88.070 1.00 64.06 290 LYS A CA 1
ATOM 2498 C C . LYS A 1 290 ? -77.674 -14.640 89.213 1.00 64.06 290 LYS A C 1
ATOM 2500 O O . LYS A 1 290 ? -78.465 -15.574 89.102 1.00 64.06 290 LYS A O 1
ATOM 2505 N N . ASP A 1 291 ? -77.654 -13.829 90.271 1.00 64.81 291 ASP A N 1
ATOM 2506 C CA . ASP A 1 291 ? -78.471 -14.031 91.476 1.00 64.81 291 ASP A CA 1
ATOM 2507 C C . ASP A 1 291 ? -79.808 -13.266 91.467 1.00 64.81 291 ASP A C 1
ATOM 2509 O O . ASP A 1 291 ? -80.588 -13.378 92.413 1.00 64.81 291 ASP A O 1
ATOM 2513 N N . ASP A 1 292 ? -80.111 -12.504 90.409 1.00 65.12 292 ASP A N 1
ATOM 2514 C CA . ASP A 1 292 ? -81.387 -11.795 90.284 1.00 65.12 292 ASP A CA 1
ATOM 2515 C C . ASP A 1 292 ? -82.513 -12.794 89.916 1.00 65.12 292 ASP A C 1
ATOM 2517 O O . ASP A 1 292 ? -82.451 -13.425 88.852 1.00 65.12 292 ASP A O 1
ATOM 2521 N N . PRO A 1 293 ? -83.565 -12.940 90.757 1.00 61.00 293 PRO A N 1
ATOM 2522 C CA . PRO A 1 293 ? -84.702 -13.832 90.513 1.00 61.00 293 PRO A CA 1
ATOM 2523 C C . PRO A 1 293 ? -85.389 -13.618 89.160 1.00 61.00 293 PRO A C 1
ATOM 2525 O O . PRO A 1 293 ? -86.072 -14.513 88.669 1.00 61.00 293 PRO A O 1
ATOM 2528 N N . PHE A 1 294 ? -85.223 -12.445 88.546 1.00 59.00 294 PHE A N 1
ATOM 2529 C CA . PHE A 1 294 ? -85.762 -12.140 87.227 1.00 59.00 294 PHE A CA 1
ATOM 2530 C C . PHE A 1 294 ? -85.106 -12.949 86.096 1.00 59.00 294 PHE A C 1
ATOM 2532 O O . PHE A 1 294 ? -85.779 -13.312 85.130 1.00 59.00 294 PHE A O 1
ATOM 2539 N N . TYR A 1 295 ? -83.811 -13.260 86.207 1.00 58.75 295 TYR A N 1
ATOM 2540 C CA . TYR A 1 295 ? -83.074 -14.042 85.204 1.00 58.75 295 TYR A CA 1
ATOM 2541 C C . TYR A 1 295 ? -83.130 -15.557 85.476 1.00 58.75 295 TYR A C 1
ATOM 2543 O O . TYR A 1 295 ? -82.523 -16.338 84.742 1.00 58.75 295 TYR A O 1
ATOM 2551 N N . GLN A 1 296 ? -83.883 -15.988 86.496 1.00 61.06 296 GLN A N 1
ATOM 2552 C CA . GLN A 1 296 ? -84.143 -17.397 86.785 1.00 61.06 296 GLN A CA 1
ATOM 2553 C C . GLN A 1 296 ? -85.320 -17.903 85.931 1.00 61.06 296 GLN A C 1
ATOM 2555 O O . GLN A 1 296 ? -86.376 -17.278 85.863 1.00 61.06 296 GLN A O 1
ATOM 2560 N N . LEU A 1 297 ? -85.140 -19.042 85.256 1.00 58.22 297 LEU A N 1
ATOM 2561 C CA . LEU A 1 297 ? -86.185 -19.696 84.458 1.00 58.22 297 LEU A CA 1
ATOM 2562 C C . LEU A 1 297 ? -87.338 -20.157 85.375 1.00 58.22 297 LEU A C 1
ATOM 2564 O O . LEU A 1 297 ? -87.115 -20.955 86.282 1.00 58.22 297 LEU A O 1
ATOM 2568 N N . VAL A 1 298 ? -88.559 -19.653 85.151 1.00 63.00 298 VAL A N 1
ATOM 2569 C CA . VAL A 1 298 ? -89.772 -20.048 85.894 1.00 63.00 298 VAL A CA 1
ATOM 2570 C C . VAL A 1 298 ? -90.493 -21.171 85.140 1.00 63.00 298 VAL A C 1
ATOM 2572 O O . VAL A 1 298 ? -90.978 -20.954 84.032 1.00 63.00 298 VAL A O 1
ATOM 2575 N N . ASP A 1 299 ? -90.603 -22.356 85.740 1.00 69.25 299 ASP A N 1
ATOM 2576 C CA . ASP A 1 299 ? -91.408 -23.466 85.207 1.00 69.25 299 ASP A CA 1
ATOM 2577 C C . ASP A 1 299 ? -92.878 -23.364 85.675 1.00 69.25 299 ASP A C 1
ATOM 2579 O O . ASP A 1 299 ? -93.152 -22.955 86.804 1.00 69.25 299 ASP A O 1
ATOM 2583 N N . PHE A 1 300 ? -93.854 -23.777 84.849 1.00 68.69 300 PHE A N 1
ATOM 2584 C CA . PHE A 1 300 ? -95.296 -23.671 85.174 1.00 68.69 300 PHE A CA 1
ATOM 2585 C C . PHE A 1 300 ? -95.798 -24.661 86.243 1.00 68.69 300 PHE A C 1
ATOM 2587 O O . PHE A 1 300 ? -96.992 -24.659 86.554 1.00 68.69 300 PHE A O 1
ATOM 2594 N N . ASN A 1 301 ? -94.926 -25.527 86.779 1.00 79.00 301 ASN A N 1
ATOM 2595 C CA . ASN A 1 301 ? -95.285 -26.612 87.705 1.00 79.00 301 ASN A CA 1
ATOM 2596 C C . ASN A 1 301 ? -96.565 -27.346 87.263 1.00 79.00 301 ASN A C 1
ATOM 2598 O O . ASN A 1 301 ? -97.523 -27.475 88.028 1.00 79.00 301 ASN A O 1
ATOM 2602 N N . ALA A 1 302 ? -96.606 -27.721 85.983 1.00 83.75 302 ALA A N 1
ATOM 2603 C CA . ALA A 1 302 ? -97.776 -28.307 85.357 1.00 83.75 302 ALA A CA 1
ATOM 2604 C C . ALA A 1 302 ? -97.767 -29.840 85.469 1.00 83.75 302 ALA A C 1
ATOM 2606 O O . ALA A 1 302 ? -96.820 -30.494 85.031 1.00 83.75 302 ALA A O 1
ATOM 2607 N N . ASP A 1 303 ? -98.851 -30.391 86.009 1.00 88.44 303 ASP A N 1
ATOM 2608 C CA . ASP A 1 303 ? -99.118 -31.821 86.122 1.00 88.44 303 ASP A CA 1
ATOM 2609 C C . ASP A 1 303 ? -99.918 -32.297 84.903 1.00 88.44 303 ASP A C 1
ATOM 2611 O O . ASP A 1 303 ? -100.948 -31.717 84.546 1.00 88.44 303 ASP A O 1
ATOM 2615 N N . PHE A 1 304 ? -99.465 -33.372 84.262 1.00 89.62 304 PHE A N 1
ATOM 2616 C CA . PHE A 1 304 ? -100.107 -33.950 83.082 1.00 89.62 304 PHE A CA 1
ATOM 2617 C C . PHE A 1 304 ? -100.553 -35.386 83.364 1.00 89.62 304 PHE A C 1
ATOM 2619 O O . PHE A 1 304 ? -99.758 -36.222 83.791 1.00 89.62 304 PHE A O 1
ATOM 2626 N N . PHE A 1 305 ? -101.826 -35.673 83.106 1.00 90.88 305 PHE A N 1
ATOM 2627 C CA . PHE A 1 305 ? -102.462 -36.957 83.363 1.00 90.88 305 PHE A CA 1
ATOM 2628 C C . PHE A 1 305 ? -103.146 -37.500 82.101 1.00 90.88 305 PHE A C 1
ATOM 2630 O O . PHE A 1 305 ? -103.868 -36.793 81.398 1.00 90.88 305 PHE A O 1
ATOM 2637 N N . GLU A 1 306 ? -102.941 -38.786 81.813 1.00 89.19 306 GLU A N 1
ATOM 2638 C CA . GLU A 1 306 ? -103.570 -39.485 80.692 1.00 89.19 306 GLU A CA 1
ATOM 2639 C C . GLU A 1 306 ? -104.659 -40.441 81.201 1.00 89.19 306 GLU A C 1
ATOM 2641 O O . GLU A 1 306 ? -104.369 -41.507 81.741 1.00 89.19 306 GLU A O 1
ATOM 2646 N N . GLY A 1 307 ? -105.926 -40.082 80.989 1.00 86.88 307 GLY A N 1
ATOM 2647 C CA . GLY A 1 307 ? -107.075 -40.952 81.241 1.00 86.88 307 GLY A CA 1
ATOM 2648 C C . GLY A 1 307 ? -107.395 -41.874 80.052 1.00 86.88 307 GLY A C 1
ATOM 2649 O O . GLY A 1 307 ? -106.793 -41.750 78.983 1.00 86.88 307 GLY A O 1
ATOM 2650 N N . PRO A 1 308 ? -108.367 -42.800 80.172 1.00 85.25 308 PRO A N 1
ATOM 2651 C CA . PRO A 1 308 ? -108.743 -43.705 79.079 1.00 85.25 308 PRO A CA 1
ATOM 2652 C C . PRO A 1 308 ? -109.268 -42.973 77.833 1.00 85.25 308 PRO A C 1
ATOM 2654 O O . PRO A 1 308 ? -108.829 -43.262 76.718 1.00 85.25 308 PRO A O 1
ATOM 2657 N N . SER A 1 309 ? -110.151 -41.988 78.031 1.00 85.19 309 SER A N 1
ATOM 2658 C CA . SER A 1 309 ? -110.859 -41.252 76.972 1.00 85.19 309 SER A CA 1
ATOM 2659 C C . SER A 1 309 ? -110.404 -39.795 76.795 1.00 85.19 309 SER A C 1
ATOM 2661 O O . SER A 1 309 ? -110.753 -39.167 75.795 1.00 85.19 309 SER A O 1
ATOM 2663 N N . PHE A 1 310 ? -109.594 -39.254 77.712 1.00 90.44 310 PHE A N 1
ATOM 2664 C CA . PHE A 1 310 ? -109.133 -37.861 77.691 1.00 90.44 310 PHE A CA 1
ATOM 2665 C C . PHE A 1 310 ? -107.713 -37.698 78.251 1.00 90.44 310 PHE A C 1
ATOM 2667 O O . PHE A 1 310 ? -107.191 -38.581 78.928 1.00 90.44 310 PHE A O 1
ATOM 2674 N N . TYR A 1 311 ? -107.103 -36.555 77.964 1.00 90.62 311 TYR A N 1
ATOM 2675 C CA . TYR A 1 311 ? -105.906 -36.021 78.605 1.00 90.62 311 TYR A CA 1
ATOM 2676 C C . TYR A 1 311 ? -106.306 -34.869 79.524 1.00 90.62 311 TYR A C 1
ATOM 2678 O O . TYR A 1 311 ? -107.170 -34.078 79.152 1.00 90.62 311 TYR A O 1
ATOM 2686 N N . GLU A 1 312 ? -105.686 -34.760 80.692 1.00 91.56 312 GLU A N 1
ATOM 2687 C CA . GLU A 1 312 ? -105.915 -33.690 81.661 1.00 91.56 312 GLU A CA 1
ATOM 2688 C C . GLU A 1 312 ? -104.587 -33.013 82.002 1.00 91.56 312 GLU A C 1
ATOM 2690 O O . GLU A 1 312 ? -103.602 -33.667 82.329 1.00 91.56 312 GLU A O 1
ATOM 2695 N N . LEU A 1 313 ? -104.557 -31.690 81.912 1.00 91.25 313 LEU A N 1
ATOM 2696 C CA . LEU A 1 313 ? -103.396 -30.865 82.221 1.00 91.25 313 LEU A CA 1
ATOM 2697 C C . LEU A 1 313 ? -103.777 -29.866 83.307 1.00 91.25 313 LEU A C 1
ATOM 2699 O O . LEU A 1 313 ? -104.701 -29.083 83.098 1.00 91.25 313 LEU A O 1
ATOM 2703 N N . LYS A 1 314 ? -103.053 -29.867 84.427 1.00 91.12 314 LYS A N 1
ATOM 2704 C CA . LYS A 1 314 ? -103.232 -28.936 85.547 1.00 91.12 314 LYS A CA 1
ATOM 2705 C C . LYS A 1 314 ? -101.999 -28.067 85.694 1.00 91.12 314 LYS A C 1
ATOM 2707 O O . LYS A 1 314 ? -100.933 -28.579 85.993 1.00 91.12 314 LYS A O 1
ATOM 2712 N N . ALA A 1 315 ? -102.134 -26.761 85.522 1.00 89.44 315 ALA A N 1
ATOM 2713 C CA . ALA A 1 315 ? -101.040 -25.814 85.727 1.00 89.44 315 ALA A CA 1
ATOM 2714 C C . ALA A 1 315 ? -101.397 -24.822 86.835 1.00 89.44 315 ALA A C 1
ATOM 2716 O O . ALA A 1 315 ? -102.504 -24.276 86.842 1.00 89.44 315 ALA A O 1
ATOM 2717 N N . LYS A 1 316 ? -100.465 -24.573 87.763 1.00 88.06 316 LYS A N 1
ATOM 2718 C CA . LYS A 1 316 ? -100.623 -23.536 88.793 1.00 88.06 316 LYS A CA 1
ATOM 2719 C C . LYS A 1 316 ? -100.293 -22.188 88.174 1.00 88.06 316 LYS A C 1
ATOM 2721 O O . LYS A 1 316 ? -99.139 -21.912 87.866 1.00 88.06 316 LYS A O 1
ATOM 2726 N N . ILE A 1 317 ? -101.315 -21.364 87.977 1.00 84.12 317 ILE A N 1
ATOM 2727 C CA . ILE A 1 317 ? -101.194 -20.086 87.280 1.00 84.12 317 ILE A CA 1
ATOM 2728 C C . ILE A 1 317 ? -101.800 -19.002 88.170 1.00 84.12 317 ILE A C 1
ATOM 2730 O O . ILE A 1 317 ? -103.005 -19.057 88.444 1.00 84.12 317 ILE A O 1
ATOM 2734 N N . PRO A 1 318 ? -101.005 -18.011 88.616 1.00 83.38 318 PRO A N 1
ATOM 2735 C CA . PRO A 1 318 ? -101.520 -16.870 89.360 1.00 83.38 318 PRO A CA 1
ATOM 2736 C C . PRO A 1 318 ? -102.630 -16.147 88.588 1.00 83.38 318 PRO A C 1
ATOM 2738 O O . PRO A 1 318 ? -102.561 -15.995 87.369 1.00 83.38 318 PRO A O 1
ATOM 2741 N N . GLU A 1 319 ? -103.638 -15.647 89.300 1.00 79.88 319 GLU A N 1
ATOM 2742 C CA . GLU A 1 319 ? -104.833 -15.038 88.695 1.00 79.88 319 GLU A CA 1
ATOM 2743 C C . GLU A 1 319 ? -104.507 -13.887 87.728 1.00 79.88 319 GLU A C 1
ATOM 2745 O O . GLU A 1 319 ? -105.119 -13.755 86.667 1.00 79.88 319 GLU A O 1
ATOM 2750 N N . HIS A 1 320 ? -103.479 -13.097 88.045 1.00 79.56 320 HIS A N 1
ATOM 2751 C CA . HIS A 1 320 ? -103.039 -11.977 87.215 1.00 79.56 320 HIS A CA 1
ATOM 2752 C C . HIS A 1 320 ? -102.341 -12.407 85.912 1.00 79.56 320 HIS A C 1
ATOM 2754 O O . HIS A 1 320 ? -102.313 -11.628 84.960 1.00 79.56 320 HIS A O 1
ATOM 2760 N N . GLU A 1 321 ? -101.819 -13.635 85.829 1.00 80.44 321 GLU A N 1
ATOM 2761 C CA . GLU A 1 321 ? -101.133 -14.151 84.637 1.00 80.44 321 GLU A CA 1
ATOM 2762 C C . GLU A 1 321 ? -102.066 -14.916 83.692 1.00 80.44 321 GLU A C 1
ATOM 2764 O O . GLU A 1 321 ? -101.766 -15.037 82.505 1.00 80.44 321 GLU A O 1
ATOM 2769 N N . MET A 1 322 ? -103.230 -15.369 84.172 1.00 82.06 322 MET A N 1
ATOM 2770 C CA . MET A 1 322 ? -104.179 -16.185 83.403 1.00 82.06 322 MET A CA 1
ATOM 2771 C C . MET A 1 322 ? -104.564 -15.562 82.048 1.00 82.06 322 MET A C 1
ATOM 2773 O O . MET A 1 322 ? -104.699 -16.271 81.052 1.00 82.06 322 MET A O 1
ATOM 2777 N N . LYS A 1 323 ? -104.675 -14.227 81.965 1.00 83.50 323 LYS A N 1
ATOM 2778 C CA . LYS A 1 323 ? -104.988 -13.512 80.708 1.00 83.50 323 LYS A CA 1
ATOM 2779 C C . LYS A 1 323 ? -103.922 -13.689 79.621 1.00 83.50 323 LYS A C 1
ATOM 2781 O O . LYS A 1 323 ? -104.237 -13.594 78.436 1.00 83.50 323 LYS A O 1
ATOM 2786 N N . ASN A 1 324 ? -102.681 -13.952 80.019 1.00 84.50 324 ASN A N 1
ATOM 2787 C CA . ASN A 1 324 ? -101.531 -14.056 79.127 1.00 84.50 324 ASN A CA 1
ATOM 2788 C C . ASN A 1 324 ? -101.169 -15.508 78.790 1.00 84.50 324 ASN A C 1
ATOM 2790 O O . ASN A 1 324 ? -100.195 -15.748 78.074 1.00 84.50 324 ASN A O 1
ATOM 2794 N N . VAL A 1 325 ? -101.947 -16.474 79.285 1.00 85.56 325 VAL A N 1
ATOM 2795 C CA . VAL A 1 325 ? -101.714 -17.901 79.069 1.00 85.56 325 VAL A CA 1
ATOM 2796 C C . VAL A 1 325 ? -102.569 -18.399 77.912 1.00 85.56 325 VAL A C 1
ATOM 2798 O O . VAL A 1 325 ? -103.787 -18.224 77.868 1.00 85.56 325 VAL A O 1
ATOM 2801 N N . ARG A 1 326 ? -101.933 -19.080 76.961 1.00 89.50 326 ARG A N 1
ATOM 2802 C CA . ARG A 1 326 ? -102.582 -19.722 75.822 1.00 89.50 326 ARG A CA 1
ATOM 2803 C C . ARG A 1 326 ? -102.223 -21.195 75.795 1.00 89.50 326 ARG A C 1
ATOM 2805 O O . ARG A 1 326 ? -101.059 -21.563 75.734 1.00 89.50 326 ARG A O 1
ATOM 2812 N N . VAL A 1 327 ? -103.242 -22.045 75.755 1.00 88.62 327 VAL A N 1
ATOM 2813 C CA . VAL A 1 327 ? -103.065 -23.491 75.565 1.00 88.62 327 VAL A CA 1
ATOM 2814 C C . VAL A 1 327 ? -103.438 -23.857 74.141 1.00 88.62 327 VAL A C 1
ATOM 2816 O O . VAL A 1 327 ? -104.531 -23.499 73.687 1.00 88.62 327 VAL A O 1
ATOM 2819 N N . HIS A 1 328 ? -102.526 -24.518 73.437 1.00 90.44 328 HIS A N 1
ATOM 2820 C CA . HIS A 1 328 ? -102.693 -24.974 72.060 1.00 90.44 328 HIS A CA 1
ATOM 2821 C C . HIS A 1 328 ? -102.647 -26.497 72.019 1.00 90.44 328 HIS A C 1
ATOM 2823 O O . HIS A 1 328 ? -101.757 -27.117 72.598 1.00 90.44 328 HIS A O 1
ATOM 2829 N N . VAL A 1 329 ? -103.601 -27.088 71.308 1.00 87.94 329 VAL A N 1
ATOM 2830 C CA . VAL A 1 329 ? -103.693 -28.534 71.114 1.00 87.94 329 VAL A CA 1
ATOM 2831 C C . VAL A 1 329 ? -103.480 -28.818 69.636 1.00 87.94 329 VAL A C 1
ATOM 2833 O O . VAL A 1 329 ? -104.184 -28.267 68.795 1.00 87.94 329 VAL A O 1
ATOM 2836 N N . GLN A 1 330 ? -102.496 -29.652 69.321 1.00 88.00 330 GLN A N 1
ATOM 2837 C CA . GLN A 1 330 ? -102.229 -30.144 67.971 1.00 88.00 330 GLN A CA 1
ATOM 2838 C C . GLN A 1 330 ? -102.312 -31.679 67.964 1.00 88.00 330 GLN A C 1
ATOM 2840 O O . GLN A 1 330 ? -102.206 -32.302 69.026 1.00 88.00 330 GLN A O 1
ATOM 2845 N N . PRO A 1 331 ? -102.482 -32.325 66.795 1.00 81.06 331 PRO A N 1
ATOM 2846 C CA . PRO A 1 331 ? -102.432 -33.780 66.704 1.00 81.06 331 PRO A CA 1
ATOM 2847 C C . PRO A 1 331 ? -101.091 -34.304 67.248 1.00 81.06 331 PRO A C 1
ATOM 2849 O O . PRO A 1 331 ? -100.049 -34.113 66.628 1.00 81.06 331 PRO A O 1
ATOM 2852 N N . GLY A 1 332 ? -101.115 -34.911 68.438 1.00 83.31 332 GLY A N 1
ATOM 2853 C CA . GLY A 1 332 ? -99.934 -35.484 69.095 1.00 83.31 332 GLY A CA 1
ATOM 2854 C C . GLY A 1 332 ? -99.194 -34.579 70.091 1.00 83.31 332 GLY A C 1
ATOM 2855 O O . GLY A 1 332 ? -98.250 -35.056 70.713 1.00 83.31 332 GLY A O 1
ATOM 2856 N N . LYS A 1 333 ? -99.595 -33.314 70.304 1.00 91.00 333 LYS A N 1
ATOM 2857 C CA . LYS A 1 333 ? -98.981 -32.469 71.349 1.00 91.00 333 LYS A CA 1
ATOM 2858 C C . LYS A 1 333 ? -99.923 -31.432 71.959 1.00 91.00 333 LYS A C 1
ATOM 2860 O O . LYS A 1 333 ? -100.822 -30.909 71.299 1.00 91.00 333 LYS A O 1
ATOM 2865 N N . LEU A 1 334 ? -99.657 -31.102 73.214 1.00 88.38 334 LEU A N 1
ATOM 2866 C CA . LEU A 1 334 ? -100.329 -30.085 74.011 1.00 88.38 334 LEU A CA 1
ATOM 2867 C C . LEU A 1 334 ? -99.279 -29.082 74.493 1.00 88.38 334 LEU A C 1
ATOM 2869 O O . LEU A 1 334 ? -98.349 -29.463 75.194 1.00 88.38 334 LEU A O 1
ATOM 2873 N N . SER A 1 335 ? -99.415 -27.812 74.126 1.00 89.50 335 SER A N 1
ATOM 2874 C CA . SER A 1 335 ? -98.447 -26.771 74.487 1.00 89.50 335 SER A CA 1
ATOM 2875 C C . SER A 1 335 ? -99.124 -25.680 75.315 1.00 89.50 335 SER A C 1
ATOM 2877 O O . SER A 1 335 ? -100.162 -25.147 74.912 1.00 89.50 335 SER A O 1
ATOM 2879 N N . ILE A 1 336 ? -98.525 -25.330 76.455 1.00 87.44 336 ILE A N 1
ATOM 2880 C CA . ILE A 1 336 ? -98.874 -24.146 77.248 1.00 87.44 336 ILE A CA 1
ATOM 2881 C C . ILE A 1 336 ? -97.866 -23.051 76.913 1.00 87.44 336 ILE A C 1
ATOM 2883 O O . ILE A 1 336 ? -96.656 -23.250 77.015 1.00 87.44 336 ILE A O 1
ATOM 2887 N N . PHE A 1 337 ? -98.378 -21.894 76.521 1.00 86.69 337 PHE A N 1
ATOM 2888 C CA . PHE A 1 337 ? -97.612 -20.681 76.289 1.00 86.69 337 PHE A CA 1
ATOM 2889 C C . PHE A 1 337 ? -98.036 -19.637 77.310 1.00 86.69 337 PHE A C 1
ATOM 2891 O O . PHE A 1 337 ? -99.234 -19.417 77.474 1.00 86.69 337 PHE A O 1
ATOM 2898 N N . ALA A 1 338 ? -97.089 -18.944 77.932 1.00 83.44 338 ALA A N 1
ATOM 2899 C CA . ALA A 1 338 ? -97.384 -17.694 78.619 1.00 83.44 338 ALA A CA 1
ATOM 2900 C C . ALA A 1 338 ? -96.366 -16.629 78.249 1.00 83.44 338 ALA A C 1
ATOM 2902 O O . ALA A 1 338 ? -95.176 -16.902 78.080 1.00 83.44 338 ALA A O 1
ATOM 2903 N N . THR A 1 339 ? -96.856 -15.403 78.132 1.00 80.06 339 THR A N 1
ATOM 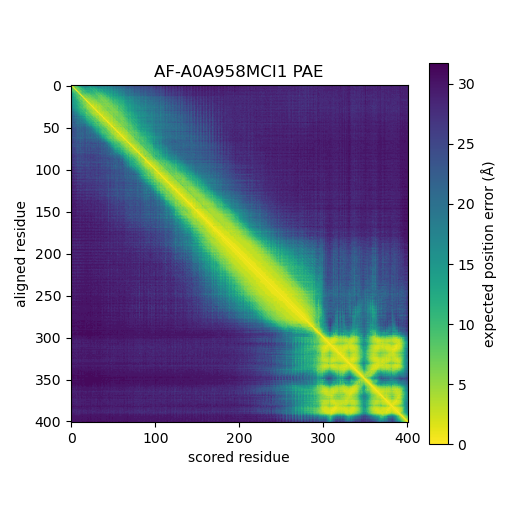2904 C CA . THR A 1 339 ? -96.024 -14.219 77.951 1.00 80.06 339 THR A CA 1
ATOM 2905 C C . THR A 1 339 ? -96.099 -13.379 79.212 1.00 80.06 339 THR A C 1
ATOM 2907 O O . THR A 1 339 ? -97.159 -12.841 79.538 1.00 80.06 339 THR A O 1
ATOM 2910 N N . ARG A 1 340 ? -94.980 -13.251 79.919 1.00 74.56 340 ARG A N 1
ATOM 2911 C CA . ARG A 1 340 ? -94.852 -12.345 81.057 1.00 74.56 340 ARG A CA 1
ATOM 2912 C C . ARG A 1 340 ? -94.130 -11.094 80.584 1.00 74.56 340 ARG A C 1
ATOM 2914 O O . ARG A 1 340 ? -92.995 -11.178 80.127 1.00 74.56 340 ARG A O 1
ATOM 2921 N N . ALA A 1 341 ? -94.792 -9.949 80.674 1.00 71.25 341 ALA A N 1
ATOM 2922 C CA . ALA A 1 341 ? -94.175 -8.648 80.452 1.00 71.25 341 ALA A CA 1
ATOM 2923 C C . ALA A 1 341 ? -94.090 -7.927 81.796 1.00 71.25 341 ALA A C 1
ATOM 2925 O O . ALA A 1 341 ? -95.085 -7.856 82.519 1.00 71.25 341 ALA A O 1
ATOM 2926 N N . HIS A 1 342 ? -92.906 -7.423 82.133 1.00 65.19 342 HIS A N 1
ATOM 2927 C CA . HIS A 1 342 ? -92.721 -6.541 83.274 1.00 65.19 342 HIS A CA 1
ATOM 2928 C C . HIS A 1 342 ? -92.204 -5.201 82.764 1.00 65.19 342 HIS A C 1
ATOM 2930 O O . HIS A 1 342 ? -91.111 -5.109 82.207 1.00 65.19 342 HIS A O 1
ATOM 2936 N N . GLU A 1 343 ? -92.991 -4.155 82.991 1.00 64.56 343 GLU A N 1
ATOM 2937 C CA . GLU A 1 343 ? -92.566 -2.775 82.788 1.00 64.56 343 GLU A CA 1
ATOM 2938 C C . GLU A 1 343 ? -92.225 -2.189 84.158 1.00 64.56 343 GLU A C 1
ATOM 2940 O O . GLU A 1 343 ? -93.030 -2.264 85.089 1.00 64.56 343 GLU A O 1
ATOM 2945 N N . GLN A 1 344 ? -90.999 -1.696 84.321 1.00 55.88 344 GLN A N 1
ATOM 2946 C CA . GLN A 1 344 ? -90.601 -0.906 85.487 1.00 55.88 344 GLN A CA 1
ATOM 2947 C C . GLN A 1 344 ? -90.238 0.491 85.008 1.00 55.88 344 GLN A C 1
ATOM 2949 O O . GLN A 1 344 ? -89.362 0.657 84.157 1.00 55.88 344 GLN A O 1
ATOM 2954 N N . GLU A 1 345 ? -90.913 1.489 85.566 1.00 57.31 345 GLU A N 1
ATOM 2955 C CA . GLU A 1 345 ? -90.597 2.894 85.352 1.00 57.31 345 GLU A CA 1
ATOM 2956 C C . GLU A 1 345 ? -89.967 3.438 86.635 1.00 57.31 345 GLU A C 1
ATOM 2958 O O . GLU A 1 345 ? -90.625 3.546 87.671 1.00 57.31 345 GLU A O 1
ATOM 2963 N N . PHE A 1 346 ? -88.677 3.771 86.577 1.00 59.84 346 PHE A N 1
ATOM 2964 C CA . PHE A 1 346 ? -87.989 4.458 87.666 1.00 59.84 346 PHE A CA 1
ATOM 2965 C C . PHE A 1 346 ? -87.748 5.914 87.276 1.00 59.84 346 PHE A C 1
ATOM 2967 O O . PHE A 1 346 ? -87.144 6.210 86.242 1.00 59.84 346 PHE A O 1
ATOM 2974 N N . LYS A 1 347 ? -88.192 6.836 88.136 1.00 56.94 347 LYS A N 1
ATOM 2975 C CA . LYS A 1 347 ? -87.922 8.272 87.997 1.00 56.94 347 LYS A CA 1
ATOM 2976 C C . LYS A 1 347 ? -86.785 8.658 88.930 1.00 56.94 347 LYS A C 1
ATOM 2978 O O . LYS A 1 347 ? -86.941 8.605 90.149 1.00 56.94 347 LYS A O 1
ATOM 2983 N N . LYS A 1 348 ? -85.646 9.060 88.364 1.00 50.78 348 LYS A N 1
ATOM 2984 C CA . LYS A 1 348 ? -84.505 9.588 89.123 1.00 50.78 348 LYS A CA 1
ATOM 2985 C C . LYS A 1 348 ? -84.178 10.989 88.611 1.00 50.78 348 LYS A C 1
ATOM 2987 O O . LYS A 1 348 ? -83.463 11.160 87.631 1.00 50.78 348 LYS A O 1
ATOM 2992 N N . GLY A 1 349 ? -84.711 12.011 89.280 1.00 68.50 349 GLY A N 1
ATOM 2993 C CA . GLY A 1 349 ? -84.504 13.408 88.886 1.00 68.50 349 GLY A CA 1
ATOM 2994 C C . GLY A 1 349 ? -85.209 13.756 87.569 1.00 68.50 349 GLY A C 1
ATOM 2995 O O . GLY A 1 349 ? -86.430 13.659 87.496 1.00 68.50 349 GLY A O 1
ATOM 2996 N N . ALA A 1 350 ? -84.450 14.180 86.552 1.00 54.62 350 ALA A N 1
ATOM 2997 C CA . ALA A 1 350 ? -84.965 14.579 85.234 1.00 54.62 350 ALA A CA 1
ATOM 2998 C C . ALA A 1 350 ? -85.011 13.434 84.201 1.00 54.62 350 ALA A C 1
ATOM 3000 O O . ALA A 1 350 ? -85.541 13.620 83.107 1.00 54.62 350 ALA A O 1
ATOM 3001 N N . GLU A 1 351 ? -84.474 12.256 84.530 1.00 36.72 351 GLU A N 1
ATOM 3002 C CA . GLU A 1 351 ? -84.432 11.100 83.634 1.00 36.72 351 GLU A CA 1
ATOM 3003 C C . GLU A 1 351 ? -85.496 10.070 84.032 1.00 36.72 351 GLU A C 1
ATOM 3005 O O . GLU A 1 351 ? -85.633 9.694 85.203 1.00 36.72 351 GLU A O 1
ATOM 3010 N N . THR A 1 352 ? -86.260 9.618 83.036 1.00 51.00 352 THR A N 1
ATOM 3011 C CA . THR A 1 352 ? -87.168 8.474 83.159 1.00 51.00 352 THR A CA 1
ATOM 3012 C C . THR A 1 352 ? -86.496 7.295 82.476 1.00 51.00 352 THR A C 1
ATOM 3014 O O . THR A 1 352 ? -86.308 7.315 81.261 1.00 51.00 352 THR A O 1
ATOM 3017 N N . ILE A 1 353 ? -86.104 6.292 83.257 1.00 51.84 353 ILE A N 1
ATOM 3018 C CA . ILE A 1 353 ? -85.542 5.050 82.727 1.00 51.84 353 ILE A CA 1
ATOM 3019 C C . ILE A 1 353 ? -86.658 4.014 82.784 1.00 51.84 353 ILE A C 1
ATOM 3021 O O . ILE A 1 353 ? -87.096 3.618 83.868 1.00 51.84 353 ILE A O 1
ATOM 3025 N N . SER A 1 354 ? -87.134 3.606 81.608 1.00 43.97 354 SER A N 1
ATOM 3026 C CA . SER A 1 354 ? -88.055 2.488 81.458 1.00 43.97 354 SER A CA 1
ATOM 3027 C C . SER A 1 354 ? -87.271 1.241 81.063 1.00 43.97 354 SER A C 1
ATOM 3029 O O . SER A 1 354 ? -86.500 1.239 80.104 1.00 43.97 354 SER A O 1
ATOM 3031 N N . SER A 1 355 ? -87.460 0.169 81.826 1.00 46.91 355 SER A N 1
ATOM 3032 C CA . SER A 1 355 ? -87.011 -1.163 81.437 1.00 46.91 355 SER A CA 1
ATOM 3033 C C . SER A 1 355 ? -88.245 -1.970 81.062 1.00 46.91 355 SER A C 1
ATOM 3035 O O . SER A 1 355 ? -89.147 -2.144 81.886 1.00 46.91 355 SER A O 1
ATOM 3037 N N . ASN A 1 356 ? -88.302 -2.418 79.809 1.00 52.19 356 ASN A N 1
ATOM 3038 C CA . ASN A 1 356 ? -89.288 -3.384 79.349 1.00 52.19 356 ASN A CA 1
ATOM 3039 C C . ASN A 1 356 ? -88.562 -4.707 79.135 1.00 52.19 356 ASN A C 1
ATOM 3041 O O . ASN A 1 356 ? -87.615 -4.782 78.349 1.00 52.19 356 ASN A O 1
ATOM 3045 N N . SER A 1 357 ? -88.999 -5.739 79.847 1.00 59.34 357 SER A N 1
ATOM 3046 C CA . SER A 1 357 ? -88.532 -7.090 79.602 1.00 59.34 357 S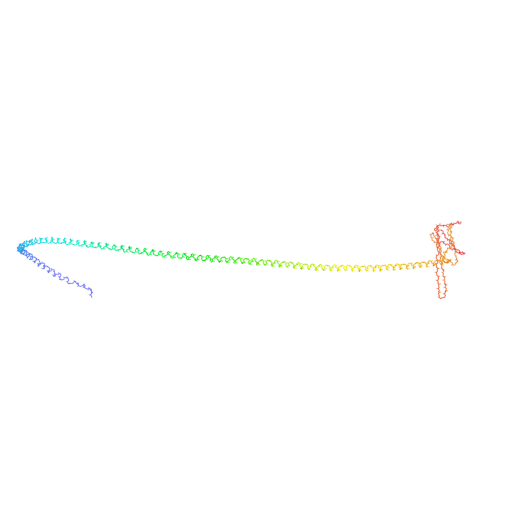ER A CA 1
ATOM 3047 C C . SER A 1 357 ? -89.713 -8.039 79.468 1.00 59.34 357 SER A C 1
ATOM 3049 O O . SER A 1 357 ? -90.640 -8.045 80.285 1.00 59.34 357 SER A O 1
ATOM 3051 N N . ALA A 1 358 ? -89.673 -8.830 78.400 1.00 69.38 358 ALA A N 1
ATOM 3052 C CA . ALA A 1 358 ? -90.695 -9.793 78.043 1.00 69.38 358 ALA A CA 1
ATOM 3053 C C . ALA A 1 358 ? -90.083 -11.195 78.021 1.00 69.38 358 ALA A C 1
ATOM 3055 O O . ALA A 1 358 ? -89.130 -11.462 77.290 1.00 69.38 358 ALA A O 1
ATOM 3056 N N . GLN A 1 359 ? -90.657 -12.102 78.805 1.00 69.31 359 GLN A N 1
ATOM 3057 C CA . GLN A 1 359 ? -90.306 -13.516 78.814 1.00 69.31 359 GLN A CA 1
ATOM 3058 C C . GLN A 1 359 ? -91.446 -14.321 78.193 1.00 69.31 359 GLN A C 1
ATOM 3060 O O . GLN A 1 359 ? -92.615 -14.155 78.548 1.00 69.31 359 GLN A O 1
ATOM 3065 N N . THR A 1 360 ? -91.103 -15.198 77.251 1.00 76.75 360 THR A N 1
ATOM 3066 C CA . THR A 1 360 ? -92.044 -16.162 76.672 1.00 76.75 360 THR A CA 1
ATOM 3067 C C . THR A 1 360 ? -91.671 -17.545 77.168 1.00 76.75 360 THR A C 1
ATOM 3069 O O . THR A 1 360 ? -90.605 -18.054 76.832 1.00 76.75 360 THR A O 1
ATOM 3072 N N . ILE A 1 361 ? -92.554 -18.151 77.954 1.00 79.50 361 ILE A N 1
ATOM 3073 C CA . ILE A 1 361 ? -92.361 -19.491 78.500 1.00 79.50 361 ILE A CA 1
ATOM 3074 C C . ILE A 1 361 ? -93.252 -20.440 77.700 1.00 79.50 361 ILE A C 1
ATOM 3076 O O . ILE A 1 361 ? -94.446 -20.184 77.505 1.00 79.50 361 ILE A O 1
ATOM 3080 N N . ARG A 1 362 ? -92.662 -21.528 77.206 1.00 84.31 362 ARG A N 1
ATOM 3081 C CA . ARG A 1 362 ? -93.344 -22.564 76.427 1.00 84.31 362 ARG A CA 1
ATOM 3082 C C . ARG A 1 362 ? -93.036 -23.920 77.037 1.00 84.31 362 ARG A C 1
ATOM 3084 O O . ARG A 1 362 ? -91.886 -24.342 77.024 1.00 84.31 362 ARG A O 1
ATOM 3091 N N . GLN A 1 363 ? -94.070 -24.610 77.499 1.00 85.75 363 GLN A N 1
ATOM 3092 C CA . GLN A 1 363 ? -93.966 -25.986 77.972 1.00 85.75 363 GLN A CA 1
ATOM 3093 C C . GLN A 1 363 ? -94.810 -26.893 77.079 1.00 85.75 363 GLN A C 1
ATOM 3095 O O . GLN A 1 363 ? -95.973 -26.595 76.800 1.00 85.75 363 GLN A O 1
ATOM 3100 N N . GLU A 1 364 ? -94.210 -27.979 76.596 1.00 88.88 364 GLU A N 1
ATOM 3101 C CA . GLU A 1 364 ? -94.834 -28.897 75.642 1.00 88.88 364 GLU A CA 1
ATOM 3102 C C . GLU A 1 364 ? -94.962 -30.302 76.223 1.00 88.88 364 GLU A C 1
ATOM 3104 O O . GLU A 1 364 ? -94.025 -30.829 76.818 1.00 88.88 364 GLU A O 1
ATOM 3109 N N . PHE A 1 365 ? -96.121 -30.916 75.999 1.00 89.56 365 PHE A N 1
ATOM 3110 C CA . PHE A 1 365 ? -96.460 -32.268 76.417 1.00 89.56 365 PHE A CA 1
ATOM 3111 C C . PHE A 1 365 ? -96.801 -33.099 75.183 1.00 89.56 365 PHE A C 1
ATOM 3113 O O . PHE A 1 365 ? -97.666 -32.728 74.385 1.00 89.56 365 PHE A O 1
ATOM 3120 N N . ASN A 1 366 ? -96.127 -34.232 75.019 1.00 89.50 366 ASN A N 1
ATOM 3121 C CA . ASN A 1 366 ? -96.377 -35.147 73.909 1.00 89.50 366 ASN A CA 1
ATOM 3122 C C . ASN A 1 366 ? -97.571 -36.053 74.238 1.00 89.50 366 ASN A C 1
ATOM 3124 O O . ASN A 1 366 ? -97.628 -36.642 75.315 1.00 89.50 366 ASN A O 1
ATOM 3128 N N . LEU A 1 367 ? -98.519 -36.173 73.309 1.00 88.44 367 LEU A N 1
ATOM 3129 C CA . LEU A 1 367 ? -99.726 -36.987 73.465 1.00 88.44 367 LEU A CA 1
ATOM 3130 C C . LEU A 1 367 ? -99.538 -38.326 72.745 1.00 88.44 367 LEU A C 1
ATOM 3132 O O . LEU A 1 367 ? -99.234 -38.352 71.554 1.00 88.44 367 LEU A O 1
ATOM 3136 N N . ALA A 1 368 ? -99.758 -39.441 73.447 1.00 86.31 368 ALA A N 1
ATOM 3137 C CA . ALA A 1 368 ? -99.581 -40.785 72.888 1.00 86.31 368 ALA A CA 1
ATOM 3138 C C . ALA A 1 368 ? -100.587 -41.123 71.769 1.00 86.31 368 ALA A C 1
ATOM 3140 O O . ALA A 1 368 ? -100.286 -41.911 70.872 1.00 86.31 368 ALA A O 1
ATOM 3141 N N . LYS A 1 369 ? -101.788 -40.535 71.812 1.00 85.94 369 LYS A N 1
ATOM 3142 C CA . LYS A 1 369 ? -102.839 -40.685 70.800 1.00 85.94 369 LYS A CA 1
ATOM 3143 C C . LYS A 1 369 ? -103.265 -39.318 70.258 1.00 85.94 369 LYS A C 1
ATOM 3145 O O . LYS A 1 369 ? -103.208 -38.325 70.988 1.00 85.94 369 LYS A O 1
ATOM 3150 N N . PRO A 1 370 ? -103.739 -39.249 69.001 1.00 85.50 370 PRO A N 1
ATOM 3151 C CA . PRO A 1 370 ? -104.264 -38.013 68.439 1.00 85.50 370 PRO A CA 1
ATOM 3152 C C . PRO A 1 370 ? -105.432 -37.481 69.277 1.00 85.50 370 PRO A C 1
ATOM 3154 O O . PRO A 1 370 ? -106.324 -38.237 69.666 1.00 85.50 370 PRO A O 1
ATOM 3157 N N . ALA A 1 371 ? -105.432 -36.180 69.549 1.00 86.50 371 ALA A N 1
ATOM 3158 C CA . ALA A 1 371 ? -106.411 -35.535 70.417 1.00 86.50 371 ALA A CA 1
ATOM 3159 C C . ALA A 1 371 ? -107.424 -34.718 69.603 1.00 86.50 371 ALA A C 1
ATOM 3161 O O . ALA A 1 371 ? -107.071 -34.112 68.588 1.00 86.50 371 ALA A O 1
ATOM 3162 N N . ALA A 1 372 ? -108.686 -34.716 70.034 1.00 86.19 372 ALA A N 1
ATOM 3163 C CA . ALA A 1 372 ? -109.772 -33.980 69.398 1.00 86.19 372 ALA A CA 1
ATOM 3164 C C . ALA A 1 372 ? -109.689 -32.501 69.802 1.00 86.19 372 ALA A C 1
ATOM 3166 O O . ALA A 1 372 ? -110.302 -32.065 70.776 1.00 86.19 372 ALA A O 1
ATOM 3167 N N . HIS A 1 373 ? -108.889 -31.731 69.064 1.00 84.56 373 HIS A N 1
ATOM 3168 C CA . HIS A 1 373 ? -108.618 -30.319 69.358 1.00 84.56 373 HIS A CA 1
ATOM 3169 C C . HIS A 1 373 ? -109.869 -29.414 69.322 1.00 84.56 373 HIS A C 1
ATOM 3171 O O . HIS A 1 373 ? -109.859 -28.352 69.939 1.00 84.56 373 HIS A O 1
ATOM 3177 N N . GLU A 1 374 ? -110.950 -29.838 68.661 1.00 83.06 374 GLU A N 1
ATOM 3178 C CA . GLU A 1 374 ? -112.227 -29.109 68.593 1.00 83.06 374 GLU A CA 1
ATOM 3179 C C . GLU A 1 374 ? -113.046 -29.182 69.897 1.00 83.06 374 GLU A C 1
ATOM 3181 O O . GLU A 1 374 ? -113.876 -28.313 70.153 1.00 83.06 374 GLU A O 1
ATOM 3186 N N . HIS A 1 375 ? -112.802 -30.184 70.751 1.00 84.94 375 HIS A N 1
ATOM 3187 C CA . HIS A 1 375 ? -113.600 -30.455 71.959 1.00 84.94 375 HIS A CA 1
ATOM 3188 C C . HIS A 1 375 ? -112.823 -30.233 73.265 1.00 84.94 375 HIS A C 1
ATOM 3190 O O . HIS A 1 375 ? -113.055 -30.900 74.274 1.00 84.94 375 HIS A O 1
ATOM 3196 N N . VAL A 1 376 ? -111.871 -29.299 73.254 1.00 88.50 376 VAL A N 1
ATOM 3197 C CA . VAL A 1 376 ? -111.045 -28.974 74.423 1.00 88.50 376 VAL A CA 1
ATOM 3198 C C . VAL A 1 376 ? -111.854 -28.174 75.437 1.00 88.50 376 VAL A C 1
ATOM 3200 O O . VAL A 1 376 ? -112.340 -27.087 75.131 1.00 88.50 376 VAL A O 1
ATOM 3203 N N . THR A 1 377 ? -111.928 -28.668 76.671 1.00 89.50 377 THR A N 1
ATOM 3204 C CA . THR A 1 377 ? -112.555 -27.948 77.787 1.00 89.50 377 THR A CA 1
ATOM 3205 C C . THR A 1 377 ? -111.473 -27.321 78.656 1.00 89.50 377 THR A C 1
ATOM 3207 O O . THR A 1 377 ? -110.519 -27.993 79.046 1.00 89.50 377 THR A O 1
ATOM 3210 N N . LYS A 1 378 ? -111.600 -26.024 78.945 1.00 89.94 378 LYS A N 1
ATOM 3211 C CA . LYS A 1 378 ? -110.679 -25.279 79.811 1.00 89.94 378 LYS A CA 1
ATOM 3212 C C . LYS A 1 378 ? -111.464 -24.722 80.989 1.00 89.94 378 LYS A C 1
ATOM 3214 O O . LYS A 1 378 ? -112.403 -23.959 80.776 1.00 89.94 378 LYS A O 1
ATOM 3219 N N . THR A 1 379 ? -111.070 -25.084 82.200 1.00 90.00 379 THR A N 1
ATOM 3220 C CA . THR A 1 379 ? -111.633 -24.548 83.441 1.00 90.00 379 THR A CA 1
ATOM 3221 C C . THR A 1 379 ? -110.521 -23.933 84.277 1.00 90.00 379 THR A C 1
ATOM 3223 O O . THR A 1 379 ? -109.382 -24.400 84.270 1.00 90.00 379 THR A O 1
ATOM 3226 N N . TYR A 1 380 ? -110.831 -22.838 84.961 1.00 90.06 380 TYR A N 1
ATOM 3227 C CA . TYR A 1 380 ? -109.892 -22.164 85.846 1.00 90.06 380 TYR A CA 1
ATOM 3228 C C . TYR A 1 380 ? -110.578 -21.909 87.178 1.00 90.06 380 TYR A C 1
ATOM 3230 O O . TYR A 1 380 ? -111.530 -21.134 87.243 1.00 90.06 380 TYR A O 1
ATOM 3238 N N . GLU A 1 381 ? -110.101 -22.582 88.220 1.00 88.50 381 GLU A N 1
ATOM 3239 C CA . GLU A 1 381 ? -110.649 -22.487 89.572 1.00 88.50 381 GLU A CA 1
ATOM 3240 C C . GLU A 1 381 ? -109.494 -22.455 90.580 1.00 88.50 381 GLU A C 1
ATOM 3242 O O . GLU A 1 381 ? -108.540 -23.226 90.472 1.00 88.50 381 GLU A O 1
ATOM 3247 N N . ASN A 1 382 ? -109.561 -21.543 91.557 1.00 85.31 382 ASN A N 1
ATOM 3248 C CA . ASN A 1 382 ? -108.613 -21.437 92.678 1.00 85.31 382 ASN A CA 1
ATOM 3249 C C . ASN A 1 382 ? -107.118 -21.431 92.284 1.00 85.31 382 ASN A C 1
ATOM 3251 O O . ASN A 1 382 ? -106.298 -22.083 92.931 1.00 85.31 382 ASN A O 1
ATOM 3255 N N . GLY A 1 383 ? -106.739 -20.704 91.226 1.00 83.69 383 GLY A N 1
ATOM 3256 C CA . GLY A 1 383 ? -105.330 -20.591 90.822 1.00 83.69 383 GLY A CA 1
ATOM 3257 C C . GLY A 1 383 ? -104.802 -21.754 89.976 1.00 83.69 383 GLY A C 1
ATOM 3258 O O . GLY A 1 383 ? -103.602 -21.811 89.702 1.00 83.69 383 GLY A O 1
ATOM 3259 N N . VAL A 1 384 ? -105.665 -22.689 89.562 1.00 89.25 384 VAL A N 1
ATOM 3260 C CA . VAL A 1 384 ? -105.279 -23.858 88.764 1.00 89.25 384 VAL A CA 1
ATOM 3261 C C . VAL A 1 384 ? -106.036 -23.868 87.442 1.00 89.25 384 VAL A C 1
ATOM 3263 O O . VAL A 1 384 ? -107.265 -23.932 87.401 1.00 89.25 384 VAL A O 1
ATOM 3266 N N . LEU A 1 385 ? -105.284 -23.834 86.342 1.00 89.88 385 LEU A N 1
ATOM 3267 C CA . LEU A 1 385 ? -105.806 -24.047 84.998 1.00 89.88 385 LEU A CA 1
ATOM 3268 C C . LEU A 1 385 ? -105.890 -25.546 84.733 1.00 89.88 385 LEU A C 1
ATOM 3270 O O . LEU A 1 385 ? -104.855 -26.205 84.660 1.00 89.88 385 LEU A O 1
ATOM 3274 N N . THR A 1 386 ? -107.104 -26.060 84.549 1.00 91.50 386 THR A N 1
ATOM 3275 C CA . THR A 1 386 ? -107.352 -27.446 84.148 1.00 91.50 386 THR A CA 1
ATOM 3276 C C . THR A 1 386 ? -107.797 -27.483 82.689 1.00 91.50 386 THR A C 1
ATOM 3278 O O . THR A 1 386 ? -108.772 -26.839 82.298 1.00 91.50 386 THR A O 1
ATOM 3281 N N . VAL A 1 387 ? -107.074 -28.229 81.858 1.00 91.69 387 VAL A N 1
ATOM 3282 C CA . VAL A 1 387 ? -107.399 -28.426 80.442 1.00 91.69 387 VAL A CA 1
ATOM 3283 C C . VAL A 1 387 ? -107.657 -29.896 80.186 1.00 91.69 387 VAL A C 1
ATOM 3285 O O . VAL A 1 387 ? -106.763 -30.720 80.357 1.00 91.69 387 VAL A O 1
ATOM 3288 N N . ILE A 1 388 ? -108.870 -30.210 79.738 1.00 91.12 388 ILE A N 1
ATOM 3289 C CA . ILE A 1 388 ? -109.297 -31.561 79.387 1.00 91.12 388 ILE A CA 1
ATOM 3290 C C . ILE A 1 388 ? -109.401 -31.661 77.867 1.00 91.12 388 ILE A C 1
ATOM 3292 O O . ILE A 1 388 ? -110.124 -30.895 77.224 1.00 91.12 388 ILE A O 1
ATOM 3296 N N . VAL A 1 389 ? -108.675 -32.613 77.287 1.00 91.25 389 VAL A N 1
ATOM 3297 C CA . VAL A 1 389 ? -108.601 -32.845 75.843 1.00 91.25 389 VAL A CA 1
ATOM 3298 C C . VAL A 1 389 ? -109.041 -34.278 75.526 1.00 91.25 389 VAL A C 1
ATOM 3300 O O . VAL A 1 389 ? -108.325 -35.218 75.871 1.00 91.25 389 VAL A O 1
ATOM 3303 N N . PRO A 1 390 ? -110.178 -34.495 74.845 1.00 89.38 390 PRO A N 1
ATOM 3304 C CA . PRO A 1 390 ? -110.623 -35.835 74.462 1.00 89.38 390 PRO A CA 1
ATOM 3305 C C . PRO A 1 390 ? -109.694 -36.494 73.429 1.00 89.38 390 PRO A C 1
ATOM 3307 O O . PRO A 1 390 ? -109.093 -35.817 72.592 1.00 89.38 390 PRO A O 1
ATOM 3310 N N . LYS A 1 391 ? -109.597 -37.826 73.439 1.00 89.75 391 LYS A N 1
ATOM 3311 C CA . LYS A 1 391 ? -108.838 -38.595 72.433 1.00 89.75 391 LYS A CA 1
ATOM 3312 C C . LYS A 1 391 ? -109.689 -38.828 71.176 1.00 89.75 391 LYS A C 1
ATOM 3314 O O . LYS A 1 391 ? -110.867 -39.162 71.285 1.00 89.75 391 LYS A O 1
ATOM 3319 N N . MET A 1 392 ? -109.113 -38.686 69.979 1.00 82.50 392 MET A N 1
ATOM 3320 C CA . MET A 1 392 ? -109.828 -38.983 68.728 1.00 82.50 392 MET A CA 1
ATOM 3321 C C . MET A 1 392 ? -110.096 -40.489 68.601 1.00 82.50 392 MET A C 1
ATOM 3323 O O . MET A 1 392 ? -109.201 -41.303 68.822 1.00 82.50 392 MET A O 1
ATOM 3327 N N . GLY A 1 393 ? -111.328 -40.853 68.228 1.00 71.75 393 GLY A N 1
ATOM 3328 C CA . GLY A 1 393 ? -111.744 -42.244 68.002 1.00 71.75 393 GLY A CA 1
ATOM 3329 C C . GLY A 1 393 ? -112.371 -42.959 69.206 1.00 71.75 393 GLY A C 1
ATOM 3330 O O . GLY A 1 393 ? -112.702 -44.135 69.088 1.00 71.75 393 GLY A O 1
ATOM 3331 N N . PHE A 1 394 ? -112.570 -42.280 70.342 1.00 64.75 394 PHE A N 1
ATOM 3332 C CA . PHE A 1 394 ? -113.308 -42.830 71.485 1.00 64.75 394 PHE A CA 1
ATOM 3333 C C . PHE A 1 394 ? -114.802 -42.473 71.357 1.00 64.75 394 PHE A C 1
ATOM 3335 O O . PHE A 1 394 ? -115.193 -41.331 71.589 1.00 64.75 394 PHE A O 1
ATOM 3342 N N . GLN A 1 395 ? -115.641 -43.426 70.938 1.00 54.59 395 GLN A N 1
ATOM 3343 C CA . GLN A 1 395 ? -117.100 -43.270 70.988 1.00 54.59 395 GLN A CA 1
ATOM 3344 C C . GLN A 1 395 ? -117.557 -43.372 72.450 1.00 54.59 395 GLN A C 1
ATOM 3346 O O . GLN A 1 395 ? -117.195 -44.315 73.149 1.00 54.59 395 GLN A O 1
ATOM 3351 N N . PHE A 1 396 ? -118.333 -42.393 72.921 1.00 54.56 396 PHE A N 1
ATOM 3352 C CA . PHE A 1 396 ? -119.054 -42.521 74.186 1.00 54.56 396 PHE A CA 1
ATOM 3353 C C . PHE A 1 396 ? -120.085 -43.640 74.024 1.00 54.56 396 PHE A C 1
ATOM 3355 O O . PHE A 1 396 ? -121.000 -43.504 73.210 1.00 54.56 396 PHE A O 1
ATOM 3362 N N . ASP A 1 397 ? -119.937 -44.726 74.782 1.00 46.28 397 ASP A N 1
ATOM 3363 C CA . ASP A 1 397 ? -120.970 -45.754 74.902 1.00 46.28 397 ASP A CA 1
ATOM 3364 C C . ASP A 1 397 ? -122.232 -45.079 75.456 1.00 46.28 397 ASP A C 1
ATOM 3366 O O . ASP A 1 397 ? -122.318 -44.730 76.637 1.00 46.28 397 ASP A O 1
ATOM 3370 N N . LYS A 1 398 ? -123.211 -44.819 74.586 1.00 47.22 398 LYS A N 1
ATOM 3371 C CA . LYS A 1 398 ? -124.563 -44.485 75.028 1.00 47.22 398 LYS A CA 1
ATOM 3372 C C . LYS A 1 398 ? -125.151 -45.775 75.593 1.00 47.22 398 LYS A C 1
ATOM 3374 O O . LYS A 1 398 ? -125.544 -46.651 74.829 1.00 47.22 398 LYS A O 1
ATOM 3379 N N . GLY A 1 399 ? -125.174 -45.894 76.921 1.00 45.28 399 GLY A N 1
ATOM 3380 C CA . GLY A 1 399 ? -125.913 -46.952 77.611 1.00 45.28 399 GLY A CA 1
ATOM 3381 C C . GLY A 1 399 ? -127.389 -46.982 77.169 1.00 45.28 399 GLY A C 1
ATOM 3382 O O . GLY A 1 399 ? -127.913 -45.943 76.755 1.00 45.28 399 GLY A O 1
ATOM 3383 N N . PRO A 1 400 ? -128.043 -48.157 77.193 1.00 49.25 400 PRO A N 1
ATOM 3384 C CA . PRO A 1 400 ? -129.367 -48.355 76.607 1.00 49.25 400 PRO A CA 1
ATOM 3385 C C . PRO A 1 400 ? -130.444 -47.542 77.341 1.00 49.25 400 PRO A C 1
ATOM 3387 O O . PRO A 1 400 ? -130.341 -47.328 78.549 1.00 49.25 400 PRO A O 1
ATOM 3390 N N . VAL A 1 401 ? -131.454 -47.100 76.580 1.00 47.59 401 VAL A N 1
ATOM 3391 C CA . VAL A 1 401 ? -132.715 -46.521 77.089 1.00 47.59 401 VAL A CA 1
ATOM 3392 C C . VAL A 1 401 ? -133.452 -47.534 77.954 1.00 47.59 401 VAL A C 1
ATOM 3394 O O . VAL A 1 401 ? -133.501 -48.714 77.531 1.00 47.59 401 VAL A O 1
#

Solvent-accessible surface area (backbone atoms only — not comparable to full-atom values): 22576 Å² total; per-residue (Å²): 133,81,82,84,81,77,88,79,75,84,74,74,73,69,70,51,61,62,53,48,61,60,50,51,57,54,51,50,57,52,52,53,56,52,52,56,53,51,53,57,52,51,57,58,51,53,55,58,54,52,58,54,53,57,58,53,50,60,54,52,57,58,54,52,60,55,49,54,57,53,51,55,57,51,53,57,54,52,55,55,55,53,55,58,51,54,59,50,53,57,55,52,53,56,53,55,55,54,54,58,54,56,54,56,55,53,55,55,56,54,56,53,53,57,53,54,59,55,53,57,56,55,56,55,56,54,55,57,53,52,57,53,52,59,54,54,55,57,53,53,56,52,54,54,54,55,52,52,50,56,53,53,55,52,52,54,56,51,50,55,51,50,53,52,53,53,51,54,51,51,53,51,51,52,50,52,49,52,53,51,52,50,52,52,48,53,50,52,52,52,50,54,50,53,52,48,52,52,51,52,51,52,50,49,51,53,50,53,50,49,53,48,52,51,52,50,50,53,52,50,51,52,52,50,50,53,49,52,54,53,50,50,52,49,52,53,51,51,53,52,51,51,52,52,52,48,52,51,52,48,52,51,50,52,50,50,50,52,52,51,51,50,53,49,52,51,52,52,51,53,52,53,50,50,54,52,50,52,50,52,54,55,51,51,60,55,62,78,48,69,83,42,74,84,77,51,89,80,77,60,75,62,49,78,46,81,55,98,60,31,36,40,36,40,28,60,41,57,76,88,51,52,85,44,50,48,76,48,65,46,81,35,35,41,34,44,35,35,56,51,73,48,79,48,80,48,78,61,89,93,46,75,52,70,49,79,51,75,47,77,48,77,51,80,43,80,41,96,58,48,42,35,63,92,65,56,47,77,49,77,58,97,46,33,39,37,38,40,35,34,41,59,90,66,78,79,82,77,74,83,132

Foldseek 3Di:
DDDDDDPPDDPVVPPVVVVCVVVVVVVVVVVVVVVVVVVVVVVVVVVVVVVVVVVVVVVVVVVVVVVVVVVVVVVVVVVVVVVVVVVVVVVVVVVVVVVVVVVVVVVVVVVVVVVVVVVVVVVVVVVVVVVVVVVVVVVVVVVVVVVVVVVVVVVVVVVVVVVVVVVVVVVVVVVVVVVVVVVVVVVVVVVVVVVVVVVVVVVVVVVVVVVVVVVVVVVVVVVVVVVVVVVVVVVVVVVVVVVVVVVVVVVVVVVVVVVVVVVVVVVVVVVVVVVVVVVVVVVVVCVVCVPPPVPDDDDQPKDWDDDPFKIKIKTQAPPVFVVQWDWAADFFKIKIKGKDWDWDWDDDPPDTDIDIDIDIDMDMDTDPATWDRVPWDWDDDDRMIMIMIGGPPDDDPPDDD

Sequence (401 aa):
MASDYAIKKSIHSENMRALDAQHDKQMQQMHQRQKDELHKLRANHEQVKGELKLNQKQQLDRQQLQNENLEAVERHRHAKNMSEMKTKQQKDYLRAAAMKQQENARLRQQAQMEKRTLEEQRQFYVQEKQHKQEQTEKELHRLENEGNFQINQKRAQYAEHEDSVRKGHSQELNRMEQLNQTQLRDRKVAYATKERQQKESHQKELHDNQAHLENMRKRQENQYHKKLDTEEQFFQNQIQDQRREYTKRYNENERINKGSLENQKNRYAEELFKIRRDFVSEANFYEDRKDDPFYQLVDFNADFFEGPSFYELKAKIPEHEMKNVRVHVQPGKLSIFATRAHEQEFKKGAETISSNSAQTIRQEFNLAKPAAHEHVTKTYENGVLTVIVPKMGFQFDKGPV